Protein 5VNT (pdb70)

Solvent-accessible surface area: 4541 Å² total; per-residue (Å²): 167,83,45,36,73,43,134,154,9,106,32,132,19,140,63,110,70,51,127,30,66,113,106,87,50,0,20,6,5,53,52,114,66,3,76,119,84,6,64,70,66,99,153,42,0,54,172,42,55,174,155,72,19,71,116,66,6,116,69,15,99,0,94

CATH classification: 1.10.950.10

Foldseek 3Di:
DAADAVVQAFLDDPDDAPDDDPLPQLLSHDQCRSCVLLVHGPCRLVVDDPVVNNVSCCVSRHD

Structure (mmCIF, N/CA/C/O backbone):
data_5VNT
#
_entry.id   5VNT
#
loop_
_atom_site.group_PDB
_atom_site.id
_atom_site.type_symbol
_atom_site.label_atom_id
_atom_site.label_alt_id
_atom_site.label_comp_id
_atom_site.label_asym_id
_atom_site.label_entity_id
_atom_site.label_seq_id
_atom_site.pdbx_PDB_ins_code
_atom_site.Cartn_x
_atom_site.Cartn_y
_atom_site.Cartn_z
_atom_site.occupancy
_atom_site.B_iso_or_equiv
_atom_site.auth_seq_id
_atom_site.auth_comp_id
_atom_site.auth_asym_id
_atom_site.auth_atom_id
_atom_site.pdbx_PDB_model_num
ATOM 1 N N . LEU A 1 1 ? 18.265 -8.556 20.432 1.00 13.42 20 LEU A N 1
ATOM 2 C CA . LEU A 1 1 ? 17.120 -8.287 19.568 1.00 3.33 20 LEU A CA 1
ATOM 3 C C . LEU A 1 1 ? 16.600 -9.574 18.938 1.00 72.35 20 LEU A C 1
ATOM 4 O O . LEU A 1 1 ? 17.308 -10.576 18.838 1.00 22.43 20 LEU A O 1
ATOM 20 N N . PRO A 1 2 ? 15.333 -9.548 18.498 1.00 33.34 21 PRO A N 1
ATOM 21 C CA . PRO A 1 2 ? 14.690 -10.705 17.867 1.00 40.53 21 PRO A CA 1
ATOM 22 C C . PRO A 1 2 ? 15.265 -11.006 16.487 1.00 3.40 21 PRO A C 1
ATOM 23 O O . PRO A 1 2 ? 15.652 -10.096 15.754 1.00 62.34 21 PRO A O 1
ATOM 34 N N . ALA A 1 3 ? 15.318 -12.287 16.140 1.00 62.32 22 ALA A N 1
ATOM 35 C CA . ALA A 1 3 ? 15.844 -12.707 14.847 1.00 70.51 22 ALA A CA 1
ATOM 36 C C . ALA A 1 3 ? 14.846 -13.596 14.111 1.00 44.51 22 ALA A C 1
ATOM 37 O O . ALA A 1 3 ? 13.878 -14.078 14.699 1.00 61.42 22 ALA A O 1
ATOM 44 N N . HIS A 1 4 ? 15.088 -13.807 12.821 1.00 44.40 23 HIS A N 1
ATOM 45 C CA . HIS A 1 4 ? 14.210 -14.637 12.004 1.00 24.14 23 HIS A CA 1
ATOM 46 C C . HIS A 1 4 ? 14.959 -15.852 11.465 1.00 32.53 23 HIS A C 1
ATOM 47 O O . HIS A 1 4 ? 16.146 -15.789 11.146 1.00 23.45 23 HIS A O 1
ATOM 61 N N . PRO A 1 5 ? 14.250 -16.986 11.361 1.00 31.41 24 PRO A N 1
ATOM 62 C CA . PRO A 1 5 ? 14.827 -18.238 10.861 1.00 2.31 24 PRO A CA 1
ATOM 63 C C . PRO A 1 5 ? 15.136 -18.178 9.369 1.00 30.20 24 PRO A C 1
ATOM 64 O O . PRO A 1 5 ? 14.538 -17.394 8.632 1.00 0.53 24 PRO A O 1
ATOM 75 N N . TYR A 1 6 ? 16.072 -19.012 8.930 1.00 41.12 25 TYR A N 1
ATOM 76 C CA . TYR A 1 6 ? 16.461 -19.052 7.525 1.00 24.53 25 TYR A CA 1
ATOM 77 C C . TYR A 1 6 ? 15.325 -19.589 6.660 1.00 22.42 25 TYR A C 1
ATOM 78 O O . TYR A 1 6 ? 15.157 -19.179 5.512 1.00 52.41 25 TYR A O 1
ATOM 96 N N . ASP A 1 7 ? 14.548 -20.510 7.221 1.00 41.44 26 ASP A N 1
ATOM 97 C CA . ASP A 1 7 ? 13.426 -21.103 6.503 1.00 51.23 26 ASP A CA 1
ATOM 98 C C . ASP A 1 7 ? 12.424 -20.033 6.080 1.00 1.44 26 ASP A C 1
ATOM 99 O O . ASP A 1 7 ? 11.714 -20.190 5.087 1.00 63.31 26 ASP A O 1
ATOM 108 N N . ARG A 1 8 ? 12.372 -18.945 6.842 1.00 13.11 27 ARG A N 1
ATOM 109 C CA . ARG A 1 8 ? 11.455 -17.850 6.548 1.00 3.31 27 ARG A CA 1
ATOM 110 C C . ARG A 1 8 ? 12.180 -16.710 5.837 1.00 31.34 27 ARG A C 1
ATOM 111 O O . ARG A 1 8 ? 11.558 -15.892 5.159 1.00 14.34 27 ARG A O 1
ATOM 132 N N . LEU A 1 9 ? 13.498 -16.663 5.998 1.00 72.45 28 LEU A N 1
ATOM 133 C CA . LEU A 1 9 ? 14.308 -15.624 5.372 1.00 60.23 28 LEU A CA 1
ATOM 134 C C . LEU A 1 9 ? 14.808 -16.074 4.003 1.00 42.02 28 LEU A C 1
ATOM 135 O O . LEU A 1 9 ? 15.299 -17.192 3.845 1.00 34.33 28 LEU A O 1
ATOM 151 N N . LYS A 1 10 ? 14.683 -15.195 3.015 1.00 52.34 29 LYS A N 1
ATOM 152 C CA . LYS A 1 10 ? 15.125 -15.498 1.659 1.00 72.43 29 LYS A CA 1
ATOM 153 C C . LYS A 1 10 ? 16.007 -14.381 1.111 1.00 25.41 29 LYS A C 1
ATOM 154 O O . LYS A 1 10 ? 16.049 -13.281 1.663 1.00 61.21 29 LYS A O 1
ATOM 173 N N . THR A 1 11 ? 16.712 -14.670 0.021 1.00 32.21 30 THR A N 1
ATOM 174 C CA . THR A 1 11 ? 17.593 -13.690 -0.601 1.00 60.42 30 THR A CA 1
ATOM 175 C C . THR A 1 11 ? 16.807 -12.485 -1.103 1.00 41.52 30 THR A C 1
ATOM 176 O O . THR A 1 11 ? 17.242 -11.342 -0.958 1.00 3.33 30 THR A O 1
ATOM 187 N N . THR A 1 12 ? 15.646 -12.745 -1.695 1.00 35.50 31 THR A N 1
ATOM 188 C CA . THR A 1 12 ? 14.799 -11.681 -2.219 1.00 73.41 31 THR A CA 1
ATOM 189 C C . THR A 1 12 ? 13.372 -11.807 -1.698 1.00 73.41 31 THR A C 1
ATOM 190 O O . THR A 1 12 ? 12.410 -11.653 -2.451 1.00 20.31 31 THR A O 1
ATOM 201 N N . SER A 1 13 ? 13.241 -12.088 -0.405 1.00 42.14 32 SER A N 1
ATOM 202 C CA . SER A 1 13 ? 11.930 -12.238 0.216 1.00 44.42 32 SER A CA 1
ATOM 203 C C . SER A 1 13 ? 11.419 -10.897 0.734 1.00 33.13 32 SER A C 1
ATOM 204 O O . SER A 1 13 ? 12.201 -10.022 1.107 1.00 51.22 32 SER A O 1
ATOM 212 N N . THR A 1 14 ? 10.098 -10.743 0.756 1.00 43.25 33 THR A N 1
ATOM 213 C CA . THR A 1 14 ? 9.480 -9.510 1.227 1.00 44.14 33 THR A CA 1
ATOM 214 C C . THR A 1 14 ? 8.808 -9.714 2.579 1.00 12.13 33 THR A C 1
ATOM 215 O O . THR A 1 14 ? 8.074 -8.847 3.056 1.00 64.35 33 THR A O 1
ATOM 226 N N . ASP A 1 15 ? 9.063 -10.864 3.194 1.00 54.31 34 ASP A N 1
ATOM 227 C CA . ASP A 1 15 ? 8.483 -11.181 4.494 1.00 53.31 34 ASP A CA 1
ATOM 228 C C . ASP A 1 15 ? 8.735 -10.054 5.491 1.00 51.23 34 ASP A C 1
ATOM 229 O O . ASP A 1 15 ? 9.626 -9.223 5.313 1.00 15.51 34 ASP A O 1
ATOM 238 N N . PRO A 1 16 ? 7.932 -10.023 6.565 1.00 41.22 35 PRO A N 1
ATOM 239 C CA . PRO A 1 16 ? 8.049 -9.002 7.611 1.00 75.51 35 PRO A CA 1
ATOM 240 C C . PRO A 1 16 ? 9.317 -9.166 8.442 1.00 53.04 35 PRO A C 1
ATOM 241 O O . PRO A 1 16 ? 9.873 -10.260 8.535 1.00 33.34 35 PRO A O 1
ATOM 252 N N . VAL A 1 17 ? 9.770 -8.071 9.044 1.00 53.23 36 VAL A N 1
ATOM 253 C CA . VAL A 1 17 ? 10.972 -8.093 9.868 1.00 31.32 36 VAL A CA 1
ATOM 254 C C . VAL A 1 17 ? 10.784 -7.269 11.137 1.00 51.44 36 VAL A C 1
ATOM 255 O O . VAL A 1 17 ? 9.775 -6.582 11.299 1.00 45.31 36 VAL A O 1
ATOM 268 N N . SER A 1 18 ? 11.762 -7.341 12.033 1.00 23.14 37 SER A N 1
ATOM 269 C CA . SER A 1 18 ? 11.704 -6.604 13.290 1.00 15.40 37 SER A CA 1
ATOM 270 C C . SER A 1 18 ? 12.311 -5.213 13.133 1.00 51.14 37 SER A C 1
ATOM 271 O O . SER A 1 18 ? 12.560 -4.517 14.117 1.00 33.12 37 SER A O 1
ATOM 279 N N . ASP A 1 19 ? 12.547 -4.815 11.887 1.00 21.13 38 ASP A N 1
ATOM 280 C CA . ASP A 1 19 ? 13.124 -3.507 11.599 1.00 64.41 38 ASP A CA 1
ATOM 281 C C . ASP A 1 19 ? 14.560 -3.423 12.109 1.00 53.33 38 ASP A C 1
ATOM 282 O O . ASP A 1 19 ? 14.831 -2.780 13.124 1.00 62.53 38 ASP A O 1
ATOM 291 N N . ILE A 1 20 ? 15.474 -4.075 11.399 1.00 72.33 39 ILE A N 1
ATOM 292 C CA . ILE A 1 20 ? 16.881 -4.073 11.780 1.00 73.34 39 ILE A CA 1
ATOM 293 C C . ILE A 1 20 ? 17.767 -3.669 10.607 1.00 62.15 39 ILE A C 1
ATOM 294 O O . ILE A 1 20 ? 17.276 -3.228 9.567 1.00 3.23 39 ILE A O 1
ATOM 310 N N . ASP A 1 21 ? 19.075 -3.824 10.780 1.00 61.43 40 ASP A N 1
ATOM 311 C CA . ASP A 1 21 ? 20.031 -3.478 9.734 1.00 22.42 40 ASP A CA 1
ATOM 312 C C . ASP A 1 21 ? 19.582 -4.027 8.384 1.00 54.14 40 ASP A C 1
ATOM 313 O O . ASP A 1 21 ? 19.794 -5.200 8.076 1.00 0.12 40 ASP A O 1
ATOM 322 N N . VAL A 1 22 ? 18.958 -3.170 7.581 1.00 61.44 41 VAL A N 1
ATOM 323 C CA . VAL A 1 22 ? 18.478 -3.569 6.263 1.00 42.23 41 VAL A CA 1
ATOM 324 C C . VAL A 1 22 ? 19.626 -4.051 5.383 1.00 51.24 41 VAL A C 1
ATOM 325 O O . VAL A 1 22 ? 19.503 -5.051 4.675 1.00 63.31 41 VAL A O 1
ATOM 338 N N . THR A 1 23 ? 20.744 -3.333 5.431 1.00 13.31 42 THR A N 1
ATOM 339 C CA . THR A 1 23 ? 21.914 -3.686 4.638 1.00 22.20 42 THR A CA 1
ATOM 340 C C . THR A 1 23 ? 22.507 -5.014 5.095 1.00 62.24 42 THR A C 1
ATOM 341 O O . THR A 1 23 ? 23.278 -5.643 4.369 1.00 4.53 42 THR A O 1
ATOM 352 N N . ARG A 1 24 ? 22.142 -5.437 6.301 1.00 50.53 43 ARG A N 1
ATOM 353 C CA . ARG A 1 24 ? 22.639 -6.691 6.854 1.00 52.41 43 ARG A CA 1
ATOM 354 C C . ARG A 1 24 ? 21.487 -7.645 7.158 1.00 45.33 43 ARG A C 1
ATOM 355 O O . ARG A 1 24 ? 21.438 -8.253 8.227 1.00 63.43 43 ARG A O 1
ATOM 376 N N . ARG A 1 25 ? 20.563 -7.769 6.211 1.00 64.33 44 ARG A N 1
ATOM 377 C CA . ARG A 1 25 ? 19.412 -8.648 6.378 1.00 52.42 44 ARG A CA 1
ATOM 378 C C . ARG A 1 25 ? 19.852 -10.046 6.800 1.00 34.34 44 ARG A C 1
ATOM 379 O O . ARG A 1 25 ? 19.205 -10.686 7.629 1.00 71.21 44 ARG A O 1
ATOM 400 N N . GLU A 1 26 ? 20.955 -10.514 6.224 1.00 12.43 45 GLU A N 1
ATOM 401 C CA . GLU A 1 26 ? 21.479 -11.837 6.541 1.00 43.21 45 GLU A CA 1
ATOM 402 C C . GLU A 1 26 ? 21.737 -11.976 8.038 1.00 2.15 45 GLU A C 1
ATOM 403 O O . GLU A 1 26 ? 21.640 -13.068 8.597 1.00 64.21 45 GLU A O 1
ATOM 415 N N . ALA A 1 27 ? 22.067 -10.861 8.682 1.00 15.22 46 ALA A N 1
ATOM 416 C CA . ALA A 1 27 ? 22.337 -10.857 10.114 1.00 21.15 46 ALA A CA 1
ATOM 417 C C . ALA A 1 27 ? 21.064 -11.109 10.914 1.00 15.34 46 ALA A C 1
ATOM 418 O O . ALA A 1 27 ? 21.117 -11.410 12.107 1.00 63.30 46 ALA A O 1
ATOM 425 N N . TYR A 1 28 ? 19.919 -10.982 10.251 1.00 25.24 47 TYR A N 1
ATOM 426 C CA . TYR A 1 28 ? 18.632 -11.193 10.902 1.00 53.10 47 TYR A CA 1
ATOM 427 C C . TYR A 1 28 ? 18.513 -12.621 11.426 1.00 42.11 47 TYR A C 1
ATOM 428 O O . TYR A 1 28 ? 17.623 -12.933 12.218 1.00 53.42 47 TYR A O 1
ATOM 446 N N . LEU A 1 29 ? 19.418 -13.485 10.979 1.00 52.12 48 LEU A N 1
ATOM 447 C CA . LEU A 1 29 ? 19.417 -14.881 11.402 1.00 41.00 48 LEU A CA 1
ATOM 448 C C . LEU A 1 29 ? 20.177 -15.053 12.714 1.00 54.24 48 LEU A C 1
ATOM 449 O O . LEU A 1 29 ? 20.946 -14.180 13.116 1.00 61.33 48 LEU A O 1
ATOM 465 N N . SER A 1 30 ? 19.956 -16.184 13.375 1.00 23.41 49 SER A N 1
ATOM 466 C CA . SER A 1 30 ? 20.619 -16.470 14.642 1.00 33.43 49 SER A CA 1
ATOM 467 C C . SER A 1 30 ? 22.100 -16.765 14.427 1.00 70.44 49 SER A C 1
ATOM 468 O O . SER A 1 30 ? 22.502 -17.234 13.362 1.00 62.12 49 SER A O 1
ATOM 476 N N . SER A 1 31 ? 22.907 -16.487 15.446 1.00 72.15 50 SER A N 1
ATOM 477 C CA . SER A 1 31 ? 24.344 -16.719 15.367 1.00 5.55 50 SER A CA 1
ATOM 478 C C . SER A 1 31 ? 24.641 -18.144 14.912 1.00 23.13 50 SER A C 1
ATOM 479 O O . SER A 1 31 ? 25.668 -18.406 14.287 1.00 41.53 50 SER A O 1
ATOM 487 N N . GLU A 1 32 ? 23.734 -19.062 15.232 1.00 40.32 51 GLU A N 1
ATOM 488 C CA . GLU A 1 32 ? 23.899 -20.461 14.857 1.00 70.14 51 GLU A CA 1
ATOM 489 C C . GLU A 1 32 ? 23.578 -20.670 13.380 1.00 53.15 51 GLU A C 1
ATOM 490 O O . GLU A 1 32 ? 24.419 -21.135 12.611 1.00 35.53 51 GLU A O 1
ATOM 502 N N . GLU A 1 33 ? 22.355 -20.322 12.991 1.00 72.20 52 GLU A N 1
ATOM 503 C CA . GLU A 1 33 ? 21.922 -20.473 11.607 1.00 41.03 52 GLU A CA 1
ATOM 504 C C . GLU A 1 33 ? 22.776 -19.620 10.674 1.00 45.44 52 GLU A C 1
ATOM 505 O O . GLU A 1 33 ? 23.328 -20.116 9.691 1.00 23.03 52 GLU A O 1
ATOM 517 N N . PHE A 1 34 ? 22.880 -18.333 10.988 1.00 44.42 53 PHE A N 1
ATOM 518 C CA . PHE A 1 34 ? 23.666 -17.409 10.178 1.00 53.24 53 PHE A CA 1
ATOM 519 C C . PHE A 1 34 ? 25.060 -17.969 9.911 1.00 75.45 53 PHE A C 1
ATOM 520 O O . PHE A 1 34 ? 25.477 -18.105 8.760 1.00 20.43 53 PHE A O 1
ATOM 537 N N . LYS A 1 35 ? 25.776 -18.293 10.982 1.00 52.01 54 LYS A N 1
ATOM 538 C CA . LYS A 1 35 ? 27.123 -18.840 10.866 1.00 55.40 54 LYS A CA 1
ATOM 539 C C . LYS A 1 35 ? 27.095 -20.223 10.225 1.00 33.52 54 LYS A C 1
ATOM 540 O O . LYS A 1 35 ? 28.083 -20.666 9.640 1.00 54.43 54 LYS A O 1
ATOM 559 N N . GLU A 1 36 ? 25.957 -20.901 10.339 1.00 14.14 55 GLU A N 1
ATOM 560 C CA . GLU A 1 36 ? 25.802 -22.234 9.770 1.00 73.40 55 GLU A CA 1
ATOM 561 C C . GLU A 1 36 ? 25.629 -22.162 8.256 1.00 73.55 55 GLU A C 1
ATOM 562 O O . GLU A 1 36 ? 25.955 -23.107 7.536 1.00 1.20 55 GLU A O 1
ATOM 574 N N . LYS A 1 37 ? 25.112 -21.035 7.778 1.00 61.31 56 LYS A N 1
ATOM 575 C CA . LYS A 1 37 ? 24.895 -20.837 6.350 1.00 63.44 56 LYS A CA 1
ATOM 576 C C . LYS A 1 37 ? 26.107 -20.175 5.702 1.00 10.21 56 LYS A C 1
ATOM 577 O O . LYS A 1 37 ? 26.411 -20.420 4.535 1.00 64.53 56 LYS A O 1
ATOM 596 N N . PHE A 1 38 ? 26.796 -19.335 6.467 1.00 12.25 57 PHE A N 1
ATOM 597 C CA . PHE A 1 38 ? 27.975 -18.637 5.968 1.00 30.20 57 PHE A CA 1
ATOM 598 C C . PHE A 1 38 ? 29.254 -19.318 6.447 1.00 34.50 57 PHE A C 1
ATOM 599 O O . PHE A 1 38 ? 30.348 -19.011 5.976 1.00 73.42 57 PHE A O 1
ATOM 616 N N . GLY A 1 39 ? 29.106 -20.246 7.388 1.00 1.25 58 GLY A N 1
ATOM 617 C CA . GLY A 1 39 ? 30.256 -20.956 7.917 1.00 41.11 58 GLY A CA 1
ATOM 618 C C . GLY A 1 39 ? 31.150 -20.067 8.758 1.00 1.14 58 GLY A C 1
ATOM 619 O O . GLY A 1 39 ? 32.240 -20.473 9.159 1.00 23.21 58 GLY A O 1
ATOM 623 N N . MET A 1 40 ? 30.689 -18.850 9.025 1.00 13.54 59 MET A N 1
ATOM 624 C CA . MET A 1 40 ? 31.455 -17.900 9.825 1.00 62.55 59 MET A CA 1
ATOM 625 C C . MET A 1 40 ? 30.563 -17.209 10.851 1.00 25.21 59 MET A C 1
ATOM 626 O O . MET A 1 40 ? 29.424 -16.847 10.556 1.00 40.01 59 MET A O 1
ATOM 640 N N . THR A 1 41 ? 31.089 -17.029 12.059 1.00 33.11 60 THR A N 1
ATOM 641 C CA . THR A 1 41 ? 30.340 -16.383 13.129 1.00 11.14 60 THR A CA 1
ATOM 642 C C . THR A 1 41 ? 30.113 -14.906 12.828 1.00 71.04 60 THR A C 1
ATOM 643 O O . THR A 1 41 ? 30.408 -14.433 11.730 1.00 63.22 60 THR A O 1
ATOM 654 N N . LYS A 1 42 ? 29.587 -14.181 13.809 1.00 51.54 61 LYS A N 1
ATOM 655 C CA . LYS A 1 42 ? 29.322 -12.756 13.650 1.00 53.44 61 LYS A CA 1
ATOM 656 C C . LYS A 1 42 ? 30.622 -11.975 13.484 1.00 32.24 61 LYS A C 1
ATOM 657 O O . LYS A 1 42 ? 30.795 -11.240 12.513 1.00 22.00 61 LYS A O 1
ATOM 676 N N . GLU A 1 43 ? 31.532 -12.142 14.439 1.00 43.04 62 GLU A N 1
ATOM 677 C CA . GLU A 1 43 ? 32.817 -11.453 14.397 1.00 53.12 62 GLU A CA 1
ATOM 678 C C . GLU A 1 43 ? 33.687 -11.993 13.266 1.00 43.12 62 GLU A C 1
ATOM 679 O O . GLU A 1 43 ? 34.510 -11.271 12.703 1.00 22.41 62 GLU A O 1
ATOM 691 N N . ALA A 1 44 ? 33.499 -13.267 12.939 1.00 23.42 63 ALA A N 1
ATOM 692 C CA . ALA A 1 44 ? 34.265 -13.904 11.875 1.00 24.33 63 ALA A CA 1
ATOM 693 C C . ALA A 1 44 ? 33.800 -13.429 10.503 1.00 1.32 63 ALA A C 1
ATOM 694 O O . ALA A 1 44 ? 34.613 -13.066 9.652 1.00 14.44 63 ALA A O 1
ATOM 701 N N . PHE A 1 45 ? 32.488 -13.434 10.294 1.00 12.31 64 PHE A N 1
ATOM 702 C CA . PHE A 1 45 ? 31.914 -13.004 9.024 1.00 64.20 64 PHE A CA 1
ATOM 703 C C . PHE A 1 45 ? 32.062 -11.496 8.843 1.00 63.33 64 PHE A C 1
ATOM 704 O O . PHE A 1 45 ? 32.615 -11.031 7.846 1.00 65.21 64 PHE A O 1
ATOM 721 N N . TYR A 1 46 ? 31.564 -10.738 9.813 1.00 75.42 65 TYR A N 1
ATOM 722 C CA . TYR A 1 46 ? 31.637 -9.283 9.760 1.00 72.11 65 TYR A CA 1
ATOM 723 C C . TYR A 1 46 ? 33.063 -8.819 9.479 1.00 31.33 65 TYR A C 1
ATOM 724 O O . TYR A 1 46 ? 33.280 -7.765 8.881 1.00 32.13 65 TYR A O 1
ATOM 742 N N . LYS A 1 47 ? 34.033 -9.615 9.915 1.00 24.33 66 LYS A N 1
ATOM 743 C CA . LYS A 1 47 ? 35.440 -9.290 9.711 1.00 60.21 66 LYS A CA 1
ATOM 744 C C . LYS A 1 47 ? 35.751 -9.128 8.226 1.00 31.34 66 LYS A C 1
ATOM 745 O O . LYS A 1 47 ? 36.469 -8.210 7.829 1.00 40.05 66 LYS A O 1
ATOM 764 N N . LEU A 1 48 ? 35.205 -10.024 7.411 1.00 23.23 67 LEU A N 1
ATOM 765 C CA . LEU A 1 48 ? 35.423 -9.980 5.969 1.00 1.45 67 LEU A CA 1
ATOM 766 C C . LEU A 1 48 ? 35.105 -8.595 5.413 1.00 23.33 67 LEU A C 1
ATOM 767 O O . LEU A 1 48 ? 34.407 -7.795 6.036 1.00 43.54 67 LEU A O 1
ATOM 783 N N . PRO A 1 49 ? 35.627 -8.306 4.212 1.00 1.10 68 PRO A N 1
ATOM 784 C CA . PRO A 1 49 ? 35.410 -7.019 3.544 1.00 62.21 68 PRO A CA 1
ATOM 785 C C . PRO A 1 49 ? 33.971 -6.848 3.069 1.00 3.22 68 PRO A C 1
ATOM 786 O O . PRO A 1 49 ? 33.177 -7.787 3.110 1.00 33.44 68 PRO A O 1
ATOM 797 N N . LYS A 1 50 ? 33.642 -5.642 2.618 1.00 73.41 69 LYS A N 1
ATOM 798 C CA . LYS A 1 50 ? 32.299 -5.347 2.133 1.00 34.31 69 LYS A CA 1
ATOM 799 C C . LYS A 1 50 ? 31.995 -6.131 0.860 1.00 20.33 69 LYS A C 1
ATOM 800 O O . LYS A 1 50 ? 30.936 -6.746 0.737 1.00 54.11 69 LYS A O 1
ATOM 819 N N . TRP A 1 51 ? 32.931 -6.106 -0.081 1.00 70.45 70 TRP A N 1
ATOM 820 C CA . TRP A 1 51 ? 32.763 -6.817 -1.344 1.00 42.33 70 TRP A CA 1
ATOM 821 C C . TRP A 1 51 ? 32.510 -8.301 -1.105 1.00 1.04 70 TRP A C 1
ATOM 822 O O . TRP A 1 51 ? 31.661 -8.909 -1.756 1.00 35.43 70 TRP A O 1
ATOM 843 N N . LYS A 1 52 ? 33.252 -8.879 -0.166 1.00 61.44 71 LYS A N 1
ATOM 844 C CA . LYS A 1 52 ? 33.107 -10.293 0.161 1.00 43.20 71 LYS A CA 1
ATOM 845 C C . LYS A 1 52 ? 31.860 -10.530 1.007 1.00 65.51 71 LYS A C 1
ATOM 846 O O . LYS A 1 52 ? 31.198 -11.559 0.876 1.00 62.32 71 LYS A O 1
ATOM 865 N N . GLN A 1 53 ? 31.547 -9.572 1.873 1.00 73.04 72 GLN A N 1
ATOM 866 C CA . GLN A 1 53 ? 30.379 -9.678 2.739 1.00 74.22 72 GLN A CA 1
ATOM 867 C C . GLN A 1 53 ? 29.094 -9.726 1.917 1.00 24.34 72 GLN A C 1
ATOM 868 O O . GLN A 1 53 ? 28.164 -10.462 2.245 1.00 41.51 72 GLN A O 1
ATOM 882 N N . ASN A 1 54 ? 29.051 -8.937 0.849 1.00 64.22 73 ASN A N 1
ATOM 883 C CA . ASN A 1 54 ? 27.880 -8.889 -0.019 1.00 65.34 73 ASN A CA 1
ATOM 884 C C . ASN A 1 54 ? 27.810 -10.129 -0.906 1.00 50.44 73 ASN A C 1
ATOM 885 O O . ASN A 1 54 ? 26.729 -10.549 -1.320 1.00 23.41 73 ASN A O 1
ATOM 896 N N . LYS A 1 55 ? 28.970 -10.710 -1.195 1.00 15.40 74 LYS A N 1
ATOM 897 C CA . LYS A 1 55 ? 29.041 -11.902 -2.031 1.00 43.01 74 LYS A CA 1
ATOM 898 C C . LYS A 1 55 ? 28.515 -13.123 -1.284 1.00 30.13 74 LYS A C 1
ATOM 899 O O . LYS A 1 55 ? 27.634 -13.831 -1.773 1.00 0.42 74 LYS A O 1
ATOM 918 N N . PHE A 1 56 ? 29.059 -13.364 -0.096 1.00 3.04 75 PHE A N 1
ATOM 919 C CA . PHE A 1 56 ? 28.644 -14.500 0.720 1.00 50.55 75 PHE A CA 1
ATOM 920 C C . PHE A 1 56 ? 27.162 -14.405 1.069 1.00 12.34 75 PHE A C 1
ATOM 921 O O . PHE A 1 56 ? 26.444 -15.405 1.060 1.00 62.10 75 PHE A O 1
ATOM 938 N N . LYS A 1 57 ? 26.709 -13.194 1.379 1.00 64.23 76 LYS A N 1
ATOM 939 C CA . LYS A 1 57 ? 25.313 -12.966 1.731 1.00 2.24 76 LYS A CA 1
ATOM 940 C C . LYS A 1 57 ? 24.382 -13.661 0.744 1.00 53.14 76 LYS A C 1
ATOM 941 O O . LYS A 1 57 ? 23.606 -14.539 1.121 1.00 52.45 76 LYS A O 1
ATOM 960 N N . MET A 1 58 ? 24.465 -13.263 -0.522 1.00 24.52 77 MET A N 1
ATOM 961 C CA . MET A 1 58 ? 23.631 -13.851 -1.564 1.00 23.13 77 MET A CA 1
ATOM 962 C C . MET A 1 58 ? 24.012 -15.308 -1.808 1.00 33.05 77 MET A C 1
ATOM 963 O O . MET A 1 58 ? 23.184 -16.112 -2.237 1.00 5.34 77 MET A O 1
ATOM 977 N N . ALA A 1 59 ? 25.268 -15.641 -1.531 1.00 44.05 78 ALA A N 1
ATOM 978 C CA . ALA A 1 59 ? 25.757 -17.001 -1.719 1.00 61.34 78 ALA A CA 1
ATOM 979 C C . ALA A 1 59 ? 24.878 -18.007 -0.983 1.00 43.05 78 ALA A C 1
ATOM 980 O O . ALA A 1 59 ? 24.571 -19.078 -1.507 1.00 23.23 78 ALA A O 1
ATOM 987 N N . VAL A 1 60 ? 24.477 -17.656 0.234 1.00 54.50 79 VAL A N 1
ATOM 988 C CA . VAL A 1 60 ? 23.632 -18.527 1.042 1.00 64.50 79 VAL A CA 1
ATOM 989 C C . VAL A 1 60 ? 22.163 -18.143 0.914 1.00 51.43 79 VAL A C 1
ATOM 990 O O . VAL A 1 60 ? 21.329 -18.566 1.713 1.00 32.13 79 VAL A O 1
ATOM 1003 N N . GLN A 1 61 ? 21.854 -17.338 -0.098 1.00 12.21 80 GLN A N 1
ATOM 1004 C CA . GLN A 1 61 ? 20.484 -16.896 -0.331 1.00 10.34 80 GLN A CA 1
ATOM 1005 C C . GLN A 1 61 ? 20.028 -15.938 0.765 1.00 53.42 80 GLN A C 1
ATOM 1006 O O . GLN A 1 61 ? 18.843 -15.874 1.095 1.00 74.32 80 GLN A O 1
ATOM 1020 N N . LEU A 1 62 ? 20.975 -15.194 1.326 1.00 52.15 81 LEU A N 1
ATOM 1021 C CA . LEU A 1 62 ? 20.670 -14.238 2.385 1.00 64.30 81 LEU A CA 1
ATOM 1022 C C . LEU A 1 62 ? 21.163 -12.842 2.017 1.00 24.54 81 LEU A C 1
ATOM 1023 O O . LEU A 1 62 ? 22.331 -12.510 2.225 1.00 72.44 81 LEU A O 1
ATOM 1039 N N . PHE A 1 63 ? 20.266 -12.028 1.473 1.00 52.12 82 PHE A N 1
ATOM 1040 C CA . PHE A 1 63 ? 20.609 -10.667 1.077 1.00 11.25 82 PHE A CA 1
ATOM 1041 C C . PHE A 1 63 ? 19.404 -9.741 1.213 1.00 12.25 82 PHE A C 1
ATOM 1042 O O . PHE A 1 63 ? 19.551 -8.521 1.284 1.00 61.32 82 PHE A O 1
ATOM 1059 N N . LEU A 1 1 ? 14.533 -7.256 20.057 1.00 4.43 20 LEU A N 2
ATOM 1060 C CA . LEU A 1 1 ? 13.518 -8.073 19.400 1.00 24.15 20 LEU A CA 2
ATOM 1061 C C . LEU A 1 1 ? 14.105 -9.404 18.941 1.00 71.13 20 LEU A C 2
ATOM 1062 O O . LEU A 1 1 ? 15.316 -9.554 18.779 1.00 61.45 20 LEU A O 2
ATOM 1078 N N . PRO A 1 2 ? 13.226 -10.394 18.724 1.00 42.35 21 PRO A N 2
ATOM 1079 C CA . PRO A 1 2 ? 13.633 -11.730 18.278 1.00 60.01 21 PRO A CA 2
ATOM 1080 C C . PRO A 1 2 ? 14.139 -11.731 16.838 1.00 14.44 21 PRO A C 2
ATOM 1081 O O . PRO A 1 2 ? 13.881 -10.798 16.080 1.00 73.15 21 PRO A O 2
ATOM 1092 N N . ALA A 1 3 ? 14.861 -12.785 16.471 1.00 14.34 22 ALA A N 2
ATOM 1093 C CA . ALA A 1 3 ? 15.400 -12.907 15.123 1.00 62.31 22 ALA A CA 2
ATOM 1094 C C . ALA A 1 3 ? 14.487 -13.753 14.241 1.00 4.23 22 ALA A C 2
ATOM 1095 O O . ALA A 1 3 ? 13.472 -14.274 14.701 1.00 35.14 22 ALA A O 2
ATOM 1102 N N . HIS A 1 4 ? 14.854 -13.883 12.970 1.00 4.31 23 HIS A N 2
ATOM 1103 C CA . HIS A 1 4 ? 14.067 -14.665 12.023 1.00 1.41 23 HIS A CA 2
ATOM 1104 C C . HIS A 1 4 ? 14.873 -15.845 11.491 1.00 32.40 23 HIS A C 2
ATOM 1105 O O . HIS A 1 4 ? 16.054 -15.725 11.163 1.00 11.21 23 HIS A O 2
ATOM 1119 N N . PRO A 1 5 ? 14.222 -17.016 11.403 1.00 4.34 24 PRO A N 2
ATOM 1120 C CA . PRO A 1 5 ? 14.860 -18.241 10.912 1.00 53.11 24 PRO A CA 2
ATOM 1121 C C . PRO A 1 5 ? 15.155 -18.180 9.417 1.00 60.53 24 PRO A C 2
ATOM 1122 O O . PRO A 1 5 ? 14.532 -17.415 8.681 1.00 30.04 24 PRO A O 2
ATOM 1133 N N . TYR A 1 6 ? 16.109 -18.993 8.974 1.00 33.30 25 TYR A N 2
ATOM 1134 C CA . TYR A 1 6 ? 16.488 -19.031 7.567 1.00 1.41 25 TYR A CA 2
ATOM 1135 C C . TYR A 1 6 ? 15.356 -19.592 6.713 1.00 52.13 25 TYR A C 2
ATOM 1136 O O . TYR A 1 6 ? 15.177 -19.194 5.561 1.00 72.32 25 TYR A O 2
ATOM 1154 N N . ASP A 1 7 ? 14.594 -20.517 7.285 1.00 53.34 26 ASP A N 2
ATOM 1155 C CA . ASP A 1 7 ? 13.477 -21.132 6.578 1.00 11.02 26 ASP A CA 2
ATOM 1156 C C . ASP A 1 7 ? 12.462 -20.079 6.144 1.00 64.24 26 ASP A C 2
ATOM 1157 O O . ASP A 1 7 ? 11.741 -20.265 5.163 1.00 3.50 26 ASP A O 2
ATOM 1166 N N . ARG A 1 8 ? 12.411 -18.974 6.881 1.00 74.32 27 ARG A N 2
ATOM 1167 C CA . ARG A 1 8 ? 11.483 -17.893 6.572 1.00 20.05 27 ARG A CA 2
ATOM 1168 C C . ARG A 1 8 ? 12.194 -16.757 5.843 1.00 22.43 27 ARG A C 2
ATOM 1169 O O . ARG A 1 8 ? 11.573 -15.998 5.098 1.00 62.42 27 ARG A O 2
ATOM 1190 N N . LEU A 1 9 ? 13.500 -16.646 6.063 1.00 11.15 28 LEU A N 2
ATOM 1191 C CA . LEU A 1 9 ? 14.297 -15.603 5.427 1.00 53.21 28 LEU A CA 2
ATOM 1192 C C . LEU A 1 9 ? 14.818 -16.066 4.071 1.00 51.13 28 LEU A C 2
ATOM 1193 O O . LEU A 1 9 ? 15.323 -17.181 3.935 1.00 35.02 28 LEU A O 2
ATOM 1209 N N . LYS A 1 10 ? 14.695 -15.202 3.069 1.00 0.12 29 LYS A N 2
ATOM 1210 C CA . LYS A 1 10 ? 15.157 -15.520 1.723 1.00 3.33 29 LYS A CA 2
ATOM 1211 C C . LYS A 1 10 ? 16.044 -14.407 1.174 1.00 14.13 29 LYS A C 2
ATOM 1212 O O . LYS A 1 10 ? 16.137 -13.328 1.760 1.00 12.33 29 LYS A O 2
ATOM 1231 N N . THR A 1 11 ? 16.694 -14.675 0.046 1.00 35.55 30 THR A N 2
ATOM 1232 C CA . THR A 1 11 ? 17.572 -13.697 -0.581 1.00 5.35 30 THR A CA 2
ATOM 1233 C C . THR A 1 11 ? 16.782 -12.505 -1.110 1.00 73.40 30 THR A C 2
ATOM 1234 O O . THR A 1 11 ? 17.204 -11.357 -0.975 1.00 52.12 30 THR A O 2
ATOM 1245 N N . THR A 1 12 ? 15.629 -12.787 -1.710 1.00 44.34 31 THR A N 2
ATOM 1246 C CA . THR A 1 12 ? 14.779 -11.739 -2.260 1.00 53.24 31 THR A CA 2
ATOM 1247 C C . THR A 1 12 ? 13.359 -11.839 -1.713 1.00 21.22 31 THR A C 2
ATOM 1248 O O . THR A 1 12 ? 12.386 -11.708 -2.455 1.00 45.04 31 THR A O 2
ATOM 1259 N N . SER A 1 13 ? 13.248 -12.071 -0.409 1.00 33.42 32 SER A N 2
ATOM 1260 C CA . SER A 1 13 ? 11.946 -12.192 0.238 1.00 21.42 32 SER A CA 2
ATOM 1261 C C . SER A 1 13 ? 11.507 -10.856 0.828 1.00 13.03 32 SER A C 2
ATOM 1262 O O . SER A 1 13 ? 12.331 -10.064 1.285 1.00 21.23 32 SER A O 2
ATOM 1270 N N . THR A 1 14 ? 10.200 -10.612 0.815 1.00 22.01 33 THR A N 2
ATOM 1271 C CA . THR A 1 14 ? 9.649 -9.371 1.346 1.00 33.55 33 THR A CA 2
ATOM 1272 C C . THR A 1 14 ? 8.958 -9.607 2.685 1.00 41.40 33 THR A C 2
ATOM 1273 O O . THR A 1 14 ? 8.207 -8.758 3.164 1.00 51.54 33 THR A O 2
ATOM 1284 N N . ASP A 1 15 ? 9.219 -10.764 3.285 1.00 42.23 34 ASP A N 2
ATOM 1285 C CA . ASP A 1 15 ? 8.624 -11.110 4.570 1.00 52.33 34 ASP A CA 2
ATOM 1286 C C . ASP A 1 15 ? 8.846 -9.996 5.589 1.00 74.12 34 ASP A C 2
ATOM 1287 O O . ASP A 1 15 ? 9.722 -9.145 5.434 1.00 13.41 34 ASP A O 2
ATOM 1296 N N . PRO A 1 16 ? 8.034 -10.000 6.657 1.00 75.32 35 PRO A N 2
ATOM 1297 C CA . PRO A 1 16 ? 8.122 -8.997 7.722 1.00 20.10 35 PRO A CA 2
ATOM 1298 C C . PRO A 1 16 ? 9.386 -9.151 8.560 1.00 0.33 35 PRO A C 2
ATOM 1299 O O . PRO A 1 16 ? 9.956 -10.239 8.649 1.00 72.34 35 PRO A O 2
ATOM 1310 N N . VAL A 1 17 ? 9.820 -8.055 9.176 1.00 60.43 36 VAL A N 2
ATOM 1311 C CA . VAL A 1 17 ? 11.017 -8.070 10.009 1.00 62.33 36 VAL A CA 2
ATOM 1312 C C . VAL A 1 17 ? 10.807 -7.263 11.285 1.00 31.44 36 VAL A C 2
ATOM 1313 O O . VAL A 1 17 ? 9.787 -6.596 11.449 1.00 13.45 36 VAL A O 2
ATOM 1326 N N . SER A 1 18 ? 11.781 -7.331 12.188 1.00 75.41 37 SER A N 2
ATOM 1327 C CA . SER A 1 18 ? 11.701 -6.610 13.453 1.00 4.12 37 SER A CA 2
ATOM 1328 C C . SER A 1 18 ? 12.274 -5.203 13.313 1.00 31.13 37 SER A C 2
ATOM 1329 O O . SER A 1 18 ? 12.511 -4.516 14.306 1.00 11.42 37 SER A O 2
ATOM 1337 N N . ASP A 1 19 ? 12.495 -4.782 12.072 1.00 3.20 38 ASP A N 2
ATOM 1338 C CA . ASP A 1 19 ? 13.039 -3.456 11.800 1.00 21.34 38 ASP A CA 2
ATOM 1339 C C . ASP A 1 19 ? 14.488 -3.358 12.266 1.00 4.55 38 ASP A C 2
ATOM 1340 O O . ASP A 1 19 ? 14.779 -2.741 13.292 1.00 51.01 38 ASP A O 2
ATOM 1349 N N . ILE A 1 20 ? 15.392 -3.969 11.508 1.00 14.12 39 ILE A N 2
ATOM 1350 C CA . ILE A 1 20 ? 16.810 -3.950 11.845 1.00 42.21 39 ILE A CA 2
ATOM 1351 C C . ILE A 1 20 ? 17.652 -3.521 10.649 1.00 60.23 39 ILE A C 2
ATOM 1352 O O . ILE A 1 20 ? 17.121 -3.086 9.626 1.00 25.01 39 ILE A O 2
ATOM 1368 N N . ASP A 1 21 ? 18.968 -3.647 10.783 1.00 72.32 40 ASP A N 2
ATOM 1369 C CA . ASP A 1 21 ? 19.885 -3.275 9.712 1.00 64.12 40 ASP A CA 2
ATOM 1370 C C . ASP A 1 21 ? 19.409 -3.826 8.372 1.00 34.55 40 ASP A C 2
ATOM 1371 O O . ASP A 1 21 ? 19.649 -4.989 8.046 1.00 62.53 40 ASP A O 2
ATOM 1380 N N . VAL A 1 22 ? 18.729 -2.986 7.599 1.00 1.45 41 VAL A N 2
ATOM 1381 C CA . VAL A 1 22 ? 18.218 -3.388 6.294 1.00 11.22 41 VAL A CA 2
ATOM 1382 C C . VAL A 1 22 ? 19.353 -3.804 5.365 1.00 71.31 41 VAL A C 2
ATOM 1383 O O . VAL A 1 22 ? 19.187 -4.683 4.519 1.00 75.14 41 VAL A O 2
ATOM 1396 N N . THR A 1 23 ? 20.508 -3.168 5.528 1.00 44.00 42 THR A N 2
ATOM 1397 C CA . THR A 1 23 ? 21.671 -3.471 4.703 1.00 2.12 42 THR A CA 2
ATOM 1398 C C . THR A 1 23 ? 22.310 -4.791 5.118 1.00 61.22 42 THR A C 2
ATOM 1399 O O . THR A 1 23 ? 23.082 -5.382 4.362 1.00 13.42 42 THR A O 2
ATOM 1410 N N . ARG A 1 24 ? 21.983 -5.250 6.321 1.00 52.23 43 ARG A N 2
ATOM 1411 C CA . ARG A 1 24 ? 22.525 -6.501 6.836 1.00 42.11 43 ARG A CA 2
ATOM 1412 C C . ARG A 1 24 ? 21.406 -7.486 7.160 1.00 22.52 43 ARG A C 2
ATOM 1413 O O . ARG A 1 24 ? 21.409 -8.118 8.216 1.00 21.04 43 ARG A O 2
ATOM 1434 N N . ARG A 1 25 ? 20.451 -7.611 6.244 1.00 31.10 44 ARG A N 2
ATOM 1435 C CA . ARG A 1 25 ? 19.326 -8.518 6.434 1.00 61.03 44 ARG A CA 2
ATOM 1436 C C . ARG A 1 25 ? 19.810 -9.914 6.815 1.00 52.31 44 ARG A C 2
ATOM 1437 O O . ARG A 1 25 ? 19.179 -10.603 7.617 1.00 4.42 44 ARG A O 2
ATOM 1458 N N . GLU A 1 26 ? 20.933 -10.325 6.234 1.00 22.14 45 GLU A N 2
ATOM 1459 C CA . GLU A 1 26 ? 21.501 -11.639 6.513 1.00 15.01 45 GLU A CA 2
ATOM 1460 C C . GLU A 1 26 ? 21.764 -11.812 8.006 1.00 1.02 45 GLU A C 2
ATOM 1461 O O . GLU A 1 26 ? 21.711 -12.924 8.531 1.00 13.54 45 GLU A O 2
ATOM 1473 N N . ALA A 1 27 ? 22.048 -10.705 8.683 1.00 2.11 46 ALA A N 2
ATOM 1474 C CA . ALA A 1 27 ? 22.319 -10.733 10.116 1.00 51.40 46 ALA A CA 2
ATOM 1475 C C . ALA A 1 27 ? 21.044 -11.000 10.909 1.00 71.51 46 ALA A C 2
ATOM 1476 O O . ALA A 1 27 ? 21.098 -11.322 12.097 1.00 54.20 46 ALA A O 2
ATOM 1483 N N . TYR A 1 28 ? 19.901 -10.867 10.246 1.00 32.04 47 TYR A N 2
ATOM 1484 C CA . TYR A 1 28 ? 18.613 -11.091 10.892 1.00 61.44 47 TYR A CA 2
ATOM 1485 C C . TYR A 1 28 ? 18.506 -12.522 11.412 1.00 1.44 47 TYR A C 2
ATOM 1486 O O . TYR A 1 28 ? 17.621 -12.842 12.207 1.00 42.11 47 TYR A O 2
ATOM 1504 N N . LEU A 1 29 ? 19.414 -13.379 10.959 1.00 43.42 48 LEU A N 2
ATOM 1505 C CA . LEU A 1 29 ? 19.425 -14.775 11.378 1.00 74.54 48 LEU A CA 2
ATOM 1506 C C . LEU A 1 29 ? 20.193 -14.946 12.684 1.00 21.53 48 LEU A C 2
ATOM 1507 O O . LEU A 1 29 ? 20.973 -14.078 13.075 1.00 24.31 48 LEU A O 2
ATOM 1523 N N . SER A 1 30 ? 19.967 -16.072 13.355 1.00 41.14 49 SER A N 2
ATOM 1524 C CA . SER A 1 30 ? 20.637 -16.356 14.619 1.00 75.14 49 SER A CA 2
ATOM 1525 C C . SER A 1 30 ? 22.114 -16.662 14.394 1.00 42.12 49 SER A C 2
ATOM 1526 O O . SER A 1 30 ? 22.508 -17.126 13.324 1.00 32.32 49 SER A O 2
ATOM 1534 N N . SER A 1 31 ? 22.929 -16.396 15.411 1.00 11.11 50 SER A N 2
ATOM 1535 C CA . SER A 1 31 ? 24.364 -16.639 15.324 1.00 10.44 50 SER A CA 2
ATOM 1536 C C . SER A 1 31 ? 24.647 -1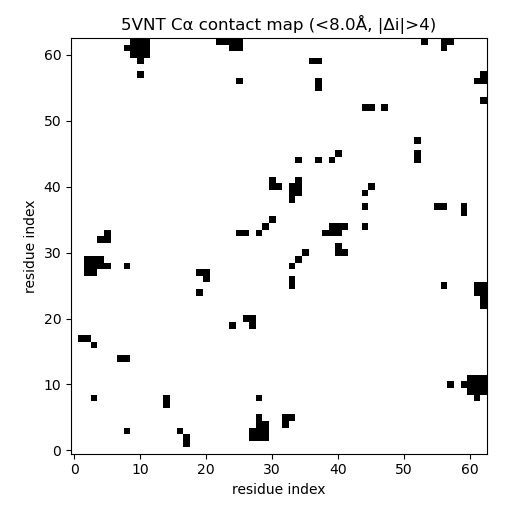8.067 14.871 1.00 34.43 50 SER A C 2
ATOM 1537 O O . SER A 1 31 ? 25.667 -18.338 14.238 1.00 71.21 50 SER A O 2
ATOM 1545 N N . GLU A 1 32 ? 23.737 -18.978 15.203 1.00 52.33 51 GLU A N 2
ATOM 1546 C CA . GLU A 1 32 ? 23.889 -20.380 14.831 1.00 4.22 51 GLU A CA 2
ATOM 1547 C C . GLU A 1 32 ? 23.560 -20.591 13.356 1.00 52.43 51 GLU A C 2
ATOM 1548 O O . GLU A 1 32 ? 24.391 -21.074 12.588 1.00 10.33 51 GLU A O 2
ATOM 1560 N N . GLU A 1 33 ? 22.342 -20.224 12.969 1.00 62.42 52 GLU A N 2
ATOM 1561 C CA . GLU A 1 33 ? 21.903 -20.375 11.587 1.00 53.31 52 GLU A CA 2
ATOM 1562 C C . GLU A 1 33 ? 22.770 -19.542 10.647 1.00 61.33 52 GLU A C 2
ATOM 1563 O O . GLU A 1 33 ? 23.310 -20.053 9.666 1.00 61.34 52 GLU A O 2
ATOM 1575 N N . PHE A 1 34 ? 22.898 -18.255 10.954 1.00 71.30 53 PHE A N 2
ATOM 1576 C CA . PHE A 1 34 ? 23.697 -17.349 10.137 1.00 33.52 53 PHE A CA 2
ATOM 1577 C C . PHE A 1 34 ? 25.082 -17.935 9.873 1.00 1.51 53 PHE A C 2
ATOM 1578 O O . PHE A 1 34 ? 25.492 -18.095 8.724 1.00 4.12 53 PHE A O 2
ATOM 1595 N N . LYS A 1 35 ? 25.797 -18.251 10.948 1.00 64.34 54 LYS A N 2
ATOM 1596 C CA . LYS A 1 35 ? 27.137 -18.818 10.834 1.00 13.24 54 LYS A CA 2
ATOM 1597 C C . LYS A 1 35 ? 27.086 -20.211 10.215 1.00 21.43 54 LYS A C 2
ATOM 1598 O O . LYS A 1 35 ? 28.070 -20.680 9.643 1.00 54.25 54 LYS A O 2
ATOM 1617 N N . GLU A 1 36 ? 25.936 -20.865 10.334 1.00 72.43 55 GLU A N 2
ATOM 1618 C CA . GLU A 1 36 ? 25.759 -22.205 9.783 1.00 21.13 55 GLU A CA 2
ATOM 1619 C C . GLU A 1 36 ? 25.586 -22.152 8.269 1.00 61.21 55 GLU A C 2
ATOM 1620 O O . GLU A 1 36 ? 25.895 -23.113 7.563 1.00 41.31 55 GLU A O 2
ATOM 1632 N N . LYS A 1 37 ? 25.089 -21.023 7.774 1.00 22.44 56 LYS A N 2
ATOM 1633 C CA . LYS A 1 37 ? 24.874 -20.843 6.343 1.00 24.01 56 LYS A CA 2
ATOM 1634 C C . LYS A 1 37 ? 26.087 -20.189 5.690 1.00 71.21 56 LYS A C 2
ATOM 1635 O O . LYS A 1 37 ? 26.394 -20.450 4.526 1.00 23.24 56 LYS A O 2
ATOM 1654 N N . PHE A 1 38 ? 26.774 -19.338 6.444 1.00 21.45 57 PHE A N 2
ATOM 1655 C CA . PHE A 1 38 ? 27.954 -18.647 5.938 1.00 0.41 57 PHE A CA 2
ATOM 1656 C C . PHE A 1 38 ? 29.231 -19.340 6.403 1.00 21.24 57 PHE A C 2
ATOM 1657 O O . PHE A 1 38 ? 30.313 -19.094 5.870 1.00 33.24 57 PHE A O 2
ATOM 1674 N N . GLY A 1 39 ? 29.098 -20.207 7.403 1.00 41.13 58 GLY A N 2
ATOM 1675 C CA . GLY A 1 39 ? 30.248 -20.922 7.924 1.00 43.11 58 GLY A CA 2
ATOM 1676 C C . GLY A 1 39 ? 31.118 -20.052 8.808 1.00 25.14 58 GLY A C 2
ATOM 1677 O O . GLY A 1 39 ? 32.142 -20.505 9.320 1.00 0.33 58 GLY A O 2
ATOM 1681 N N . MET A 1 40 ? 30.712 -18.800 8.989 1.00 72.12 59 MET A N 2
ATOM 1682 C CA . MET A 1 40 ? 31.463 -17.865 9.818 1.00 2.22 59 MET A CA 2
ATOM 1683 C C . MET A 1 40 ? 30.542 -17.146 10.798 1.00 51.54 59 MET A C 2
ATOM 1684 O O . MET A 1 40 ? 29.420 -16.774 10.453 1.00 12.41 59 MET A O 2
ATOM 1698 N N . THR A 1 41 ? 31.022 -16.952 12.023 1.00 40.44 60 THR A N 2
ATOM 1699 C CA . THR A 1 41 ? 30.241 -16.279 13.052 1.00 61.02 60 THR A CA 2
ATOM 1700 C C . THR A 1 41 ? 30.051 -14.802 12.721 1.00 34.14 60 THR A C 2
ATOM 1701 O O . THR A 1 41 ? 30.389 -14.353 11.627 1.00 3.32 60 THR A O 2
ATOM 1712 N N . LYS A 1 42 ? 29.509 -14.053 13.675 1.00 52.13 61 LYS A N 2
ATOM 1713 C CA . LYS A 1 42 ? 29.275 -12.625 13.486 1.00 24.43 61 LYS A CA 2
ATOM 1714 C C . LYS A 1 42 ? 30.594 -11.870 13.361 1.00 63.43 61 LYS A C 2
ATOM 1715 O O . LYS A 1 42 ? 30.815 -11.146 12.391 1.00 52.12 61 LYS A O 2
ATOM 1734 N N . GLU A 1 43 ? 31.468 -12.047 14.347 1.00 62.03 62 GLU A N 2
ATOM 1735 C CA . GLU A 1 43 ? 32.766 -11.382 14.345 1.00 54.13 62 GLU A CA 2
ATOM 1736 C C . GLU A 1 43 ? 33.660 -11.936 13.239 1.00 73.43 62 GLU A C 2
ATOM 1737 O O . GLU A 1 43 ? 34.508 -11.227 12.699 1.00 64.42 62 GLU A O 2
ATOM 1749 N N . ALA A 1 44 ? 33.461 -13.207 12.907 1.00 20.53 63 ALA A N 2
ATOM 1750 C CA . ALA A 1 44 ? 34.247 -13.857 11.865 1.00 13.54 63 ALA A CA 2
ATOM 1751 C C . ALA A 1 44 ? 33.815 -13.389 10.480 1.00 72.23 63 ALA A C 2
ATOM 1752 O O . ALA A 1 44 ? 34.648 -13.025 9.648 1.00 34.01 63 ALA A O 2
ATOM 1759 N N . PHE A 1 45 ? 32.508 -13.401 10.237 1.00 64.44 64 PHE A N 2
ATOM 1760 C CA . PHE A 1 45 ? 31.966 -12.979 8.950 1.00 52.30 64 PHE A CA 2
ATOM 1761 C C . PHE A 1 45 ? 32.150 -11.478 8.749 1.00 42.11 64 PHE A C 2
ATOM 1762 O O . PH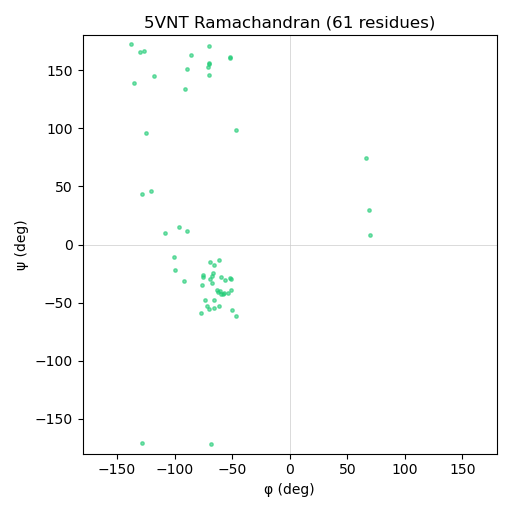E A 1 45 ? 32.733 -11.041 7.755 1.00 35.20 64 PHE A O 2
ATOM 1779 N N . TYR A 1 46 ? 31.650 -10.694 9.697 1.00 43.33 65 TYR A N 2
ATOM 1780 C CA . TYR A 1 46 ? 31.757 -9.241 9.623 1.00 32.21 65 TYR A CA 2
ATOM 1781 C C . TYR A 1 46 ? 33.199 -8.813 9.371 1.00 45.42 65 TYR A C 2
ATOM 1782 O O . TYR A 1 46 ? 33.454 -7.768 8.771 1.00 35.13 65 TYR A O 2
ATOM 1800 N N . LYS A 1 47 ? 34.142 -9.629 9.832 1.00 54.13 66 LYS A N 2
ATOM 1801 C CA . LYS A 1 47 ? 35.559 -9.338 9.657 1.00 64.33 66 LYS A CA 2
ATOM 1802 C C . LYS A 1 47 ? 35.905 -9.186 8.178 1.00 33.54 66 LYS A C 2
ATOM 1803 O O . LYS A 1 47 ? 36.623 -8.265 7.789 1.00 3.13 66 LYS A O 2
ATOM 1822 N N . LEU A 1 48 ? 35.388 -10.096 7.359 1.00 40.42 67 LEU A N 2
ATOM 1823 C CA . LEU A 1 48 ? 35.640 -10.062 5.922 1.00 12.52 67 LEU A CA 2
ATOM 1824 C C . LEU A 1 48 ? 35.324 -8.685 5.346 1.00 11.33 67 LEU A C 2
ATOM 1825 O O . LEU A 1 48 ? 34.638 -7.870 5.963 1.00 42.21 67 LEU A O 2
ATOM 1841 N N . PRO A 1 49 ? 35.833 -8.420 4.134 1.00 5.33 68 PRO A N 2
ATOM 1842 C CA . PRO A 1 49 ? 35.617 -7.143 3.446 1.00 35.44 68 PRO A CA 2
ATOM 1843 C C . PRO A 1 49 ? 34.174 -6.971 2.986 1.00 73.43 68 PRO A C 2
ATOM 1844 O O . PRO A 1 49 ? 33.379 -7.911 3.034 1.00 53.22 68 PRO A O 2
ATOM 1855 N N . LYS A 1 50 ? 33.840 -5.766 2.538 1.00 42.32 69 LYS A N 2
ATOM 1856 C CA . LYS A 1 50 ? 32.492 -5.470 2.065 1.00 40.30 69 LYS A CA 2
ATOM 1857 C C . LYS A 1 50 ? 32.181 -6.246 0.790 1.00 75.15 69 LYS A C 2
ATOM 1858 O O . LYS A 1 50 ? 31.115 -6.851 0.666 1.00 65.41 69 LYS A O 2
ATOM 1877 N N . TRP A 1 51 ? 33.114 -6.224 -0.153 1.00 61.52 70 TRP A N 2
ATOM 1878 C CA . TRP A 1 51 ? 32.939 -6.927 -1.419 1.00 55.14 70 TRP A CA 2
ATOM 1879 C C . TRP A 1 51 ? 32.674 -8.411 -1.185 1.00 43.44 70 TRP A C 2
ATOM 1880 O O . TRP A 1 51 ? 31.818 -9.009 -1.837 1.00 14.43 70 TRP A O 2
ATOM 1901 N N . LYS A 1 52 ? 33.414 -9.000 -0.252 1.00 54.43 71 LYS A N 2
ATOM 1902 C CA . LYS A 1 52 ? 33.259 -10.413 0.069 1.00 54.13 71 LYS A CA 2
ATOM 1903 C C . LYS A 1 52 ? 32.017 -10.643 0.925 1.00 21.43 71 LYS A C 2
ATOM 1904 O O . LYS A 1 52 ? 31.342 -11.664 0.794 1.00 21.51 71 LYS A O 2
ATOM 1923 N N . GLN A 1 53 ? 31.721 -9.687 1.799 1.00 24.05 72 GLN A N 2
ATOM 1924 C CA . GLN A 1 53 ? 30.560 -9.786 2.676 1.00 74.31 72 GLN A CA 2
ATOM 1925 C C . GLN A 1 53 ? 29.268 -9.832 1.865 1.00 4.42 72 GLN A C 2
ATOM 1926 O O . GLN A 1 53 ? 28.338 -10.562 2.203 1.00 43.32 72 GLN A O 2
ATOM 1940 N N . ASN A 1 54 ? 29.220 -9.045 0.795 1.00 43.12 73 ASN A N 2
ATOM 1941 C CA . ASN A 1 54 ? 28.042 -8.995 -0.063 1.00 51.13 73 ASN A CA 2
ATOM 1942 C C . ASN A 1 54 ? 27.961 -10.234 -0.950 1.00 10.32 73 ASN A C 2
ATOM 1943 O O . ASN A 1 54 ? 26.876 -10.653 -1.353 1.00 21.55 73 ASN A O 2
ATOM 1954 N N . LYS A 1 55 ? 29.117 -10.816 -1.250 1.00 22.31 74 LYS A N 2
ATOM 1955 C CA . LYS A 1 55 ? 29.179 -12.009 -2.087 1.00 5.52 74 LYS A CA 2
ATOM 1956 C C . LYS A 1 55 ? 28.625 -13.222 -1.347 1.00 25.11 74 LYS A C 2
ATOM 1957 O O . LYS A 1 55 ? 27.737 -13.914 -1.846 1.00 44.51 74 LYS A O 2
ATOM 1976 N N . PHE A 1 56 ? 29.155 -13.475 -0.155 1.00 3.32 75 PHE A N 2
ATOM 1977 C CA . PHE A 1 56 ? 28.713 -14.605 0.654 1.00 64.03 75 PHE A CA 2
ATOM 1978 C C . PHE A 1 56 ? 27.229 -14.486 0.990 1.00 20.03 75 PHE A C 2
ATOM 1979 O O . PHE A 1 56 ? 26.510 -15.484 1.038 1.00 50.51 75 PHE A O 2
ATOM 1996 N N . LYS A 1 57 ? 26.779 -13.258 1.223 1.00 55.33 76 LYS A N 2
ATOM 1997 C CA . LYS A 1 57 ? 25.381 -13.005 1.554 1.00 63.41 76 LYS A CA 2
ATOM 1998 C C . LYS A 1 57 ? 24.452 -13.737 0.591 1.00 24.32 76 LYS A C 2
ATOM 1999 O O . LYS A 1 57 ? 23.677 -14.602 0.998 1.00 14.40 76 LYS A O 2
ATOM 2018 N N . MET A 1 58 ? 24.538 -13.387 -0.689 1.00 24.15 77 MET A N 2
ATOM 2019 C CA . MET A 1 58 ? 23.708 -14.014 -1.709 1.00 74.55 77 MET A CA 2
ATOM 2020 C C . MET A 1 58 ? 24.080 -15.483 -1.888 1.00 12.53 77 MET A C 2
ATOM 2021 O O . MET A 1 58 ? 23.250 -16.300 -2.286 1.00 42.52 77 MET A O 2
ATOM 2035 N N . ALA A 1 59 ? 25.332 -15.811 -1.589 1.00 64.50 78 ALA A N 2
ATOM 2036 C CA . ALA A 1 59 ? 25.814 -17.182 -1.716 1.00 10.32 78 ALA A CA 2
ATOM 2037 C C . ALA A 1 59 ? 24.921 -18.149 -0.945 1.00 63.51 78 ALA A C 2
ATOM 2038 O O . ALA A 1 59 ? 24.616 -19.242 -1.423 1.00 4.11 78 ALA A O 2
ATOM 2045 N N . VAL A 1 60 ? 24.506 -17.741 0.250 1.00 70.32 79 VAL A N 2
ATOM 2046 C CA . VAL A 1 60 ? 23.648 -18.572 1.086 1.00 23.41 79 VAL A CA 2
ATOM 2047 C C . VAL A 1 60 ? 22.184 -18.173 0.939 1.00 64.50 79 VAL A C 2
ATOM 2048 O O . VAL A 1 60 ? 21.340 -18.570 1.740 1.00 31.43 79 VAL A O 2
ATOM 2061 N N . GLN A 1 61 ? 21.892 -17.386 -0.092 1.00 12.52 80 GLN A N 2
ATOM 2062 C CA . GLN A 1 61 ? 20.529 -16.932 -0.343 1.00 22.13 80 GLN A CA 2
ATOM 2063 C C . GLN A 1 61 ? 20.084 -15.930 0.717 1.00 42.03 80 GLN A C 2
ATOM 2064 O O . GLN A 1 61 ? 18.896 -15.815 1.018 1.00 22.23 80 GLN A O 2
ATOM 2078 N N . LEU A 1 62 ? 21.046 -15.205 1.278 1.00 21.13 81 LEU A N 2
ATOM 2079 C CA . LEU A 1 62 ? 20.754 -14.211 2.305 1.00 60.33 81 LEU A CA 2
ATOM 2080 C C . LEU A 1 62 ? 21.292 -12.841 1.906 1.00 42.31 81 LEU A C 2
ATOM 2081 O O . LEU A 1 62 ? 22.464 -12.533 2.129 1.00 33.45 81 LEU A O 2
ATOM 2097 N N . PHE A 1 63 ? 20.430 -12.020 1.315 1.00 13.13 82 PHE A N 2
ATOM 2098 C CA . PHE A 1 63 ? 20.818 -10.682 0.886 1.00 65.30 82 PHE A CA 2
ATOM 2099 C C . PHE A 1 63 ? 19.668 -9.696 1.072 1.00 71.44 82 PHE A C 2
ATOM 2100 O O . PHE A 1 63 ? 18.703 -9.980 1.780 1.00 11.33 82 PHE A O 2
ATOM 2117 N N . LEU A 1 1 ? 18.508 -8.833 20.401 1.00 55.43 20 LEU A N 3
ATOM 2118 C CA . LEU A 1 1 ? 17.353 -8.500 19.573 1.00 43.21 20 LEU A CA 3
ATOM 2119 C C . LEU A 1 1 ? 16.761 -9.753 18.935 1.00 5.11 20 LEU A C 3
ATOM 2120 O O . LEU A 1 1 ? 17.413 -10.791 18.828 1.00 73.23 20 LEU A O 3
ATOM 2136 N N . PRO A 1 2 ? 15.497 -9.655 18.499 1.00 14.35 21 PRO A N 3
ATOM 2137 C CA . PRO A 1 2 ? 14.790 -10.769 17.862 1.00 71.22 21 PRO A CA 3
ATOM 2138 C C . PRO A 1 2 ? 15.346 -11.092 16.479 1.00 73.23 21 PRO A C 3
ATOM 2139 O O . PRO A 1 2 ? 15.676 -10.192 15.707 1.00 71.45 21 PRO A O 3
ATOM 2150 N N . ALA A 1 3 ? 15.445 -12.381 16.173 1.00 62.13 22 ALA A N 3
ATOM 2151 C CA . ALA A 1 3 ? 15.958 -12.823 14.882 1.00 51.22 22 ALA A CA 3
ATOM 2152 C C . ALA A 1 3 ? 14.944 -13.704 14.159 1.00 3.21 22 ALA A C 3
ATOM 2153 O O . ALA A 1 3 ? 13.989 -14.193 14.764 1.00 3.13 22 ALA A O 3
ATOM 2160 N N . HIS A 1 4 ? 15.156 -13.901 12.862 1.00 61.32 23 HIS A N 3
ATOM 2161 C CA . HIS A 1 4 ? 14.259 -14.723 12.058 1.00 71.21 23 HIS A CA 3
ATOM 2162 C C . HIS A 1 4 ? 14.992 -15.939 11.499 1.00 63.45 23 HIS A C 3
ATOM 2163 O O . HIS A 1 4 ? 16.179 -15.884 11.173 1.00 30.35 23 HIS A O 3
ATOM 2177 N N . PRO A 1 5 ? 14.272 -17.064 11.384 1.00 73.10 24 PRO A N 3
ATOM 2178 C CA . PRO A 1 5 ? 14.833 -18.315 10.864 1.00 21.32 24 PRO A CA 3
ATOM 2179 C C . PRO A 1 5 ? 15.134 -18.239 9.372 1.00 53.10 24 PRO A C 3
ATOM 2180 O O . PRO A 1 5 ? 14.506 -17.472 8.640 1.00 45.14 24 PRO A O 3
ATOM 2191 N N . TYR A 1 6 ? 16.096 -19.039 8.925 1.00 40.41 25 TYR A N 3
ATOM 2192 C CA . TYR A 1 6 ? 16.481 -19.061 7.519 1.00 72.20 25 TYR A CA 3
ATOM 2193 C C . TYR A 1 6 ? 15.357 -19.628 6.656 1.00 44.30 25 TYR A C 3
ATOM 2194 O O . TYR A 1 6 ? 15.183 -19.229 5.505 1.00 72.04 25 TYR A O 3
ATOM 2212 N N . ASP A 1 7 ? 14.599 -20.560 7.221 1.00 61.32 26 ASP A N 3
ATOM 2213 C CA . ASP A 1 7 ? 13.492 -21.182 6.505 1.00 70.51 26 ASP A CA 3
ATOM 2214 C C . ASP A 1 7 ? 12.473 -20.136 6.065 1.00 72.00 26 ASP A C 3
ATOM 2215 O O . ASP A 1 7 ? 11.761 -20.325 5.079 1.00 74.32 26 ASP A O 3
ATOM 2224 N N . ARG A 1 8 ? 12.410 -19.032 6.802 1.00 2.14 27 ARG A N 3
ATOM 2225 C CA . ARG A 1 8 ? 11.477 -17.957 6.489 1.00 42.40 27 ARG A CA 3
ATOM 2226 C C . ARG A 1 8 ? 12.185 -16.819 5.759 1.00 0.11 27 ARG A C 3
ATOM 2227 O O . ARG A 1 8 ? 11.575 -16.101 4.965 1.00 72.11 27 ARG A O 3
ATOM 2248 N N . LEU A 1 9 ? 13.475 -16.659 6.033 1.00 33.23 28 LEU A N 3
ATOM 2249 C CA . LEU A 1 9 ? 14.266 -15.607 5.403 1.00 32.22 28 LEU A CA 3
ATOM 2250 C C . LEU A 1 9 ? 14.816 -16.073 4.059 1.00 11.40 28 LEU A C 3
ATOM 2251 O O . LEU A 1 9 ? 15.342 -17.179 3.939 1.00 33.35 28 LEU A O 3
ATOM 2267 N N . LYS A 1 10 ? 14.695 -15.218 3.048 1.00 72.32 29 LYS A N 3
ATOM 2268 C CA . LYS A 1 10 ? 15.183 -15.538 1.712 1.00 31.31 29 LYS A CA 3
ATOM 2269 C C . LYS A 1 10 ? 16.068 -14.418 1.173 1.00 73.30 29 LYS A C 3
ATOM 2270 O O . LYS A 1 10 ? 16.189 -13.359 1.788 1.00 44.51 29 LYS A O 3
ATOM 2289 N N . THR A 1 11 ? 16.683 -14.659 0.019 1.00 35.50 30 THR A N 3
ATOM 2290 C CA . THR A 1 11 ? 17.555 -13.672 -0.603 1.00 11.44 30 THR A CA 3
ATOM 2291 C C . THR A 1 11 ? 16.758 -12.471 -1.103 1.00 64.22 30 THR A C 3
ATOM 2292 O O . THR A 1 11 ? 17.184 -11.326 -0.956 1.00 5.35 30 THR A O 3
ATOM 2303 N N . THR A 1 12 ? 15.599 -12.742 -1.694 1.00 10.41 31 THR A N 3
ATOM 2304 C CA . THR A 1 12 ? 14.743 -11.684 -2.216 1.00 13.32 31 THR A CA 3
ATOM 2305 C C . THR A 1 12 ? 13.318 -11.821 -1.694 1.00 62.40 31 THR A C 3
ATOM 2306 O O . THR A 1 12 ? 12.354 -11.677 -2.446 1.00 60.02 31 THR A O 3
ATOM 2317 N N . SER A 1 13 ? 13.191 -12.100 -0.401 1.00 24.42 32 SER A N 3
ATOM 2318 C CA . SER A 1 13 ? 11.883 -12.261 0.222 1.00 32.24 32 SER A CA 3
ATOM 2319 C C . SER A 1 13 ? 11.433 -10.961 0.885 1.00 72.14 32 SER A C 3
ATOM 2320 O O . SER A 1 13 ? 12.241 -10.231 1.458 1.00 11.32 32 SER A O 3
ATOM 2328 N N . THR A 1 14 ? 10.136 -10.680 0.801 1.00 31.03 33 THR A N 3
ATOM 2329 C CA . THR A 1 14 ? 9.577 -9.469 1.390 1.00 43.45 33 THR A CA 3
ATOM 2330 C C . THR A 1 14 ? 8.924 -9.763 2.734 1.00 24.52 33 THR A C 3
ATOM 2331 O O . THR A 1 14 ? 8.129 -8.968 3.237 1.00 51.14 33 THR A O 3
ATOM 2342 N N . ASP A 1 15 ? 9.264 -10.909 3.314 1.00 22.24 34 ASP A N 3
ATOM 2343 C CA . ASP A 1 15 ? 8.711 -11.307 4.604 1.00 52.04 34 ASP A CA 3
ATOM 2344 C C . ASP A 1 15 ? 8.896 -10.202 5.639 1.00 12.13 34 ASP A C 3
ATOM 2345 O O . ASP A 1 15 ? 9.732 -9.311 5.489 1.00 52.21 34 ASP A O 3
ATOM 2354 N N . PRO A 1 16 ? 8.096 -10.258 6.715 1.00 65.54 35 PRO A N 3
ATOM 2355 C CA . PRO A 1 16 ? 8.153 -9.271 7.796 1.00 52.34 35 PRO A CA 3
ATOM 2356 C C . PRO A 1 16 ? 9.433 -9.383 8.618 1.00 0.05 35 PRO A C 3
ATOM 2357 O O . PRO A 1 16 ? 10.042 -10.451 8.695 1.00 11.35 35 PRO A O 3
ATOM 2368 N N . VAL A 1 17 ? 9.835 -8.275 9.233 1.00 13.51 36 VAL A N 3
ATOM 2369 C CA . VAL A 1 17 ? 11.041 -8.250 10.051 1.00 44.32 36 VAL A CA 3
ATOM 2370 C C . VAL A 1 17 ? 10.820 -7.453 11.332 1.00 63.42 36 VAL A C 3
ATOM 2371 O O . VAL A 1 17 ? 9.781 -6.817 11.508 1.00 60.40 36 VAL A O 3
ATOM 2384 N N . SER A 1 18 ? 11.804 -7.493 12.224 1.00 44.31 37 SER A N 3
ATOM 2385 C CA . SER A 1 18 ? 11.716 -6.777 13.492 1.00 41.42 37 SER A CA 3
ATOM 2386 C C . SER A 1 18 ? 12.264 -5.359 13.355 1.00 75.23 37 SER A C 3
ATOM 2387 O O . SER A 1 18 ? 12.486 -4.669 14.349 1.00 44.04 37 SER A O 3
ATOM 2395 N N . ASP A 1 19 ? 12.477 -4.932 12.115 1.00 43.23 38 ASP A N 3
ATOM 2396 C CA . ASP A 1 19 ? 12.998 -3.597 11.845 1.00 5.22 38 ASP A CA 3
ATOM 2397 C C . ASP A 1 19 ? 14.436 -3.465 12.337 1.00 2.53 38 ASP A C 3
ATOM 2398 O O . ASP A 1 19 ? 14.710 -2.743 13.297 1.00 30.52 38 ASP A O 3
ATOM 2407 N N . ILE A 1 20 ? 15.350 -4.166 11.676 1.00 51.23 39 ILE A N 3
ATOM 2408 C CA . ILE A 1 20 ? 16.758 -4.126 12.046 1.00 64.14 39 ILE A CA 3
ATOM 2409 C C . ILE A 1 20 ? 17.622 -3.662 10.878 1.00 54.12 39 ILE A C 3
ATOM 2410 O O . ILE A 1 20 ? 17.108 -3.195 9.860 1.00 70.32 39 ILE A O 3
ATOM 2426 N N . ASP A 1 21 ? 18.935 -3.795 11.029 1.00 50.42 40 ASP A N 3
ATOM 2427 C CA . ASP A 1 21 ? 19.870 -3.392 9.986 1.00 53.13 40 ASP A CA 3
ATOM 2428 C C . ASP A 1 21 ? 19.414 -3.901 8.621 1.00 21.52 40 ASP A C 3
ATOM 2429 O O . ASP A 1 21 ? 19.639 -5.060 8.273 1.00 74.43 40 ASP A O 3
ATOM 2438 N N . VAL A 1 22 ? 18.772 -3.027 7.853 1.00 12.42 41 VAL A N 3
ATOM 2439 C CA . VAL A 1 22 ? 18.285 -3.387 6.527 1.00 32.40 41 VAL A CA 3
ATOM 2440 C C . VAL A 1 22 ? 19.425 -3.856 5.631 1.00 3.11 41 VAL A C 3
ATOM 2441 O O . VAL A 1 22 ? 19.308 -4.863 4.932 1.00 65.52 41 VAL A O 3
ATOM 2454 N N . THR A 1 23 ? 20.531 -3.119 5.655 1.00 5.42 42 THR A N 3
ATOM 2455 C CA . THR A 1 23 ? 21.694 -3.457 4.845 1.00 61.11 42 THR A CA 3
ATOM 2456 C C . THR A 1 23 ? 22.315 -4.774 5.298 1.00 44.14 42 THR A C 3
ATOM 2457 O O . THR A 1 23 ? 23.098 -5.384 4.570 1.00 40.45 42 THR A O 3
ATOM 2468 N N . ARG A 1 24 ? 21.960 -5.206 6.503 1.00 2.11 43 ARG A N 3
ATOM 2469 C CA . ARG A 1 24 ? 22.484 -6.451 7.053 1.00 72.34 43 ARG A CA 3
ATOM 2470 C C . ARG A 1 24 ? 21.356 -7.442 7.323 1.00 31.55 43 ARG A C 3
ATOM 2471 O O . ARG A 1 24 ? 21.330 -8.099 8.365 1.00 50.14 43 ARG A O 3
ATOM 2492 N N . ARG A 1 25 ? 20.424 -7.545 6.381 1.00 2.43 44 ARG A N 3
ATOM 2493 C CA . ARG A 1 25 ? 19.294 -8.454 6.520 1.00 52.31 44 ARG A CA 3
ATOM 2494 C C . ARG A 1 25 ? 19.767 -9.861 6.872 1.00 43.50 44 ARG A C 3
ATOM 2495 O O . ARG A 1 25 ? 19.139 -10.555 7.671 1.00 75.03 44 ARG A O 3
ATOM 2516 N N . GLU A 1 26 ? 20.878 -10.274 6.270 1.00 43.15 45 GLU A N 3
ATOM 2517 C CA . GLU A 1 26 ? 21.435 -11.598 6.520 1.00 73.10 45 GLU A CA 3
ATOM 2518 C C . GLU A 1 26 ? 21.713 -11.800 8.007 1.00 13.12 45 GLU A C 3
ATOM 2519 O O . GLU A 1 26 ? 21.655 -12.919 8.514 1.00 65.52 45 GLU A O 3
ATOM 2531 N N . ALA A 1 27 ? 22.016 -10.707 8.699 1.00 11.14 46 ALA A N 3
ATOM 2532 C CA . ALA A 1 27 ? 22.302 -10.761 10.127 1.00 23.41 46 ALA A CA 3
ATOM 2533 C C . ALA A 1 27 ? 21.036 -11.040 10.931 1.00 54.12 46 ALA A C 3
ATOM 2534 O O . ALA A 1 27 ? 21.100 -11.370 12.115 1.00 63.14 46 ALA A O 3
ATOM 2541 N N . TYR A 1 28 ? 19.886 -10.904 10.280 1.00 50.32 47 TYR A N 3
ATOM 2542 C CA . TYR A 1 28 ? 18.605 -11.137 10.935 1.00 20.25 47 TYR A CA 3
ATOM 2543 C C . TYR A 1 28 ? 18.504 -12.574 11.437 1.00 31.31 47 TYR A C 3
ATOM 2544 O O . TYR A 1 28 ? 17.629 -12.905 12.239 1.00 14.44 47 TYR A O 3
ATOM 2562 N N . LEU A 1 29 ? 19.406 -13.425 10.961 1.00 74.13 48 LEU A N 3
ATOM 2563 C CA . LEU A 1 29 ? 19.421 -14.828 11.361 1.00 50.10 48 LEU A CA 3
ATOM 2564 C C . LEU A 1 29 ? 20.203 -15.016 12.656 1.00 64.53 48 LEU A C 3
ATOM 2565 O O . LEU A 1 29 ? 21.053 -14.197 13.005 1.00 31.10 48 LEU A O 3
ATOM 2581 N N . SER A 1 30 ? 19.911 -16.103 13.365 1.00 3.11 49 SER A N 3
ATOM 2582 C CA . SER A 1 30 ? 20.586 -16.399 14.623 1.00 4.14 49 SER A CA 3
ATOM 2583 C C . SER A 1 30 ? 22.071 -16.667 14.394 1.00 55.54 49 SER A C 3
ATOM 2584 O O . SER A 1 30 ? 22.477 -17.091 13.312 1.00 34.43 49 SER A O 3
ATOM 2592 N N . SER A 1 31 ? 22.876 -16.415 15.420 1.00 64.31 50 SER A N 3
ATOM 2593 C CA . SER A 1 31 ? 24.317 -16.624 15.331 1.00 62.52 50 SER A CA 3
ATOM 2594 C C . SER A 1 31 ? 24.631 -18.043 14.863 1.00 53.42 50 SER A C 3
ATOM 2595 O O . SER A 1 31 ? 25.651 -18.283 14.217 1.00 3.55 50 SER A O 3
ATOM 2603 N N . GLU A 1 32 ? 23.746 -18.978 15.193 1.00 51.31 51 GLU A N 3
ATOM 2604 C CA . GLU A 1 32 ? 23.930 -20.372 14.808 1.00 53.24 51 GLU A CA 3
ATOM 2605 C C . GLU A 1 32 ? 23.587 -20.579 13.335 1.00 71.11 51 GLU A C 3
ATOM 2606 O O . GLU A 1 32 ? 24.416 -21.043 12.554 1.00 65.05 51 GLU A O 3
ATOM 2618 N N . GLU A 1 33 ? 22.358 -20.231 12.965 1.00 25.00 52 GLU A N 3
ATOM 2619 C CA . GLU A 1 33 ? 21.906 -20.380 11.587 1.00 41.33 52 GLU A CA 3
ATOM 2620 C C . GLU A 1 33 ? 22.756 -19.537 10.641 1.00 12.41 52 GLU A C 3
ATOM 2621 O O . GLU A 1 33 ? 23.299 -20.043 9.659 1.00 71.24 52 GLU A O 3
ATOM 2633 N N . PHE A 1 34 ? 22.866 -18.248 10.944 1.00 45.24 53 PHE A N 3
ATOM 2634 C CA . PHE A 1 34 ? 23.649 -17.333 10.120 1.00 13.21 53 PHE A CA 3
ATOM 2635 C C . PHE A 1 34 ? 25.042 -17.896 9.856 1.00 12.44 53 PHE A C 3
ATOM 2636 O O . PHE A 1 34 ? 25.455 -18.049 8.706 1.00 1.30 53 PHE A O 3
ATOM 2653 N N . LYS A 1 35 ? 25.763 -18.202 10.929 1.00 0.24 54 LYS A N 3
ATOM 2654 C CA . LYS A 1 35 ? 27.110 -18.748 10.815 1.00 22.33 54 LYS A CA 3
ATOM 2655 C C . LYS A 1 35 ? 27.082 -20.139 10.189 1.00 23.32 54 LYS A C 3
ATOM 2656 O O . LYS A 1 35 ? 28.071 -20.589 9.613 1.00 51.14 54 LYS A O 3
ATOM 2675 N N . GLU A 1 36 ? 25.943 -20.813 10.308 1.00 43.04 55 GLU A N 3
ATOM 2676 C CA . GLU A 1 36 ? 25.788 -22.153 9.753 1.00 51.23 55 GLU A CA 3
ATOM 2677 C C . GLU A 1 36 ? 25.599 -22.096 8.239 1.00 2.42 55 GLU A C 3
ATOM 2678 O O . GLU A 1 36 ? 25.910 -23.051 7.526 1.00 1.31 55 GLU A O 3
ATOM 2690 N N . LYS A 1 37 ? 25.088 -20.969 7.755 1.00 35.11 56 LYS A N 3
ATOM 2691 C CA . LYS A 1 37 ? 24.857 -20.785 6.326 1.00 4.43 56 LYS A CA 3
ATOM 2692 C C . LYS A 1 37 ? 26.059 -20.120 5.663 1.00 2.43 56 LYS A C 3
ATOM 2693 O O . LYS A 1 37 ? 26.356 -20.373 4.496 1.00 55.34 56 LYS A O 3
ATOM 2712 N N . PHE A 1 38 ? 26.748 -19.267 6.416 1.00 60.12 57 PHE A N 3
ATOM 2713 C CA . PHE A 1 38 ? 27.918 -18.566 5.901 1.00 11.40 57 PHE A CA 3
ATOM 2714 C C . PHE A 1 38 ? 29.205 -19.255 6.345 1.00 73.34 57 PHE A C 3
ATOM 2715 O O . PHE A 1 38 ? 30.249 -19.112 5.711 1.00 1.11 57 PHE A O 3
ATOM 2732 N N . GLY A 1 39 ? 29.121 -20.004 7.441 1.00 73.34 58 GLY A N 3
ATOM 2733 C CA . GLY A 1 39 ? 30.284 -20.703 7.952 1.00 61.33 58 GLY A CA 3
ATOM 2734 C C . GLY A 1 39 ? 31.086 -19.862 8.925 1.00 71.10 58 GLY A C 3
ATOM 2735 O O . GLY A 1 39 ? 32.013 -20.356 9.565 1.00 10.21 58 GLY A O 3
ATOM 2739 N N . MET A 1 40 ? 30.729 -18.586 9.034 1.00 23.34 59 MET A N 3
ATOM 2740 C CA . MET A 1 40 ? 31.422 -17.674 9.936 1.00 45.31 59 MET A CA 3
ATOM 2741 C C . MET A 1 40 ? 30.448 -17.038 10.923 1.00 60.24 59 MET A C 3
ATOM 2742 O O . MET A 1 40 ? 29.318 -16.700 10.565 1.00 5.23 59 MET A O 3
ATOM 2756 N N . THR A 1 41 ? 30.890 -16.878 12.166 1.00 72.53 60 THR A N 3
ATOM 2757 C CA . THR A 1 41 ? 30.056 -16.285 13.203 1.00 71.01 60 THR A CA 3
ATOM 2758 C C . THR A 1 41 ? 29.617 -14.877 12.817 1.00 65.33 60 THR A C 3
ATOM 2759 O O . THR A 1 41 ? 30.076 -14.324 11.818 1.00 43.11 60 THR A O 3
ATOM 2770 N N . LYS A 1 42 ? 28.726 -14.300 13.616 1.00 33.42 61 LYS A N 3
ATOM 2771 C CA . LYS A 1 42 ? 28.225 -12.955 13.360 1.00 25.01 61 LYS A CA 3
ATOM 2772 C C . LYS A 1 42 ? 29.375 -11.962 13.230 1.00 61.11 61 LYS A C 3
ATOM 2773 O O . LYS A 1 42 ? 29.478 -11.246 12.235 1.00 51.44 61 LYS A O 3
ATOM 2792 N N . GLU A 1 43 ? 30.239 -11.927 14.240 1.00 72.12 62 GLU A N 3
ATOM 2793 C CA . GLU A 1 43 ? 31.382 -11.022 14.236 1.00 62.12 62 GLU A CA 3
ATOM 2794 C C . GLU A 1 43 ? 32.477 -11.532 13.302 1.00 33.31 62 GLU A C 3
ATOM 2795 O O . GLU A 1 43 ? 33.064 -10.765 12.539 1.00 31.13 62 GLU A O 3
ATOM 2807 N N . ALA A 1 44 ? 32.745 -12.833 13.369 1.00 11.33 63 ALA A N 3
ATOM 2808 C CA . ALA A 1 44 ? 33.767 -13.445 12.530 1.00 71.00 63 ALA A CA 3
ATOM 2809 C C . ALA A 1 44 ? 33.517 -13.150 11.055 1.00 13.24 63 ALA A C 3
ATOM 2810 O O . ALA A 1 44 ? 34.448 -12.864 10.302 1.00 61.44 63 ALA A O 3
ATOM 2817 N N . PHE A 1 45 ? 32.253 -13.220 10.649 1.00 11.34 64 PHE A N 3
ATOM 2818 C CA . PHE A 1 45 ? 31.880 -12.960 9.263 1.00 44.32 64 PHE A CA 3
ATOM 2819 C C . PHE A 1 45 ? 32.214 -11.525 8.869 1.00 11.35 64 PHE A C 3
ATOM 2820 O O . PHE A 1 45 ? 32.770 -11.275 7.799 1.00 75.50 64 PHE A O 3
ATOM 2837 N N . TYR A 1 46 ? 31.870 -10.583 9.742 1.00 31.14 65 TYR A N 3
ATOM 2838 C CA . TYR A 1 46 ? 32.129 -9.172 9.486 1.00 54.43 65 TYR A CA 3
ATOM 2839 C C . TYR A 1 46 ? 33.614 -8.927 9.233 1.00 31.23 65 TYR A C 3
ATOM 2840 O O . TYR A 1 46 ? 33.996 -7.929 8.622 1.00 4.22 65 TYR A O 3
ATOM 2858 N N . LYS A 1 47 ? 34.447 -9.848 9.707 1.00 13.45 66 LYS A N 3
ATOM 2859 C CA . LYS A 1 47 ? 35.890 -9.736 9.533 1.00 52.33 66 LYS A CA 3
ATOM 2860 C C . LYS A 1 47 ? 36.253 -9.631 8.055 1.00 13.21 66 LYS A C 3
ATOM 2861 O O . LYS A 1 47 ? 37.231 -8.975 7.690 1.00 32.50 66 LYS A O 3
ATOM 2880 N N . LEU A 1 48 ? 35.460 -10.280 7.208 1.00 1.42 67 LEU A N 3
ATOM 2881 C CA . LEU A 1 48 ? 35.697 -10.258 5.769 1.00 43.42 67 LEU A CA 3
ATOM 2882 C C . LEU A 1 48 ? 35.442 -8.867 5.196 1.00 35.21 67 LEU A C 3
ATOM 2883 O O . LEU A 1 48 ? 34.795 -8.023 5.816 1.00 2.32 67 LEU A O 3
ATOM 2899 N N . PRO A 1 49 ? 35.956 -8.623 3.982 1.00 40.21 68 PRO A N 3
ATOM 2900 C CA . PRO A 1 49 ? 35.794 -7.337 3.296 1.00 24.10 68 PRO A CA 3
ATOM 2901 C C . PRO A 1 49 ? 34.358 -7.099 2.842 1.00 71.52 68 PRO A C 3
ATOM 2902 O O . PRO A 1 49 ? 33.516 -7.995 2.919 1.00 55.53 68 PRO A O 3
ATOM 2913 N N . LYS A 1 50 ? 34.084 -5.888 2.370 1.00 22.21 69 LYS A N 3
ATOM 2914 C CA . LYS A 1 50 ? 32.750 -5.533 1.901 1.00 23.05 69 LYS A CA 3
ATOM 2915 C C . LYS A 1 50 ? 32.394 -6.306 0.635 1.00 21.10 69 LYS A C 3
ATOM 2916 O O . LYS A 1 50 ? 31.299 -6.855 0.520 1.00 54.54 69 LYS A O 3
ATOM 2935 N N . TRP A 1 51 ? 33.327 -6.345 -0.310 1.00 75.31 70 TRP A N 3
ATOM 2936 C CA . TRP A 1 51 ? 33.111 -7.053 -1.567 1.00 34.23 70 TRP A CA 3
ATOM 2937 C C . TRP A 1 51 ? 32.789 -8.523 -1.317 1.00 4.32 70 TRP A C 3
ATOM 2938 O O . TRP A 1 51 ? 31.893 -9.088 -1.942 1.00 52.05 70 TRP A O 3
ATOM 2959 N N . LYS A 1 52 ? 33.527 -9.136 -0.397 1.00 15.31 71 LYS A N 3
ATOM 2960 C CA . LYS A 1 52 ? 33.320 -10.540 -0.062 1.00 15.43 71 LYS A CA 3
ATOM 2961 C C . LYS A 1 52 ? 32.091 -10.712 0.825 1.00 31.33 71 LYS A C 3
ATOM 2962 O O . LYS A 1 52 ? 31.392 -11.722 0.742 1.00 62.30 71 LYS A O 3
ATOM 2981 N N . GLN A 1 53 ? 31.833 -9.720 1.670 1.00 55.13 72 GLN A N 3
ATOM 2982 C CA . GLN A 1 53 ? 30.687 -9.763 2.571 1.00 30.30 72 GLN A CA 3
ATOM 2983 C C . GLN A 1 53 ? 29.378 -9.780 1.787 1.00 52.42 72 GLN A C 3
ATOM 2984 O O . GLN A 1 53 ? 28.436 -10.483 2.148 1.00 65.11 72 GLN A O 3
ATOM 2998 N N . ASN A 1 54 ? 29.328 -8.999 0.713 1.00 60.13 73 ASN A N 3
ATOM 2999 C CA . ASN A 1 54 ? 28.134 -8.924 -0.123 1.00 23.21 73 ASN A CA 3
ATOM 3000 C C . ASN A 1 54 ? 28.003 -10.167 -0.997 1.00 32.21 73 ASN A C 3
ATOM 3001 O O . ASN A 1 54 ? 26.899 -10.559 -1.376 1.00 62.54 73 ASN A O 3
ATOM 3012 N N . LYS A 1 55 ? 29.137 -10.783 -1.315 1.00 21.03 74 LYS A N 3
ATOM 3013 C CA . LYS A 1 55 ? 29.150 -11.983 -2.143 1.00 3.44 74 LYS A CA 3
ATOM 3014 C C . LYS A 1 55 ? 28.582 -13.176 -1.382 1.00 1.14 74 LYS A C 3
ATOM 3015 O O . LYS A 1 55 ? 27.664 -13.847 -1.854 1.00 41.31 74 LYS A O 3
ATOM 3034 N N . PHE A 1 56 ? 29.133 -13.435 -0.200 1.00 53.31 75 PHE A N 3
ATOM 3035 C CA . PHE A 1 56 ? 28.681 -14.547 0.627 1.00 12.20 75 PHE A CA 3
ATOM 3036 C C . PHE A 1 56 ? 27.198 -14.410 0.959 1.00 33.32 75 PHE A C 3
ATOM 3037 O O . PHE A 1 56 ? 26.466 -15.399 1.006 1.00 64.43 75 PHE A O 3
ATOM 3054 N N . LYS A 1 57 ? 26.760 -13.177 1.189 1.00 1.23 76 LYS A N 3
ATOM 3055 C CA . LYS A 1 57 ? 25.365 -12.908 1.515 1.00 23.14 76 LYS A CA 3
ATOM 3056 C C . LYS A 1 57 ? 24.431 -13.638 0.557 1.00 74.14 76 LYS A C 3
ATOM 3057 O O . LYS A 1 57 ? 23.641 -14.486 0.971 1.00 73.02 76 LYS A O 3
ATOM 3076 N N . MET A 1 58 ? 24.528 -13.305 -0.726 1.00 51.11 77 MET A N 3
ATOM 3077 C CA . MET A 1 58 ? 23.693 -13.932 -1.743 1.00 73.53 77 MET A CA 3
ATOM 3078 C C . MET A 1 58 ? 24.066 -15.401 -1.924 1.00 31.15 77 MET A C 3
ATOM 3079 O O . MET A 1 58 ? 23.235 -16.217 -2.321 1.00 0.41 77 MET A O 3
ATOM 3093 N N . ALA A 1 59 ? 25.319 -15.729 -1.628 1.00 2.44 78 ALA A N 3
ATOM 3094 C CA . ALA A 1 59 ? 25.801 -17.098 -1.756 1.00 74.44 78 ALA A CA 3
ATOM 3095 C C . ALA A 1 59 ? 24.911 -18.067 -0.984 1.00 4.11 78 ALA A C 3
ATOM 3096 O O . ALA A 1 59 ? 24.603 -19.159 -1.461 1.00 60.04 78 ALA A O 3
ATOM 3103 N N . VAL A 1 60 ? 24.503 -17.661 0.214 1.00 4.20 79 VAL A N 3
ATOM 3104 C CA . VAL A 1 60 ? 23.649 -18.493 1.054 1.00 62.35 79 VAL A CA 3
ATOM 3105 C C . VAL A 1 60 ? 22.183 -18.102 0.905 1.00 40.43 79 VAL A C 3
ATOM 3106 O O . VAL A 1 60 ? 21.341 -18.497 1.711 1.00 54.12 79 VAL A O 3
ATOM 3119 N N . GLN A 1 61 ? 21.887 -17.322 -0.131 1.00 21.31 80 GLN A N 3
ATOM 3120 C CA . GLN A 1 61 ? 20.522 -16.877 -0.384 1.00 51.23 80 GLN A CA 3
ATOM 3121 C C . GLN A 1 61 ? 20.066 -15.884 0.679 1.00 21.24 80 GLN A C 3
ATOM 3122 O O . GLN A 1 61 ? 18.877 -15.788 0.985 1.00 4.15 80 GLN A O 3
ATOM 3136 N N . LEU A 1 62 ? 21.019 -15.148 1.241 1.00 42.45 81 LEU A N 3
ATOM 3137 C CA . LEU A 1 62 ? 20.716 -14.161 2.272 1.00 33.10 81 LEU A CA 3
ATOM 3138 C C . LEU A 1 62 ? 21.250 -12.786 1.884 1.00 62.22 81 LEU A C 3
ATOM 3139 O O . LEU A 1 62 ? 22.417 -12.474 2.116 1.00 44.55 81 LEU A O 3
ATOM 3155 N N . PHE A 1 63 ? 20.386 -11.967 1.294 1.00 55.20 82 PHE A N 3
ATOM 3156 C CA . PHE A 1 63 ? 20.770 -10.624 0.874 1.00 22.44 82 PHE A CA 3
ATOM 3157 C C . PHE A 1 63 ? 19.604 -9.652 1.027 1.00 11.02 82 PHE A C 3
ATOM 3158 O O . PHE A 1 63 ? 19.803 -8.448 1.184 1.00 63.43 82 PHE A O 3
ATOM 3175 N N . LEU A 1 1 ? 16.595 -6.580 19.486 1.00 1.32 20 LEU A N 4
ATOM 3176 C CA . LEU A 1 1 ? 15.489 -7.072 18.673 1.00 34.13 20 LEU A CA 4
ATOM 3177 C C . LEU A 1 1 ? 15.645 -8.563 18.388 1.00 52.11 20 LEU A C 4
ATOM 3178 O O . LEU A 1 1 ? 16.748 -9.109 18.393 1.00 60.20 20 LEU A O 4
ATOM 3194 N N . PRO A 1 2 ? 14.514 -9.238 18.132 1.00 72.01 21 PRO A N 4
ATOM 3195 C CA . PRO A 1 2 ? 14.499 -10.674 17.837 1.00 43.21 21 PRO A CA 4
ATOM 3196 C C . PRO A 1 2 ? 15.115 -10.993 16.479 1.00 72.22 21 PRO A C 4
ATOM 3197 O O . PRO A 1 2 ? 15.482 -10.092 15.726 1.00 43.13 21 PRO A O 4
ATOM 3208 N N . ALA A 1 3 ? 15.223 -12.282 16.172 1.00 43.21 22 ALA A N 4
ATOM 3209 C CA . ALA A 1 3 ? 15.791 -12.719 14.902 1.00 25.32 22 ALA A CA 4
ATOM 3210 C C . ALA A 1 3 ? 14.808 -13.598 14.134 1.00 2.24 22 ALA A C 4
ATOM 3211 O O . ALA A 1 3 ? 13.821 -14.076 14.693 1.00 33.45 22 ALA A O 4
ATOM 3218 N N . HIS A 1 4 ? 15.085 -13.804 12.851 1.00 62.01 23 HIS A N 4
ATOM 3219 C CA . HIS A 1 4 ? 14.224 -14.625 12.006 1.00 3.35 23 HIS A CA 4
ATOM 3220 C C . HIS A 1 4 ? 14.978 -15.845 11.487 1.00 22.31 23 HIS A C 4
ATOM 3221 O O . HIS A 1 4 ? 16.177 -15.795 11.215 1.00 63.44 23 HIS A O 4
ATOM 3235 N N . PRO A 1 5 ? 14.260 -16.970 11.347 1.00 45.05 24 PRO A N 4
ATOM 3236 C CA . PRO A 1 5 ? 14.841 -18.224 10.860 1.00 75.05 24 PRO A CA 4
ATOM 3237 C C . PRO A 1 5 ? 15.207 -18.158 9.381 1.00 64.21 24 PRO A C 4
ATOM 3238 O O . PRO A 1 5 ? 14.680 -17.330 8.638 1.00 43.04 24 PRO A O 4
ATOM 3249 N N . TYR A 1 6 ? 16.112 -19.035 8.961 1.00 50.55 25 TYR A N 4
ATOM 3250 C CA . TYR A 1 6 ? 16.551 -19.073 7.570 1.00 75.20 25 TYR A CA 4
ATOM 3251 C C . TYR A 1 6 ? 15.418 -19.529 6.654 1.00 5.34 25 TYR A C 4
ATOM 3252 O O . TYR A 1 6 ? 15.308 -19.079 5.514 1.00 22.14 25 TYR A O 4
ATOM 3270 N N . ASP A 1 7 ? 14.579 -20.424 7.164 1.00 62.24 26 ASP A N 4
ATOM 3271 C CA . ASP A 1 7 ? 13.453 -20.941 6.394 1.00 13.01 26 ASP A CA 4
ATOM 3272 C C . ASP A 1 7 ? 12.496 -19.817 6.010 1.00 71.24 26 ASP A C 4
ATOM 3273 O O . ASP A 1 7 ? 11.788 -19.906 5.006 1.00 21.44 26 ASP A O 4
ATOM 3282 N N . ARG A 1 8 ? 12.479 -18.760 6.816 1.00 50.30 27 ARG A N 4
ATOM 3283 C CA . ARG A 1 8 ? 11.607 -17.620 6.561 1.00 15.12 27 ARG A CA 4
ATOM 3284 C C . ARG A 1 8 ? 12.347 -16.531 5.789 1.00 31.15 27 ARG A C 4
ATOM 3285 O O . ARG A 1 8 ? 11.728 -15.676 5.154 1.00 43.15 27 ARG A O 4
ATOM 3306 N N . LEU A 1 9 ? 13.673 -16.568 5.850 1.00 43.52 28 LEU A N 4
ATOM 3307 C CA . LEU A 1 9 ? 14.498 -15.585 5.156 1.00 3.02 28 LEU A CA 4
ATOM 3308 C C . LEU A 1 9 ? 14.881 -16.079 3.765 1.00 52.23 28 LEU A C 4
ATOM 3309 O O . LEU A 1 9 ? 15.302 -17.223 3.594 1.00 73.22 28 LEU A O 4
ATOM 3325 N N . LYS A 1 10 ? 14.735 -15.208 2.773 1.00 54.45 29 LYS A N 4
ATOM 3326 C CA . LYS A 1 10 ? 15.069 -15.553 1.395 1.00 14.32 29 LYS A CA 4
ATOM 3327 C C . LYS A 1 10 ? 15.960 -14.486 0.767 1.00 13.44 29 LYS A C 4
ATOM 3328 O O . LYS A 1 10 ? 15.884 -13.310 1.125 1.00 14.30 29 LYS A O 4
ATOM 3347 N N . THR A 1 11 ? 16.803 -14.903 -0.171 1.00 13.41 30 THR A N 4
ATOM 3348 C CA . THR A 1 11 ? 17.708 -13.983 -0.849 1.00 24.55 30 THR A CA 4
ATOM 3349 C C . THR A 1 11 ? 16.964 -12.755 -1.358 1.00 62.00 30 THR A C 4
ATOM 3350 O O . THR A 1 11 ? 17.462 -11.632 -1.269 1.00 51.22 30 THR A O 4
ATOM 3361 N N . THR A 1 12 ? 15.766 -12.973 -1.893 1.00 42.43 31 THR A N 4
ATOM 3362 C CA . THR A 1 12 ? 14.953 -11.884 -2.417 1.00 50.24 31 THR A CA 4
ATOM 3363 C C . THR A 1 12 ? 13.548 -11.912 -1.825 1.00 60.03 31 THR A C 4
ATOM 3364 O O . THR A 1 12 ? 12.562 -11.714 -2.534 1.00 74.43 31 THR A O 4
ATOM 3375 N N . SER A 1 13 ? 13.465 -12.157 -0.521 1.00 62.23 32 SER A N 4
ATOM 3376 C CA . SER A 1 13 ? 12.181 -12.213 0.166 1.00 74.34 32 SER A CA 4
ATOM 3377 C C . SER A 1 13 ? 11.687 -10.812 0.512 1.00 23.34 32 SER A C 4
ATOM 3378 O O . SER A 1 13 ? 12.471 -9.864 0.581 1.00 71.04 32 SER A O 4
ATOM 3386 N N . THR A 1 14 ? 10.382 -10.688 0.731 1.00 51.10 33 THR A N 4
ATOM 3387 C CA . THR A 1 14 ? 9.782 -9.404 1.070 1.00 50.25 33 THR A CA 4
ATOM 3388 C C . THR A 1 14 ? 9.041 -9.476 2.400 1.00 63.03 33 THR A C 4
ATOM 3389 O O . THR A 1 14 ? 8.415 -8.506 2.825 1.00 31.24 33 THR A O 4
ATOM 3400 N N . ASP A 1 15 ? 9.117 -10.631 3.051 1.00 74.14 34 ASP A N 4
ATOM 3401 C CA . ASP A 1 15 ? 8.454 -10.830 4.334 1.00 11.13 34 ASP A CA 4
ATOM 3402 C C . ASP A 1 15 ? 8.818 -9.717 5.313 1.00 42.24 34 ASP A C 4
ATOM 3403 O O . ASP A 1 15 ? 9.818 -9.016 5.149 1.00 55.54 34 ASP A O 4
ATOM 3412 N N . PRO A 1 16 ? 7.990 -9.549 6.353 1.00 14.32 35 PRO A N 4
ATOM 3413 C CA . PRO A 1 16 ? 8.204 -8.522 7.378 1.00 20.30 35 PRO A CA 4
ATOM 3414 C C . PRO A 1 16 ? 9.409 -8.827 8.261 1.00 41.33 35 PRO A C 4
ATOM 3415 O O . PRO A 1 16 ? 9.893 -9.958 8.299 1.00 64.22 35 PRO A O 4
ATOM 3426 N N . VAL A 1 17 ? 9.890 -7.809 8.969 1.00 63.44 36 VAL A N 4
ATOM 3427 C CA . VAL A 1 17 ? 11.039 -7.969 9.853 1.00 73.03 36 VAL A CA 4
ATOM 3428 C C . VAL A 1 17 ? 10.824 -7.233 11.171 1.00 63.25 36 VAL A C 4
ATOM 3429 O O . VAL A 1 17 ? 9.841 -6.512 11.338 1.00 12.41 36 VAL A O 4
ATOM 3442 N N . SER A 1 18 ? 11.751 -7.420 12.105 1.00 63.12 37 SER A N 4
ATOM 3443 C CA . SER A 1 18 ? 11.662 -6.777 13.410 1.00 44.01 37 SER A CA 4
ATOM 3444 C C . SER A 1 18 ? 12.314 -5.398 13.381 1.00 13.32 37 SER A C 4
ATOM 3445 O O . SER A 1 18 ? 12.553 -4.790 14.425 1.00 34.21 37 SER A O 4
ATOM 3453 N N . ASP A 1 19 ? 12.599 -4.910 12.178 1.00 30.14 38 ASP A N 4
ATOM 3454 C CA . ASP A 1 19 ? 13.223 -3.603 12.012 1.00 52.52 38 ASP A CA 4
ATOM 3455 C C . ASP A 1 19 ? 14.658 -3.616 12.526 1.00 44.21 38 ASP A C 4
ATOM 3456 O O . ASP A 1 19 ? 14.926 -3.216 13.660 1.00 60.12 38 ASP A O 4
ATOM 3465 N N . ILE A 1 20 ? 15.578 -4.077 11.686 1.00 24.23 39 ILE A N 4
ATOM 3466 C CA . ILE A 1 20 ? 16.987 -4.142 12.056 1.00 34.54 39 ILE A CA 4
ATOM 3467 C C . ILE A 1 20 ? 17.881 -3.741 10.888 1.00 73.44 39 ILE A C 4
ATOM 3468 O O . ILE A 1 20 ? 17.401 -3.254 9.864 1.00 41.30 39 ILE A O 4
ATOM 3484 N N . ASP A 1 21 ? 19.183 -3.952 11.047 1.00 63.00 40 ASP A N 4
ATOM 3485 C CA . ASP A 1 21 ? 20.145 -3.616 10.004 1.00 22.14 40 ASP A CA 4
ATOM 3486 C C . ASP A 1 21 ? 19.667 -4.109 8.643 1.00 74.33 40 ASP A C 4
ATOM 3487 O O . ASP A 1 21 ? 19.848 -5.277 8.295 1.00 12.22 40 ASP A O 4
ATOM 3496 N N . VAL A 1 22 ? 19.052 -3.214 7.876 1.00 65.23 41 VAL A N 4
ATOM 3497 C CA . VAL A 1 22 ? 18.546 -3.559 6.552 1.00 3.25 41 VAL A CA 4
ATOM 3498 C C . VAL A 1 22 ? 19.674 -4.024 5.637 1.00 4.25 41 VAL A C 4
ATOM 3499 O O . VAL A 1 22 ? 19.531 -5.005 4.907 1.00 65.22 41 VAL A O 4
ATOM 3512 N N . THR A 1 23 ? 20.797 -3.313 5.683 1.00 21.22 42 THR A N 4
ATOM 3513 C CA . THR A 1 23 ? 21.950 -3.652 4.858 1.00 12.12 42 THR A CA 4
ATOM 3514 C C . THR A 1 23 ? 22.530 -5.005 5.253 1.00 2.13 42 THR A C 4
ATOM 3515 O O . THR A 1 23 ? 23.289 -5.611 4.496 1.00 2.53 42 THR A O 4
ATOM 3526 N N . ARG A 1 24 ? 22.168 -5.474 6.443 1.00 30.02 43 ARG A N 4
ATOM 3527 C CA . ARG A 1 24 ? 22.654 -6.756 6.939 1.00 72.33 43 ARG A CA 4
ATOM 3528 C C . ARG A 1 24 ? 21.491 -7.690 7.260 1.00 71.42 43 ARG A C 4
ATOM 3529 O O . ARG A 1 24 ? 21.459 -8.314 8.321 1.00 55.04 43 ARG A O 4
ATOM 3550 N N . ARG A 1 25 ? 20.539 -7.782 6.337 1.00 60.00 44 ARG A N 4
ATOM 3551 C CA . ARG A 1 25 ? 19.375 -8.639 6.522 1.00 0.32 44 ARG A CA 4
ATOM 3552 C C . ARG A 1 25 ? 19.796 -10.052 6.915 1.00 65.23 44 ARG A C 4
ATOM 3553 O O . ARG A 1 25 ? 19.157 -10.691 7.750 1.00 71.11 44 ARG A O 4
ATOM 3574 N N . GLU A 1 26 ? 20.875 -10.533 6.304 1.00 70.12 45 GLU A N 4
ATOM 3575 C CA . GLU A 1 26 ? 21.380 -11.871 6.589 1.00 13.41 45 GLU A CA 4
ATOM 3576 C C . GLU A 1 26 ? 21.679 -12.034 8.076 1.00 31.22 45 GLU A C 4
ATOM 3577 O O . GLU A 1 26 ? 21.577 -13.132 8.623 1.00 23.44 45 GLU A O 4
ATOM 3589 N N . ALA A 1 27 ? 22.049 -10.935 8.724 1.00 41.14 46 ALA A N 4
ATOM 3590 C CA . ALA A 1 27 ? 22.362 -10.955 10.147 1.00 52.12 46 ALA A CA 4
ATOM 3591 C C . ALA A 1 27 ? 21.107 -11.191 10.982 1.00 63.43 46 ALA A C 4
ATOM 3592 O O . ALA A 1 27 ? 21.190 -11.482 12.176 1.00 54.14 46 ALA A O 4
ATOM 3599 N N . TYR A 1 28 ? 19.948 -11.064 10.347 1.00 41.02 47 TYR A N 4
ATOM 3600 C CA . TYR A 1 28 ? 18.676 -11.262 11.032 1.00 13.43 47 TYR A CA 4
ATOM 3601 C C . TYR A 1 28 ? 18.548 -12.694 11.542 1.00 40.23 47 TYR A C 4
ATOM 3602 O O . TYR A 1 28 ? 17.666 -13.004 12.344 1.00 50.43 47 TYR A O 4
ATOM 3620 N N . LEU A 1 29 ? 19.435 -13.563 11.071 1.00 61.41 48 LEU A N 4
ATOM 3621 C CA . LEU A 1 29 ? 19.423 -14.963 11.479 1.00 70.42 48 LEU A CA 4
ATOM 3622 C C . LEU A 1 29 ? 20.193 -15.158 12.782 1.00 63.45 48 LEU A C 4
ATOM 3623 O O . LEU A 1 29 ? 20.997 -14.311 13.171 1.00 31.25 48 LEU A O 4
ATOM 3639 N N . SER A 1 30 ? 19.942 -16.280 13.450 1.00 43.55 49 SER A N 4
ATOM 3640 C CA . SER A 1 30 ? 20.610 -16.585 14.709 1.00 51.50 49 SER A CA 4
ATOM 3641 C C . SER A 1 30 ? 22.097 -16.846 14.487 1.00 43.22 49 SER A C 4
ATOM 3642 O O . SER A 1 30 ? 22.506 -17.299 13.418 1.00 72.53 49 SER A O 4
ATOM 3650 N N . SER A 1 31 ? 22.901 -16.554 15.505 1.00 65.25 50 SER A N 4
ATOM 3651 C CA . SER A 1 31 ? 24.343 -16.753 15.420 1.00 41.21 50 SER A CA 4
ATOM 3652 C C . SER A 1 31 ? 24.670 -18.169 14.956 1.00 31.14 50 SER A C 4
ATOM 3653 O O . SER A 1 31 ? 25.700 -18.405 14.325 1.00 55.23 50 SER A O 4
ATOM 3661 N N . GLU A 1 32 ? 23.786 -19.108 15.275 1.00 73.31 51 GLU A N 4
ATOM 3662 C CA . GLU A 1 32 ? 23.981 -20.502 14.893 1.00 74.51 51 GLU A CA 4
ATOM 3663 C C . GLU A 1 32 ? 23.652 -20.712 13.417 1.00 44.12 51 GLU A C 4
ATOM 3664 O O . GLU A 1 32 ? 24.499 -21.155 12.641 1.00 35.11 51 GLU A O 4
ATOM 3676 N N . GLU A 1 33 ? 22.419 -20.390 13.039 1.00 21.54 52 GLU A N 4
ATOM 3677 C CA . GLU A 1 33 ? 21.980 -20.544 11.658 1.00 64.54 52 GLU A CA 4
ATOM 3678 C C . GLU A 1 33 ? 22.820 -19.683 10.720 1.00 50.04 52 GLU A C 4
ATOM 3679 O O . GLU A 1 33 ? 23.372 -20.173 9.734 1.00 32.24 52 GLU A O 4
ATOM 3691 N N . PHE A 1 34 ? 22.912 -18.394 11.032 1.00 15.15 53 PHE A N 4
ATOM 3692 C CA . PHE A 1 34 ? 23.683 -17.463 10.218 1.00 51.34 53 PHE A CA 4
ATOM 3693 C C . PHE A 1 34 ? 25.083 -18.006 9.947 1.00 15.12 53 PHE A C 4
ATOM 3694 O O . PHE A 1 34 ? 25.497 -18.140 8.795 1.00 2.23 53 PHE A O 4
ATOM 3711 N N . LYS A 1 35 ? 25.806 -18.317 11.017 1.00 62.33 54 LYS A N 4
ATOM 3712 C CA . LYS A 1 35 ? 27.160 -18.847 10.897 1.00 34.52 54 LYS A CA 4
ATOM 3713 C C . LYS A 1 35 ? 27.147 -20.234 10.260 1.00 12.24 54 LYS A C 4
ATOM 3714 O O . LYS A 1 35 ? 28.141 -20.668 9.679 1.00 50.12 54 LYS A O 4
ATOM 3733 N N . GLU A 1 36 ? 26.015 -20.921 10.373 1.00 24.24 55 GLU A N 4
ATOM 3734 C CA . GLU A 1 36 ? 25.875 -22.259 9.808 1.00 11.51 55 GLU A CA 4
ATOM 3735 C C . GLU A 1 36 ? 25.689 -22.192 8.295 1.00 20.31 55 GLU A C 4
ATOM 3736 O O . GLU A 1 36 ? 26.017 -23.135 7.576 1.00 63.43 55 GLU A O 4
ATOM 3748 N N . LYS A 1 37 ? 25.160 -21.070 7.818 1.00 61.23 56 LYS A N 4
ATOM 3749 C CA . LYS A 1 37 ? 24.931 -20.878 6.391 1.00 14.42 56 LYS A CA 4
ATOM 3750 C C . LYS A 1 37 ? 26.124 -20.189 5.736 1.00 1.32 56 LYS A C 4
ATOM 3751 O O . LYS A 1 37 ? 26.430 -20.433 4.569 1.00 52.33 56 LYS A O 4
ATOM 3770 N N . PHE A 1 38 ? 26.795 -19.329 6.495 1.00 0.11 57 PHE A N 4
ATOM 3771 C CA . PHE A 1 38 ? 27.954 -18.606 5.989 1.00 44.44 57 PHE A CA 4
ATOM 3772 C C . PHE A 1 38 ? 29.251 -19.265 6.449 1.00 70.54 57 PHE A C 4
ATOM 3773 O O . PHE A 1 38 ? 30.324 -18.994 5.911 1.00 54.51 57 PHE A O 4
ATOM 3790 N N . GLY A 1 39 ? 29.143 -20.135 7.449 1.00 64.45 58 GLY A N 4
ATOM 3791 C CA . GLY A 1 39 ? 30.313 -20.820 7.966 1.00 42.23 58 GLY A CA 4
ATOM 3792 C C . GLY A 1 39 ? 31.164 -19.928 8.849 1.00 61.43 58 GLY A C 4
ATOM 3793 O O . GLY A 1 39 ? 32.205 -20.353 9.350 1.00 32.24 58 GLY A O 4
ATOM 3797 N N . MET A 1 40 ? 30.722 -18.689 9.037 1.00 63.51 59 MET A N 4
ATOM 3798 C CA . MET A 1 40 ? 31.452 -17.736 9.864 1.00 11.31 59 MET A CA 4
ATOM 3799 C C . MET A 1 40 ? 30.522 -17.067 10.871 1.00 51.34 59 MET A C 4
ATOM 3800 O O . MET A 1 40 ? 29.379 -16.736 10.551 1.00 35.12 59 MET A O 4
ATOM 3814 N N . THR A 1 41 ? 31.018 -16.868 12.088 1.00 34.23 60 THR A N 4
ATOM 3815 C CA . THR A 1 41 ? 30.230 -16.239 13.141 1.00 60.11 60 THR A CA 4
ATOM 3816 C C . THR A 1 41 ? 29.947 -14.777 12.817 1.00 50.53 60 THR A C 4
ATOM 3817 O O . THR A 1 41 ? 30.253 -14.302 11.723 1.00 53.51 60 THR A O 4
ATOM 3828 N N . LYS A 1 42 ? 29.363 -14.065 13.776 1.00 73.43 61 LYS A N 4
ATOM 3829 C CA . LYS A 1 42 ? 29.041 -12.655 13.594 1.00 74.42 61 LYS A CA 4
ATOM 3830 C C . LYS A 1 42 ? 30.309 -11.821 13.447 1.00 3.00 61 LYS A C 4
ATOM 3831 O O . LYS A 1 42 ? 30.444 -11.042 12.505 1.00 41.54 61 LYS A O 4
ATOM 3850 N N . GLU A 1 43 ? 31.236 -11.992 14.384 1.00 61.34 62 GLU A N 4
ATOM 3851 C CA . GLU A 1 43 ? 32.494 -11.255 14.357 1.00 22.32 62 GLU A CA 4
ATOM 3852 C C . GLU A 1 43 ? 33.412 -11.784 13.258 1.00 71.52 62 GLU A C 4
ATOM 3853 O O . GLU A 1 43 ? 34.212 -11.042 12.691 1.00 52.40 62 GLU A O 4
ATOM 3865 N N . ALA A 1 44 ? 33.289 -13.075 12.964 1.00 45.24 63 ALA A N 4
ATOM 3866 C CA . ALA A 1 44 ? 34.106 -13.704 11.933 1.00 34.21 63 ALA A CA 4
ATOM 3867 C C . ALA A 1 44 ? 33.667 -13.262 10.541 1.00 63.35 63 ALA A C 4
ATOM 3868 O O . ALA A 1 44 ? 34.484 -12.813 9.736 1.00 13.03 63 ALA A O 4
ATOM 3875 N N . PHE A 1 45 ? 32.375 -13.395 10.263 1.00 43.20 64 PHE A N 4
ATOM 3876 C CA . PHE A 1 45 ? 31.829 -13.010 8.966 1.00 34.04 64 PHE A CA 4
ATOM 3877 C C . PHE A 1 45 ? 32.052 -11.524 8.701 1.00 43.33 64 PHE A C 4
ATOM 3878 O O . PHE A 1 45 ? 32.652 -11.145 7.693 1.00 24.24 64 PHE A O 4
ATOM 3895 N N . TYR A 1 46 ? 31.566 -10.687 9.610 1.00 33.11 65 TYR A N 4
ATOM 3896 C CA . TYR A 1 46 ? 31.709 -9.242 9.474 1.00 65.33 65 TYR A CA 4
ATOM 3897 C C . TYR A 1 46 ? 33.172 -8.857 9.275 1.00 50.11 65 TYR A C 4
ATOM 3898 O O . TYR A 1 46 ? 33.479 -7.811 8.701 1.00 35.13 65 TYR A O 4
ATOM 3916 N N . LYS A 1 47 ? 34.072 -9.709 9.752 1.00 23.32 66 LYS A N 4
ATOM 3917 C CA . LYS A 1 47 ? 35.504 -9.462 9.626 1.00 14.24 66 LYS A CA 4
ATOM 3918 C C . LYS A 1 47 ? 35.901 -9.299 8.164 1.00 72.13 66 LYS A C 4
ATOM 3919 O O . LYS A 1 47 ? 36.850 -8.582 7.843 1.00 62.12 66 LYS A O 4
ATOM 3938 N N . LEU A 1 48 ? 35.170 -9.968 7.278 1.00 2.42 67 LEU A N 4
ATOM 3939 C CA . LEU A 1 48 ? 35.446 -9.896 5.848 1.00 11.01 67 LEU A CA 4
ATOM 3940 C C . LEU A 1 48 ? 35.100 -8.517 5.295 1.00 22.12 67 LEU A C 4
ATOM 3941 O O . LEU A 1 48 ? 34.403 -7.725 5.928 1.00 10.53 67 LEU A O 4
ATOM 3957 N N . PRO A 1 49 ? 35.598 -8.223 4.084 1.00 33.42 68 PRO A N 4
ATOM 3958 C CA . PRO A 1 49 ? 35.352 -6.940 3.418 1.00 23.45 68 PRO A CA 4
ATOM 3959 C C . PRO A 1 49 ? 33.903 -6.788 2.968 1.00 30.43 68 PRO A C 4
ATOM 3960 O O . PRO A 1 49 ? 33.120 -7.737 3.031 1.00 54.11 68 PRO A O 4
ATOM 3971 N N . LYS A 1 50 ? 33.552 -5.591 2.514 1.00 40.03 69 LYS A N 4
ATOM 3972 C CA . LYS A 1 50 ? 32.197 -5.314 2.052 1.00 44.42 69 LYS A CA 4
ATOM 3973 C C . LYS A 1 50 ? 31.883 -6.101 0.783 1.00 3.23 69 LYS A C 4
ATOM 3974 O O . LYS A 1 50 ? 30.831 -6.729 0.676 1.00 34.41 69 LYS A O 4
ATOM 3993 N N . TRP A 1 51 ? 32.805 -6.063 -0.173 1.00 54.42 70 TRP A N 4
ATOM 3994 C CA . TRP A 1 51 ? 32.626 -6.775 -1.434 1.00 41.21 70 TRP A CA 4
ATOM 3995 C C . TRP A 1 51 ? 32.398 -8.263 -1.192 1.00 45.20 70 TRP A C 4
ATOM 3996 O O . TRP A 1 51 ? 31.533 -8.878 -1.815 1.00 21.23 70 TRP A O 4
ATOM 4017 N N . LYS A 1 52 ? 33.180 -8.835 -0.283 1.00 31.54 71 LYS A N 4
ATOM 4018 C CA . LYS A 1 52 ? 33.063 -10.252 0.043 1.00 60.21 71 LYS A CA 4
ATOM 4019 C C . LYS A 1 52 ? 31.857 -10.506 0.941 1.00 34.04 71 LYS A C 4
ATOM 4020 O O . LYS A 1 52 ? 31.235 -11.566 0.875 1.00 13.33 71 LYS A O 4
ATOM 4039 N N . GLN A 1 53 ? 31.531 -9.526 1.778 1.00 4.43 72 GLN A N 4
ATOM 4040 C CA . GLN A 1 53 ? 30.399 -9.644 2.689 1.00 74.53 72 GLN A CA 4
ATOM 4041 C C . GLN A 1 53 ? 29.085 -9.719 1.917 1.00 34.23 72 GLN A C 4
ATOM 4042 O O . GLN A 1 53 ? 28.182 -10.471 2.281 1.00 23.02 72 GLN A O 4
ATOM 4056 N N . ASN A 1 54 ? 28.986 -8.934 0.849 1.00 71.43 73 ASN A N 4
ATOM 4057 C CA . ASN A 1 54 ? 27.783 -8.912 0.026 1.00 31.03 73 ASN A CA 4
ATOM 4058 C C . ASN A 1 54 ? 27.705 -10.153 -0.858 1.00 41.20 73 ASN A C 4
ATOM 4059 O O . ASN A 1 54 ? 26.618 -10.596 -1.231 1.00 42.10 73 ASN A O 4
ATOM 4070 N N . LYS A 1 55 ? 28.864 -10.710 -1.190 1.00 43.33 74 LYS A N 4
ATOM 4071 C CA . LYS A 1 55 ? 28.930 -11.901 -2.029 1.00 1.15 74 LYS A CA 4
ATOM 4072 C C . LYS A 1 55 ? 28.413 -13.124 -1.278 1.00 44.12 74 LYS A C 4
ATOM 4073 O O . LYS A 1 55 ? 27.528 -13.832 -1.759 1.00 71.13 74 LYS A O 4
ATOM 4092 N N . PHE A 1 56 ? 28.970 -13.365 -0.096 1.00 22.10 75 PHE A N 4
ATOM 4093 C CA . PHE A 1 56 ? 28.565 -14.503 0.721 1.00 32.14 75 PHE A CA 4
ATOM 4094 C C . PHE A 1 56 ? 27.081 -14.424 1.066 1.00 51.11 75 PHE A C 4
ATOM 4095 O O . PHE A 1 56 ? 26.381 -15.437 1.086 1.00 40.31 75 PHE A O 4
ATOM 4112 N N . LYS A 1 57 ? 26.607 -13.213 1.339 1.00 54.33 76 LYS A N 4
ATOM 4113 C CA . LYS A 1 57 ? 25.206 -12.999 1.682 1.00 10.33 76 LYS A CA 4
ATOM 4114 C C . LYS A 1 57 ? 24.288 -13.740 0.715 1.00 44.12 76 LYS A C 4
ATOM 4115 O O . LYS A 1 57 ? 23.529 -14.621 1.116 1.00 10.25 76 LYS A O 4
ATOM 4134 N N . MET A 1 58 ? 24.366 -13.378 -0.562 1.00 44.14 77 MET A N 4
ATOM 4135 C CA . MET A 1 58 ? 23.544 -14.012 -1.587 1.00 65.20 77 MET A CA 4
ATOM 4136 C C . MET A 1 58 ? 23.962 -15.463 -1.799 1.00 24.22 77 MET A C 4
ATOM 4137 O O . MET A 1 58 ? 23.155 -16.298 -2.206 1.00 63.41 77 MET A O 4
ATOM 4151 N N . ALA A 1 59 ? 25.228 -15.757 -1.519 1.00 0.44 78 ALA A N 4
ATOM 4152 C CA . ALA A 1 59 ? 25.752 -17.108 -1.677 1.00 40.51 78 ALA A CA 4
ATOM 4153 C C . ALA A 1 59 ? 24.901 -18.119 -0.917 1.00 20.20 78 ALA A C 4
ATOM 4154 O O . ALA A 1 59 ? 24.622 -19.210 -1.415 1.00 65.13 78 ALA A O 4
ATOM 4161 N N . VAL A 1 60 ? 24.489 -17.751 0.292 1.00 3.54 79 VAL A N 4
ATOM 4162 C CA . VAL A 1 60 ? 23.669 -18.626 1.120 1.00 21.14 79 VAL A CA 4
ATOM 4163 C C . VAL A 1 60 ? 22.190 -18.285 0.982 1.00 31.15 79 VAL A C 4
ATOM 4164 O O . VAL A 1 60 ? 21.366 -18.717 1.788 1.00 10.02 79 VAL A O 4
ATOM 4177 N N . GLN A 1 61 ? 21.860 -17.507 -0.043 1.00 2.22 80 GLN A N 4
ATOM 4178 C CA . GLN A 1 61 ? 20.479 -17.107 -0.285 1.00 51.34 80 GLN A CA 4
ATOM 4179 C C . GLN A 1 61 ? 19.994 -16.142 0.792 1.00 43.03 80 GLN A C 4
ATOM 4180 O O . GLN A 1 61 ? 18.808 -16.109 1.120 1.00 12.44 80 GLN A O 4
ATOM 4194 N N . LEU A 1 62 ? 20.919 -15.359 1.337 1.00 72.41 81 LEU A N 4
ATOM 4195 C CA . LEU A 1 62 ? 20.585 -14.393 2.377 1.00 24.41 81 LEU A CA 4
ATOM 4196 C C . LEU A 1 62 ? 21.031 -12.990 1.980 1.00 41.22 81 LEU A C 4
ATOM 4197 O O . LEU A 1 62 ? 22.183 -12.610 2.190 1.00 41.32 81 LEU A O 4
ATOM 4213 N N . PHE A 1 63 ? 20.110 -12.222 1.407 1.00 31.20 82 PHE A N 4
ATOM 4214 C CA . PHE A 1 63 ? 20.407 -10.859 0.981 1.00 33.12 82 PHE A CA 4
ATOM 4215 C C . PHE A 1 63 ? 19.163 -9.980 1.066 1.00 52.24 82 PHE A C 4
ATOM 4216 O O . PHE A 1 63 ? 19.262 -8.760 1.192 1.00 14.13 82 PHE A O 4
ATOM 4233 N N . LEU A 1 1 ? 18.284 -9.186 20.676 1.00 2.03 20 LEU A N 5
ATOM 4234 C CA . LEU A 1 1 ? 17.254 -8.699 19.766 1.00 71.05 20 LEU A CA 5
ATOM 4235 C C . LEU A 1 1 ? 16.569 -9.857 19.048 1.00 63.22 20 LEU A C 5
ATOM 4236 O O . LEU A 1 1 ? 17.095 -10.968 18.969 1.00 73.24 20 LEU A O 5
ATOM 4252 N N . PRO A 1 2 ? 15.370 -9.593 18.509 1.00 71.52 21 PRO A N 5
ATOM 4253 C CA . PRO A 1 2 ? 14.588 -10.600 17.785 1.00 23.52 21 PRO A CA 5
ATOM 4254 C C . PRO A 1 2 ? 15.218 -10.970 16.446 1.00 50.11 21 PRO A C 5
ATOM 4255 O O . PRO A 1 2 ? 15.674 -10.101 15.704 1.00 22.32 21 PRO A O 5
ATOM 4266 N N . ALA A 1 3 ? 15.237 -12.263 16.143 1.00 22.04 22 ALA A N 5
ATOM 4267 C CA . ALA A 1 3 ? 15.809 -12.747 14.892 1.00 75.34 22 ALA A CA 5
ATOM 4268 C C . ALA A 1 3 ? 14.824 -13.642 14.148 1.00 54.33 22 ALA A C 5
ATOM 4269 O O . ALA A 1 3 ? 13.848 -14.124 14.726 1.00 5.12 22 ALA A O 5
ATOM 4276 N N . HIS A 1 4 ? 15.082 -13.860 12.863 1.00 43.43 23 HIS A N 5
ATOM 4277 C CA . HIS A 1 4 ? 14.217 -14.697 12.040 1.00 64.31 23 HIS A CA 5
ATOM 4278 C C . HIS A 1 4 ? 14.978 -15.909 11.510 1.00 51.03 23 HIS A C 5
ATOM 4279 O O . HIS A 1 4 ? 16.177 -15.848 11.236 1.00 72.31 23 HIS A O 5
ATOM 4293 N N . PRO A 1 5 ? 14.267 -17.037 11.363 1.00 11.32 24 PRO A N 5
ATOM 4294 C CA . PRO A 1 5 ? 14.855 -18.283 10.866 1.00 24.34 24 PRO A CA 5
ATOM 4295 C C . PRO A 1 5 ? 15.219 -18.204 9.387 1.00 54.11 24 PRO A C 5
ATOM 4296 O O . PRO A 1 5 ? 14.681 -17.377 8.649 1.00 12.03 24 PRO A O 5
ATOM 4307 N N . TYR A 1 6 ? 16.133 -19.068 8.960 1.00 4.42 25 TYR A N 5
ATOM 4308 C CA . TYR A 1 6 ? 16.569 -19.094 7.569 1.00 3.23 25 TYR A CA 5
ATOM 4309 C C . TYR A 1 6 ? 15.441 -19.556 6.652 1.00 13.42 25 TYR A C 5
ATOM 4310 O O . TYR A 1 6 ? 15.329 -19.107 5.512 1.00 61.41 25 TYR A O 5
ATOM 4328 N N . ASP A 1 7 ? 14.605 -20.456 7.160 1.00 0.54 26 ASP A N 5
ATOM 4329 C CA . ASP A 1 7 ? 13.483 -20.979 6.390 1.00 1.44 26 ASP A CA 5
ATOM 4330 C C . ASP A 1 7 ? 12.520 -19.860 6.007 1.00 72.14 26 ASP A C 5
ATOM 4331 O O . ASP A 1 7 ? 11.814 -19.953 5.003 1.00 61.44 26 ASP A O 5
ATOM 4340 N N . ARG A 1 8 ? 12.495 -18.804 6.814 1.00 71.43 27 ARG A N 5
ATOM 4341 C CA . ARG A 1 8 ? 11.615 -17.670 6.560 1.00 63.04 27 ARG A CA 5
ATOM 4342 C C . ARG A 1 8 ? 12.353 -16.568 5.804 1.00 25.51 27 ARG A C 5
ATOM 4343 O O . ARG A 1 8 ? 11.733 -15.696 5.193 1.00 30.35 27 ARG A O 5
ATOM 4364 N N . LEU A 1 9 ? 13.680 -16.615 5.850 1.00 45.04 28 LEU A N 5
ATOM 4365 C CA . LEU A 1 9 ? 14.504 -15.620 5.169 1.00 34.35 28 LEU A CA 5
ATOM 4366 C C . LEU A 1 9 ? 14.896 -16.100 3.776 1.00 25.34 28 LEU A C 5
ATOM 4367 O O . LEU A 1 9 ? 15.318 -17.243 3.597 1.00 63.22 28 LEU A O 5
ATOM 4383 N N . LYS A 1 10 ? 14.757 -15.219 2.791 1.00 64.12 29 LYS A N 5
ATOM 4384 C CA . LYS A 1 10 ? 15.100 -15.550 1.413 1.00 22.14 29 LYS A CA 5
ATOM 4385 C C . LYS A 1 10 ? 16.006 -14.482 0.806 1.00 11.11 29 LYS A C 5
ATOM 4386 O O . LYS A 1 10 ? 15.957 -13.315 1.198 1.00 30.35 29 LYS A O 5
ATOM 4405 N N . THR A 1 11 ? 16.830 -14.889 -0.154 1.00 3.45 30 THR A N 5
ATOM 4406 C CA . THR A 1 11 ? 17.746 -13.967 -0.814 1.00 61.01 30 THR A CA 5
ATOM 4407 C C . THR A 1 11 ? 17.021 -12.710 -1.280 1.00 71.11 30 THR A C 5
ATOM 4408 O O . THR A 1 11 ? 17.538 -1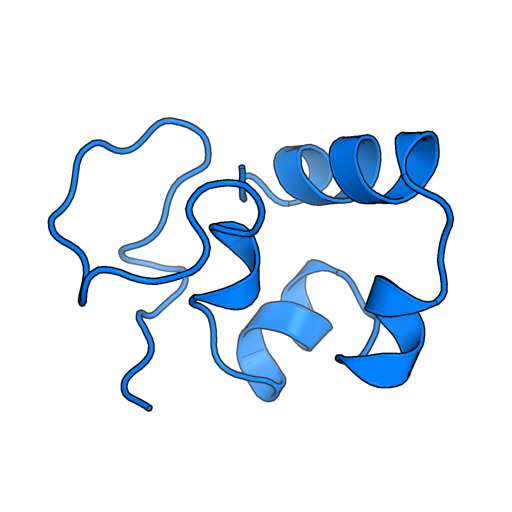1.600 -1.155 1.00 52.15 30 THR A O 5
ATOM 4419 N N . THR A 1 12 ? 15.819 -12.892 -1.818 1.00 74.23 31 THR A N 5
ATOM 4420 C CA . THR A 1 12 ? 15.021 -11.772 -2.303 1.00 64.52 31 THR A CA 5
ATOM 4421 C C . THR A 1 12 ? 13.616 -11.802 -1.715 1.00 55.22 31 THR A C 5
ATOM 4422 O O . THR A 1 12 ? 12.632 -11.582 -2.421 1.00 34.02 31 THR A O 5
ATOM 4433 N N . SER A 1 13 ? 13.528 -12.074 -0.416 1.00 22.54 32 SER A N 5
ATOM 4434 C CA . SER A 1 13 ? 12.242 -12.135 0.267 1.00 12.12 32 SER A CA 5
ATOM 4435 C C . SER A 1 13 ? 11.792 -10.744 0.703 1.00 32.43 32 SER A C 5
ATOM 4436 O O . SER A 1 13 ? 12.614 -9.864 0.960 1.00 74.24 32 SER A O 5
ATOM 4444 N N . THR A 1 14 ? 10.478 -10.553 0.785 1.00 62.11 33 THR A N 5
ATOM 4445 C CA . THR A 1 14 ? 9.917 -9.271 1.189 1.00 43.34 33 THR A CA 5
ATOM 4446 C C . THR A 1 14 ? 9.135 -9.397 2.491 1.00 12.20 33 THR A C 5
ATOM 4447 O O . THR A 1 14 ? 8.484 -8.450 2.930 1.00 54.01 33 THR A O 5
ATOM 4458 N N . ASP A 1 15 ? 9.205 -10.574 3.105 1.00 40.31 34 ASP A N 5
ATOM 4459 C CA . ASP A 1 15 ? 8.504 -10.824 4.359 1.00 15.01 34 ASP A CA 5
ATOM 4460 C C . ASP A 1 15 ? 8.814 -9.735 5.381 1.00 55.23 34 ASP A C 5
ATOM 4461 O O . ASP A 1 15 ? 9.791 -8.996 5.260 1.00 0.43 34 ASP A O 5
ATOM 4470 N N . PRO A 1 16 ? 7.962 -9.631 6.412 1.00 72.01 35 PRO A N 5
ATOM 4471 C CA . PRO A 1 16 ? 8.124 -8.635 7.476 1.00 75.23 35 PRO A CA 5
ATOM 4472 C C . PRO A 1 16 ? 9.324 -8.931 8.369 1.00 52.55 35 PRO A C 5
ATOM 4473 O O . PRO A 1 16 ? 9.800 -10.064 8.430 1.00 42.50 35 PRO A O 5
ATOM 4484 N N . VAL A 1 17 ? 9.807 -7.904 9.062 1.00 55.31 36 VAL A N 5
ATOM 4485 C CA . VAL A 1 17 ? 10.949 -8.054 9.954 1.00 22.44 36 VAL A CA 5
ATOM 4486 C C . VAL A 1 17 ? 10.732 -7.295 11.258 1.00 20.14 36 VAL A C 5
ATOM 4487 O O . VAL A 1 17 ? 9.752 -6.567 11.408 1.00 12.22 36 VAL A O 5
ATOM 4500 N N . SER A 1 18 ? 11.655 -7.472 12.200 1.00 54.12 37 SER A N 5
ATOM 4501 C CA . SER A 1 18 ? 11.562 -6.806 13.494 1.00 64.14 37 SER A CA 5
ATOM 4502 C C . SER A 1 18 ? 12.189 -5.416 13.435 1.00 2.14 37 SER A C 5
ATOM 4503 O O . SER A 1 18 ? 12.426 -4.785 14.467 1.00 34.22 37 SER A O 5
ATOM 4511 N N . ASP A 1 19 ? 12.458 -4.945 12.222 1.00 12.14 38 ASP A N 5
ATOM 4512 C CA . ASP A 1 19 ? 13.057 -3.630 12.028 1.00 13.54 38 ASP A CA 5
ATOM 4513 C C . ASP A 1 19 ? 14.505 -3.617 12.505 1.00 21.33 38 ASP A C 5
ATOM 4514 O O . ASP A 1 19 ? 14.812 -3.093 13.576 1.00 52.10 38 ASP A O 5
ATOM 4523 N N . ILE A 1 20 ? 15.392 -4.198 11.704 1.00 11.42 39 ILE A N 5
ATOM 4524 C CA . ILE A 1 20 ? 16.808 -4.253 12.044 1.00 33.13 39 ILE A CA 5
ATOM 4525 C C . ILE A 1 20 ? 17.674 -3.814 10.868 1.00 4.23 39 ILE A C 5
ATOM 4526 O O . ILE A 1 20 ? 17.166 -3.333 9.856 1.00 61.22 39 ILE A O 5
ATOM 4542 N N . ASP A 1 21 ? 18.984 -3.984 11.009 1.00 33.01 40 ASP A N 5
ATOM 4543 C CA . ASP A 1 21 ? 19.922 -3.608 9.958 1.00 53.31 40 ASP A CA 5
ATOM 4544 C C . ASP A 1 21 ? 19.452 -4.124 8.601 1.00 33.43 40 ASP A C 5
ATOM 4545 O O . ASP A 1 21 ? 19.665 -5.288 8.260 1.00 11.44 40 ASP A O 5
ATOM 4554 N N . VAL A 1 22 ? 18.811 -3.251 7.830 1.00 33.14 41 VAL A N 5
ATOM 4555 C CA . VAL A 1 22 ? 18.311 -3.619 6.511 1.00 35.02 41 VAL A CA 5
ATOM 4556 C C . VAL A 1 22 ? 19.448 -4.062 5.597 1.00 15.02 41 VAL A C 5
ATOM 4557 O O . VAL A 1 22 ? 19.328 -5.050 4.872 1.00 31.10 41 VAL A O 5
ATOM 4570 N N . THR A 1 23 ? 20.553 -3.324 5.636 1.00 71.33 42 THR A N 5
ATOM 4571 C CA . THR A 1 23 ? 21.712 -3.640 4.810 1.00 10.04 42 THR A CA 5
ATOM 4572 C C . THR A 1 23 ? 22.323 -4.979 5.209 1.00 74.20 42 THR A C 5
ATOM 4573 O O . THR A 1 23 ? 23.081 -5.577 4.446 1.00 20.14 42 THR A O 5
ATOM 4584 N N . ARG A 1 24 ? 21.986 -5.444 6.408 1.00 71.43 43 ARG A N 5
ATOM 4585 C CA . ARG A 1 24 ? 22.502 -6.713 6.907 1.00 43.23 43 ARG A CA 5
ATOM 4586 C C . ARG A 1 24 ? 21.362 -7.673 7.234 1.00 74.12 43 ARG A C 5
ATOM 4587 O O . ARG A 1 24 ? 21.343 -8.291 8.299 1.00 1.22 43 ARG A O 5
ATOM 4608 N N . ARG A 1 25 ? 20.412 -7.792 6.312 1.00 50.42 44 ARG A N 5
ATOM 4609 C CA . ARG A 1 25 ? 19.267 -8.674 6.503 1.00 43.23 44 ARG A CA 5
ATOM 4610 C C . ARG A 1 25 ? 19.722 -10.075 6.899 1.00 12.04 44 ARG A C 5
ATOM 4611 O O . ARG A 1 25 ? 19.094 -10.728 7.733 1.00 22.34 44 ARG A O 5
ATOM 4632 N N . GLU A 1 26 ? 20.816 -10.531 6.296 1.00 41.33 45 GLU A N 5
ATOM 4633 C CA . GLU A 1 26 ? 21.353 -11.855 6.586 1.00 72.41 45 GLU A CA 5
ATOM 4634 C C . GLU A 1 26 ? 21.649 -12.008 8.075 1.00 75.14 45 GLU A C 5
ATOM 4635 O O . GLU A 1 26 ? 21.566 -13.105 8.626 1.00 63.52 45 GLU A O 5
ATOM 4647 N N . ALA A 1 27 ? 21.994 -10.898 8.721 1.00 22.41 46 ALA A N 5
ATOM 4648 C CA . ALA A 1 27 ? 22.302 -10.908 10.145 1.00 23.04 46 ALA A CA 5
ATOM 4649 C C . ALA A 1 27 ? 21.050 -11.167 10.976 1.00 73.44 46 ALA A C 5
ATOM 4650 O O . ALA A 1 27 ? 21.133 -11.455 12.169 1.00 11.44 46 ALA A O 5
ATOM 4657 N N . TYR A 1 28 ? 19.890 -11.063 10.336 1.00 41.04 47 TYR A N 5
ATOM 4658 C CA . TYR A 1 28 ? 18.619 -11.282 11.017 1.00 12.12 47 TYR A CA 5
ATOM 4659 C C . TYR A 1 28 ? 18.519 -12.714 11.535 1.00 25.41 47 TYR A C 5
ATOM 4660 O O . TYR A 1 28 ? 17.648 -13.035 12.343 1.00 52.53 47 TYR A O 5
ATOM 4678 N N . LEU A 1 29 ? 19.418 -13.571 11.064 1.00 64.25 48 LEU A N 5
ATOM 4679 C CA . LEU A 1 29 ? 19.434 -14.969 11.479 1.00 12.31 48 LEU A CA 5
ATOM 4680 C C . LEU A 1 29 ? 20.215 -15.143 12.778 1.00 60.25 48 LEU A C 5
ATOM 4681 O O . LEU A 1 29 ? 21.007 -14.281 13.157 1.00 12.23 48 LEU A O 5
ATOM 4697 N N . SER A 1 30 ? 19.986 -16.265 13.453 1.00 4.22 49 SER A N 5
ATOM 4698 C CA . SER A 1 30 ? 20.667 -16.551 14.711 1.00 65.04 49 SER A CA 5
ATOM 4699 C C . SER A 1 30 ? 22.154 -16.804 14.479 1.00 61.10 49 SER A C 5
ATOM 4700 O O . SER A 1 30 ? 22.557 -17.263 13.410 1.00 22.34 49 SER A O 5
ATOM 4708 N N . SER A 1 31 ? 22.964 -16.502 15.488 1.00 21.42 50 SER A N 5
ATOM 4709 C CA . SER A 1 31 ? 24.406 -16.693 15.393 1.00 24.32 50 SER A CA 5
ATOM 4710 C C . SER A 1 31 ? 24.738 -18.111 14.936 1.00 4.53 50 SER A C 5
ATOM 4711 O O . SER A 1 31 ? 25.766 -18.344 14.300 1.00 53.35 50 SER A O 5
ATOM 4719 N N . GLU A 1 32 ? 23.861 -19.053 15.265 1.00 55.42 51 GLU A N 5
ATOM 4720 C CA . GLU A 1 32 ? 24.060 -20.447 14.890 1.00 71.34 51 GLU A CA 5
ATOM 4721 C C . GLU A 1 32 ? 23.729 -20.666 13.416 1.00 33.10 51 GLU A C 5
ATOM 4722 O O . GLU A 1 32 ? 24.574 -21.109 12.639 1.00 51.24 51 GLU A O 5
ATOM 4734 N N . GLU A 1 33 ? 22.492 -20.354 13.041 1.00 60.02 52 GLU A N 5
ATOM 4735 C CA . GLU A 1 33 ? 22.048 -20.518 11.661 1.00 4.44 52 GLU A CA 5
ATOM 4736 C C . GLU A 1 33 ? 22.872 -19.647 10.717 1.00 34.01 52 GLU A C 5
ATOM 4737 O O . GLU A 1 33 ? 23.427 -20.133 9.732 1.00 20.33 52 GLU A O 5
ATOM 4749 N N . PHE A 1 34 ? 22.946 -18.356 11.026 1.00 61.21 53 PHE A N 5
ATOM 4750 C CA . PHE A 1 34 ? 23.701 -17.417 10.205 1.00 51.41 53 PHE A CA 5
ATOM 4751 C C . PHE A 1 34 ? 25.107 -17.940 9.932 1.00 65.34 53 PHE A C 5
ATOM 4752 O O . PHE A 1 34 ? 25.522 -18.068 8.780 1.00 63.03 53 PHE A O 5
ATOM 4769 N N . LYS A 1 35 ? 25.838 -18.243 11.000 1.00 2.23 54 LYS A N 5
ATOM 4770 C CA . LYS A 1 35 ? 27.198 -18.753 10.877 1.00 15.34 54 LYS A CA 5
ATOM 4771 C C . LYS A 1 35 ? 27.204 -20.140 10.242 1.00 52.31 54 LYS A C 5
ATOM 4772 O O . LYS A 1 35 ? 28.199 -20.558 9.651 1.00 1.31 54 LYS A O 5
ATOM 4791 N N . GLU A 1 36 ? 26.084 -20.847 10.366 1.00 64.32 55 GLU A N 5
ATOM 4792 C CA . GLU A 1 36 ? 25.962 -22.186 9.802 1.00 64.23 55 GLU A CA 5
ATOM 4793 C C . GLU A 1 36 ? 25.765 -22.124 8.290 1.00 63.13 55 GLU A C 5
ATOM 4794 O O . GLU A 1 36 ? 26.091 -23.068 7.570 1.00 63.40 55 GLU A O 5
ATOM 4806 N N . LYS A 1 37 ? 25.229 -21.005 7.815 1.00 72.32 56 LYS A N 5
ATOM 4807 C CA . LYS A 1 37 ? 24.989 -20.817 6.389 1.00 73.54 56 LYS A CA 5
ATOM 4808 C C . LYS A 1 37 ? 26.170 -20.115 5.726 1.00 53.13 56 LYS A C 5
ATOM 4809 O O . LYS A 1 37 ? 26.470 -20.355 4.556 1.00 43.44 56 LYS A O 5
ATOM 4828 N N . PHE A 1 38 ? 26.837 -19.248 6.481 1.00 23.22 57 PHE A N 5
ATOM 4829 C CA . PHE A 1 38 ? 27.986 -18.513 5.966 1.00 52.31 57 PHE A CA 5
ATOM 4830 C C . PHE A 1 38 ? 29.293 -19.161 6.414 1.00 55.11 57 PHE A C 5
ATOM 4831 O O . PHE A 1 38 ? 30.346 -18.932 5.823 1.00 43.50 57 PHE A O 5
ATOM 4848 N N . GLY A 1 39 ? 29.214 -19.972 7.464 1.00 34.31 58 GLY A N 5
ATOM 4849 C CA . GLY A 1 39 ? 30.396 -20.641 7.975 1.00 33.43 58 GLY A CA 5
ATOM 4850 C C . GLY A 1 39 ? 31.178 -19.777 8.944 1.00 33.42 58 GLY A C 5
ATOM 4851 O O . GLY A 1 39 ? 32.119 -20.246 9.585 1.00 75.03 58 GLY A O 5
ATOM 4855 N N . MET A 1 40 ? 30.790 -18.510 9.050 1.00 23.13 59 MET A N 5
ATOM 4856 C CA . MET A 1 40 ? 31.463 -17.579 9.948 1.00 45.43 59 MET A CA 5
ATOM 4857 C C . MET A 1 40 ? 30.470 -16.944 10.916 1.00 11.13 59 MET A C 5
ATOM 4858 O O . MET A 1 40 ? 29.347 -16.606 10.538 1.00 4.42 59 MET A O 5
ATOM 4872 N N . THR A 1 41 ? 30.890 -16.785 12.168 1.00 55.34 60 THR A N 5
ATOM 4873 C CA . THR A 1 41 ? 30.036 -16.192 13.190 1.00 23.22 60 THR A CA 5
ATOM 4874 C C . THR A 1 41 ? 29.636 -14.770 12.815 1.00 4.23 60 THR A C 5
ATOM 4875 O O . THR A 1 41 ? 30.109 -14.222 11.820 1.00 64.24 60 THR A O 5
ATOM 4886 N N . LYS A 1 42 ? 28.763 -14.175 13.620 1.00 51.43 61 LYS A N 5
ATOM 4887 C CA . LYS A 1 42 ? 28.299 -12.814 13.375 1.00 24.14 61 LYS A CA 5
ATOM 4888 C C . LYS A 1 42 ? 29.477 -11.853 13.243 1.00 34.54 61 LYS A C 5
ATOM 4889 O O . LYS A 1 42 ? 29.581 -11.117 12.263 1.00 51.21 61 LYS A O 5
ATOM 4908 N N . GLU A 1 43 ? 30.362 -11.870 14.236 1.00 53.13 62 GLU A N 5
ATOM 4909 C CA . GLU A 1 43 ? 31.532 -11.000 14.228 1.00 52.42 62 GLU A CA 5
ATOM 4910 C C . GLU A 1 43 ? 32.590 -11.519 13.259 1.00 2.12 62 GLU A C 5
ATOM 4911 O O . GLU A 1 43 ? 33.147 -10.760 12.466 1.00 2.44 62 GLU A O 5
ATOM 4923 N N . ALA A 1 44 ? 32.861 -12.818 13.329 1.00 23.53 63 ALA A N 5
ATOM 4924 C CA . ALA A 1 44 ? 33.850 -13.440 12.457 1.00 0.11 63 ALA A CA 5
ATOM 4925 C C . ALA A 1 44 ? 33.559 -13.137 10.992 1.00 33.34 63 ALA A C 5
ATOM 4926 O O . ALA A 1 44 ? 34.472 -12.878 10.207 1.00 50.53 63 ALA A O 5
ATOM 4933 N N . PHE A 1 45 ? 32.280 -13.172 10.628 1.00 25.52 64 PHE A N 5
ATOM 4934 C CA . PHE A 1 45 ? 31.869 -12.904 9.255 1.00 11.51 64 PHE A CA 5
ATOM 4935 C C . PHE A 1 45 ? 32.226 -11.476 8.851 1.00 70.44 64 PHE A C 5
ATOM 4936 O O . PHE A 1 45 ? 32.729 -11.238 7.753 1.00 61.23 64 PHE A O 5
ATOM 4953 N N . TYR A 1 46 ? 31.960 -10.530 9.744 1.00 11.34 65 TYR A N 5
ATOM 4954 C CA . TYR A 1 46 ? 32.250 -9.125 9.481 1.00 15.03 65 TYR A CA 5
ATOM 4955 C C . TYR A 1 46 ? 33.725 -8.926 9.151 1.00 3.35 65 TYR A C 5
ATOM 4956 O O . TYR A 1 46 ? 34.108 -7.932 8.536 1.00 5.41 65 TYR A O 5
ATOM 4974 N N . LYS A 1 47 ? 34.552 -9.881 9.567 1.00 0.42 66 LYS A N 5
ATOM 4975 C CA . LYS A 1 47 ? 35.987 -9.814 9.317 1.00 71.25 66 LYS A CA 5
ATOM 4976 C C . LYS A 1 47 ? 36.273 -9.690 7.823 1.00 31.33 66 LYS A C 5
ATOM 4977 O O . LYS A 1 47 ? 37.160 -8.943 7.410 1.00 43.22 66 LYS A O 5
ATOM 4996 N N . LEU A 1 48 ? 35.516 -10.428 7.018 1.00 50.42 67 LEU A N 5
ATOM 4997 C CA . LEU A 1 48 ? 35.687 -10.399 5.569 1.00 32.54 67 LEU A CA 5
ATOM 4998 C C . LEU A 1 48 ? 35.483 -8.990 5.024 1.00 54.10 67 LEU A C 5
ATOM 4999 O O . LEU A 1 48 ? 34.922 -8.117 5.686 1.00 13.33 67 LEU A O 5
ATOM 5015 N N . PRO A 1 49 ? 35.945 -8.761 3.785 1.00 13.34 68 PRO A N 5
ATOM 5016 C CA . PRO A 1 49 ? 35.822 -7.460 3.122 1.00 15.31 68 PRO A CA 5
ATOM 5017 C C . PRO A 1 49 ? 34.380 -7.134 2.749 1.00 62.01 68 PRO A C 5
ATOM 5018 O O . PRO A 1 49 ? 33.494 -7.983 2.850 1.00 71.32 68 PRO A O 5
ATOM 5029 N N . LYS A 1 50 ? 34.150 -5.898 2.318 1.00 61.03 69 LYS A N 5
ATOM 5030 C CA . LYS A 1 50 ? 32.816 -5.459 1.927 1.00 22.31 69 LYS A CA 5
ATOM 5031 C C . LYS A 1 50 ? 32.351 -6.183 0.668 1.00 12.25 69 LYS A C 5
ATOM 5032 O O . LYS A 1 50 ? 31.224 -6.673 0.603 1.00 13.22 69 LYS A O 5
ATOM 5051 N N . TRP A 1 51 ? 33.227 -6.249 -0.328 1.00 2.30 70 TRP A N 5
ATOM 5052 C CA . TRP A 1 51 ? 32.906 -6.915 -1.585 1.00 62.31 70 TRP A CA 5
ATOM 5053 C C . TRP A 1 51 ? 32.508 -8.367 -1.345 1.00 23.41 70 TRP A C 5
ATOM 5054 O O . TRP A 1 51 ? 31.551 -8.866 -1.937 1.00 44.45 70 TRP A O 5
ATOM 5075 N N . LYS A 1 52 ? 33.250 -9.043 -0.473 1.00 74.31 71 LYS A N 5
ATOM 5076 C CA . LYS A 1 52 ? 32.973 -10.438 -0.152 1.00 23.52 71 LYS A CA 5
ATOM 5077 C C . LYS A 1 52 ? 31.781 -10.555 0.792 1.00 3.23 71 LYS A C 5
ATOM 5078 O O . LYS A 1 52 ? 31.003 -11.504 0.709 1.00 0.02 71 LYS A O 5
ATOM 5097 N N . GLN A 1 53 ? 31.644 -9.581 1.687 1.00 24.50 72 GLN A N 5
ATOM 5098 C CA . GLN A 1 53 ? 30.546 -9.575 2.646 1.00 73.33 72 GLN A CA 5
ATOM 5099 C C . GLN A 1 53 ? 29.199 -9.599 1.931 1.00 40.32 72 GLN A C 5
ATOM 5100 O O . GLN A 1 53 ? 28.284 -10.315 2.334 1.00 31.45 72 GLN A O 5
ATOM 5114 N N . ASN A 1 54 ? 29.085 -8.809 0.868 1.00 42.31 73 ASN A N 5
ATOM 5115 C CA . ASN A 1 54 ? 27.849 -8.738 0.098 1.00 13.03 73 ASN A CA 5
ATOM 5116 C C . ASN A 1 54 ? 27.688 -9.970 -0.788 1.00 21.24 73 ASN A C 5
ATOM 5117 O O . ASN A 1 54 ? 26.572 -10.375 -1.112 1.00 14.34 73 ASN A O 5
ATOM 5128 N N . LYS A 1 55 ? 28.813 -10.564 -1.175 1.00 52.41 74 LYS A N 5
ATOM 5129 C CA . LYS A 1 55 ? 28.799 -11.751 -2.021 1.00 31.42 74 LYS A CA 5
ATOM 5130 C C . LYS A 1 55 ? 28.297 -12.966 -1.246 1.00 30.12 74 LYS A C 5
ATOM 5131 O O . LYS A 1 55 ? 27.363 -13.645 -1.673 1.00 23.21 74 LYS A O 5
ATOM 5150 N N . PHE A 1 56 ? 28.923 -13.233 -0.105 1.00 34.51 75 PHE A N 5
ATOM 5151 C CA . PHE A 1 56 ? 28.540 -14.366 0.730 1.00 53.22 75 PHE A CA 5
ATOM 5152 C C . PHE A 1 56 ? 27.053 -14.312 1.071 1.00 5.03 75 PHE A C 5
ATOM 5153 O O . PHE A 1 56 ? 26.369 -15.335 1.078 1.00 52.25 75 PHE A O 5
ATOM 5170 N N . LYS A 1 57 ? 26.562 -13.110 1.355 1.00 32.14 76 LYS A N 5
ATOM 5171 C CA . LYS A 1 57 ? 25.157 -12.920 1.698 1.00 41.13 76 LYS A CA 5
ATOM 5172 C C . LYS A 1 57 ? 24.253 -13.668 0.724 1.00 64.32 76 LYS A C 5
ATOM 5173 O O . LYS A 1 57 ? 23.507 -14.563 1.118 1.00 74.44 76 LYS A O 5
ATOM 5192 N N . MET A 1 58 ? 24.328 -13.296 -0.551 1.00 71.10 77 MET A N 5
ATOM 5193 C CA . MET A 1 58 ? 23.518 -13.935 -1.581 1.00 54.23 77 MET A CA 5
ATOM 5194 C C . MET A 1 58 ? 23.954 -15.381 -1.797 1.00 23.11 77 MET A C 5
ATOM 5195 O O . MET A 1 58 ? 23.159 -16.223 -2.213 1.00 15.10 77 MET A O 5
ATOM 5209 N N . ALA A 1 59 ? 25.221 -15.660 -1.514 1.00 3.24 78 ALA A N 5
ATOM 5210 C CA . ALA A 1 59 ? 25.762 -17.004 -1.675 1.00 20.31 78 ALA A CA 5
ATOM 5211 C C . ALA A 1 59 ? 24.922 -18.029 -0.920 1.00 12.11 78 ALA A C 5
ATOM 5212 O O . ALA A 1 59 ? 24.656 -19.120 -1.423 1.00 62.41 78 ALA A O 5
ATOM 5219 N N . VAL A 1 60 ? 24.505 -17.669 0.290 1.00 24.41 79 VAL A N 5
ATOM 5220 C CA . VAL A 1 60 ? 23.695 -18.557 1.114 1.00 75.20 79 VAL A CA 5
ATOM 5221 C C . VAL A 1 60 ? 22.211 -18.227 0.983 1.00 24.43 79 VAL A C 5
ATOM 5222 O O . VAL A 1 60 ? 21.394 -18.673 1.787 1.00 21.14 79 VAL A O 5
ATOM 5235 N N . GLN A 1 61 ? 21.874 -17.446 -0.037 1.00 51.04 80 GLN A N 5
ATOM 5236 C CA . GLN A 1 61 ? 20.488 -17.056 -0.274 1.00 3.13 80 GLN A CA 5
ATOM 5237 C C . GLN A 1 61 ? 19.998 -16.104 0.812 1.00 15.25 80 GLN A C 5
ATOM 5238 O O . GLN A 1 61 ? 18.814 -16.090 1.152 1.00 73.33 80 GLN A O 5
ATOM 5252 N N . LEU A 1 62 ? 20.914 -15.310 1.355 1.00 73.31 81 LEU A N 5
ATOM 5253 C CA . LEU A 1 62 ? 20.575 -14.355 2.404 1.00 34.30 81 LEU A CA 5
ATOM 5254 C C . LEU A 1 62 ? 21.010 -12.945 2.017 1.00 70.41 81 LEU A C 5
ATOM 5255 O O . LEU A 1 62 ? 22.158 -12.557 2.233 1.00 61.25 81 LEU A O 5
ATOM 5271 N N . PHE A 1 63 ? 20.083 -12.181 1.446 1.00 24.45 82 PHE A N 5
ATOM 5272 C CA . PHE A 1 63 ? 20.371 -10.813 1.031 1.00 71.44 82 PHE A CA 5
ATOM 5273 C C . PHE A 1 63 ? 19.126 -9.938 1.144 1.00 45.00 82 PHE A C 5
ATOM 5274 O O . PHE A 1 63 ? 19.222 -8.734 1.379 1.00 70.44 82 PHE A O 5
ATOM 5291 N N . LEU A 1 1 ? 18.401 -9.243 20.705 1.00 71.21 20 LEU A N 6
ATOM 5292 C CA . LEU A 1 1 ? 17.394 -8.715 19.789 1.00 23.43 20 LEU A CA 6
ATOM 5293 C C . LEU A 1 1 ? 16.679 -9.846 19.056 1.00 24.05 20 LEU A C 6
ATOM 5294 O O . LEU A 1 1 ? 17.167 -10.974 18.976 1.00 11.12 20 LEU A O 6
ATOM 5310 N N . PRO A 1 2 ? 15.495 -9.538 18.508 1.00 73.23 21 PRO A N 6
ATOM 5311 C CA . PRO A 1 2 ? 14.688 -10.515 17.769 1.00 14.15 21 PRO A CA 6
ATOM 5312 C C . PRO A 1 2 ? 15.318 -10.897 16.435 1.00 55.21 21 PRO A C 6
ATOM 5313 O O . PRO A 1 2 ? 15.783 -10.036 15.688 1.00 32.34 21 PRO A O 6
ATOM 5324 N N . ALA A 1 3 ? 15.328 -12.193 16.140 1.00 44.05 22 ALA A N 6
ATOM 5325 C CA . ALA A 1 3 ? 15.900 -12.688 14.894 1.00 51.11 22 ALA A CA 6
ATOM 5326 C C . ALA A 1 3 ? 14.904 -13.567 14.145 1.00 61.22 22 ALA A C 6
ATOM 5327 O O . ALA A 1 3 ? 13.918 -14.032 14.717 1.00 34.25 22 ALA A O 6
ATOM 5334 N N . HIS A 1 4 ? 15.168 -13.792 12.861 1.00 12.12 23 HIS A N 6
ATOM 5335 C CA . HIS A 1 4 ? 14.293 -14.615 12.033 1.00 25.05 23 HIS A CA 6
ATOM 5336 C C . HIS A 1 4 ? 15.037 -15.841 11.512 1.00 32.31 23 HIS A C 6
ATOM 5337 O O . HIS A 1 4 ? 16.238 -15.802 11.245 1.00 2.32 23 HIS A O 6
ATOM 5351 N N . PRO A 1 5 ? 14.309 -16.957 11.363 1.00 34.40 24 PRO A N 6
ATOM 5352 C CA . PRO A 1 5 ? 14.878 -18.216 10.873 1.00 5.41 24 PRO A CA 6
ATOM 5353 C C . PRO A 1 5 ? 15.252 -18.146 9.396 1.00 1.24 24 PRO A C 6
ATOM 5354 O O . PRO A 1 5 ? 14.745 -17.302 8.657 1.00 45.41 24 PRO A O 6
ATOM 5365 N N . TYR A 1 6 ? 16.140 -19.038 8.973 1.00 41.22 25 TYR A N 6
ATOM 5366 C CA . TYR A 1 6 ? 16.583 -19.076 7.584 1.00 31.13 25 TYR A CA 6
ATOM 5367 C C . TYR A 1 6 ? 15.443 -19.496 6.661 1.00 65.45 25 TYR A C 6
ATOM 5368 O O . TYR A 1 6 ? 15.351 -19.037 5.522 1.00 31.32 25 TYR A O 6
ATOM 5386 N N . ASP A 1 7 ? 14.579 -20.372 7.159 1.00 23.04 26 ASP A N 6
ATOM 5387 C CA . ASP A 1 7 ? 13.444 -20.854 6.382 1.00 62.44 26 ASP A CA 6
ATOM 5388 C C . ASP A 1 7 ? 12.509 -19.706 6.014 1.00 22.20 26 ASP A C 6
ATOM 5389 O O . ASP A 1 7 ? 11.800 -19.767 5.010 1.00 34.11 26 ASP A O 6
ATOM 5398 N N . ARG A 1 8 ? 12.514 -18.660 6.834 1.00 64.40 27 ARG A N 6
ATOM 5399 C CA . ARG A 1 8 ? 11.666 -17.499 6.597 1.00 73.42 27 ARG A CA 6
ATOM 5400 C C . ARG A 1 8 ? 12.408 -16.439 5.789 1.00 60.13 27 ARG A C 6
ATOM 5401 O O . ARG A 1 8 ? 11.792 -15.613 5.113 1.00 21.34 27 ARG A O 6
ATOM 5422 N N . LEU A 1 9 ? 13.734 -16.468 5.862 1.00 20.33 28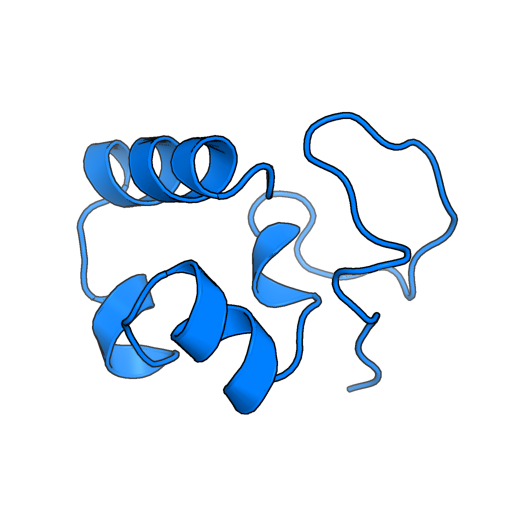 LEU A N 6
ATOM 5423 C CA . LEU A 1 9 ? 14.562 -15.510 5.138 1.00 11.53 28 LEU A CA 6
ATOM 5424 C C . LEU A 1 9 ? 14.922 -16.038 3.752 1.00 31.55 28 LEU A C 6
ATOM 5425 O O . LEU A 1 9 ? 15.330 -17.190 3.602 1.00 20.31 28 LEU A O 6
ATOM 5441 N N . LYS A 1 10 ? 14.770 -15.188 2.743 1.00 1.23 29 LYS A N 6
ATOM 5442 C CA . LYS A 1 10 ? 15.082 -15.567 1.370 1.00 33.01 29 LYS A CA 6
ATOM 5443 C C . LYS A 1 10 ? 15.973 -14.522 0.706 1.00 3.14 29 LYS A C 6
ATOM 5444 O O . LYS A 1 10 ? 15.903 -13.335 1.029 1.00 20.23 29 LYS A O 6
ATOM 5463 N N . THR A 1 11 ? 16.810 -14.969 -0.224 1.00 64.21 30 THR A N 6
ATOM 5464 C CA . THR A 1 11 ? 17.715 -14.073 -0.933 1.00 13.41 30 THR A CA 6
ATOM 5465 C C . THR A 1 11 ? 16.971 -12.858 -1.477 1.00 74.43 30 THR A C 6
ATOM 5466 O O . THR A 1 11 ? 17.467 -11.734 -1.416 1.00 44.31 30 THR A O 6
ATOM 5477 N N . THR A 1 12 ? 15.775 -13.093 -2.010 1.00 10.01 31 THR A N 6
ATOM 5478 C CA . THR A 1 12 ? 14.963 -12.018 -2.565 1.00 72.11 31 THR A CA 6
ATOM 5479 C C . THR A 1 12 ? 13.575 -11.996 -1.935 1.00 70.11 31 THR A C 6
ATOM 5480 O O . THR A 1 12 ? 12.570 -11.838 -2.629 1.00 3.34 31 THR A O 6
ATOM 5491 N N . SER A 1 13 ? 13.526 -12.155 -0.617 1.00 21.34 32 SER A N 6
ATOM 5492 C CA . SER A 1 13 ? 12.261 -12.157 0.108 1.00 54.03 32 SER A CA 6
ATOM 5493 C C . SER A 1 13 ? 11.839 -10.736 0.468 1.00 4.45 32 SER A C 6
ATOM 5494 O O . SER A 1 13 ? 12.663 -9.819 0.499 1.00 72.54 32 SER A O 6
ATOM 5502 N N . THR A 1 14 ? 10.551 -10.558 0.743 1.00 15.23 33 THR A N 6
ATOM 5503 C CA . THR A 1 14 ? 10.019 -9.249 1.101 1.00 1.01 33 THR A CA 6
ATOM 5504 C C . THR A 1 14 ? 9.254 -9.308 2.419 1.00 71.45 33 THR A C 6
ATOM 5505 O O . THR A 1 14 ? 8.653 -8.321 2.844 1.00 63.33 33 THR A O 6
ATOM 5516 N N . ASP A 1 15 ? 9.280 -10.472 3.060 1.00 13.22 34 ASP A N 6
ATOM 5517 C CA . ASP A 1 15 ? 8.589 -10.659 4.330 1.00 22.34 34 ASP A CA 6
ATOM 5518 C C . ASP A 1 15 ? 8.970 -9.564 5.323 1.00 74.02 34 ASP A C 6
ATOM 5519 O O . ASP A 1 15 ? 9.988 -8.889 5.179 1.00 2.01 34 ASP A O 6
ATOM 5528 N N . PRO A 1 16 ? 8.131 -9.383 6.354 1.00 31.24 35 PRO A N 6
ATOM 5529 C CA . PRO A 1 16 ? 8.359 -8.371 7.390 1.00 55.32 35 PRO A CA 6
ATOM 5530 C C . PRO A 1 16 ? 9.543 -8.714 8.287 1.00 63.44 35 PRO A C 6
ATOM 5531 O O . PRO A 1 16 ? 9.997 -9.859 8.321 1.00 3.31 35 PRO A O 6
ATOM 5542 N N . VAL A 1 17 ? 10.040 -7.716 9.011 1.00 20.40 36 VAL A N 6
ATOM 5543 C CA . VAL A 1 17 ? 11.172 -7.914 9.909 1.00 72.12 36 VAL A CA 6
ATOM 5544 C C . VAL A 1 17 ? 10.959 -7.182 11.229 1.00 23.44 36 VAL A C 6
ATOM 5545 O O . VAL A 1 17 ? 9.990 -6.441 11.391 1.00 31.52 36 VAL A O 6
ATOM 5558 N N . SER A 1 18 ? 11.873 -7.395 12.171 1.00 40.23 37 SER A N 6
ATOM 5559 C CA . SER A 1 18 ? 11.784 -6.757 13.480 1.00 1.11 37 SER A CA 6
ATOM 5560 C C . SER A 1 18 ? 12.433 -5.376 13.457 1.00 71.14 37 SER A C 6
ATOM 5561 O O . SER A 1 18 ? 12.670 -4.772 14.502 1.00 25.24 37 SER A O 6
ATOM 5569 N N . ASP A 1 19 ? 12.716 -4.883 12.256 1.00 70.24 38 ASP A N 6
ATOM 5570 C CA . ASP A 1 19 ? 13.337 -3.573 12.094 1.00 21.11 38 ASP A CA 6
ATOM 5571 C C . ASP A 1 19 ? 14.782 -3.592 12.582 1.00 21.44 38 ASP A C 6
ATOM 5572 O O . ASP A 1 19 ? 15.090 -3.081 13.660 1.00 54.04 38 ASP A O 6
ATOM 5581 N N . ILE A 1 20 ? 15.663 -4.185 11.785 1.00 73.34 39 ILE A N 6
ATOM 5582 C CA . ILE A 1 20 ? 17.075 -4.271 12.136 1.00 13.14 39 ILE A CA 6
ATOM 5583 C C . ILE A 1 20 ? 17.958 -3.838 10.971 1.00 51.22 39 ILE A C 6
ATOM 5584 O O . ILE A 1 20 ? 17.469 -3.322 9.966 1.00 2.53 39 ILE A O 6
ATOM 5600 N N . ASP A 1 21 ? 19.262 -4.051 11.112 1.00 35.34 40 ASP A N 6
ATOM 5601 C CA . ASP A 1 21 ? 20.214 -3.685 10.071 1.00 73.42 40 ASP A CA 6
ATOM 5602 C C . ASP A 1 21 ? 19.728 -4.152 8.702 1.00 21.35 40 ASP A C 6
ATOM 5603 O O . ASP A 1 21 ? 19.909 -5.312 8.329 1.00 34.24 40 ASP A O 6
ATOM 5612 N N . VAL A 1 22 ? 19.110 -3.241 7.957 1.00 34.33 41 VAL A N 6
ATOM 5613 C CA . VAL A 1 22 ? 18.598 -3.559 6.629 1.00 13.25 41 VAL A CA 6
ATOM 5614 C C . VAL A 1 22 ? 19.722 -3.994 5.696 1.00 4.11 41 VAL A C 6
ATOM 5615 O O . VAL A 1 22 ? 19.572 -4.942 4.925 1.00 64.21 41 VAL A O 6
ATOM 5628 N N . THR A 1 23 ? 20.851 -3.295 5.771 1.00 33.52 42 THR A N 6
ATOM 5629 C CA . THR A 1 23 ? 22.001 -3.608 4.933 1.00 34.32 42 THR A CA 6
ATOM 5630 C C . THR A 1 23 ? 22.578 -4.976 5.281 1.00 51.24 42 THR A C 6
ATOM 5631 O O . THR A 1 23 ? 23.335 -5.556 4.502 1.00 32.51 42 THR A O 6
ATOM 5642 N N . ARG A 1 24 ? 22.214 -5.487 6.452 1.00 3.51 43 ARG A N 6
ATOM 5643 C CA . ARG A 1 24 ? 22.696 -6.787 6.902 1.00 40.51 43 ARG A CA 6
ATOM 5644 C C . ARG A 1 24 ? 21.531 -7.713 7.236 1.00 31.44 43 ARG A C 6
ATOM 5645 O O . ARG A 1 24 ? 21.503 -8.332 8.300 1.00 73.34 43 ARG A O 6
ATOM 5666 N N . ARG A 1 25 ? 20.571 -7.801 6.322 1.00 32.22 44 ARG A N 6
ATOM 5667 C CA . ARG A 1 25 ? 19.402 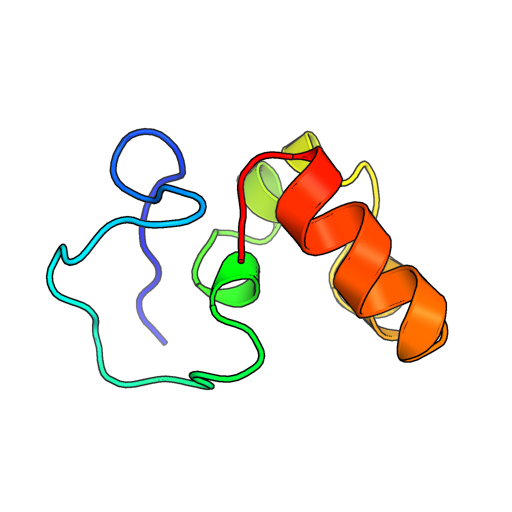-8.650 6.520 1.00 21.35 44 ARG A CA 6
ATOM 5668 C C . ARG A 1 25 ? 19.818 -10.067 6.905 1.00 32.43 44 ARG A C 6
ATOM 5669 O O . ARG A 1 25 ? 19.186 -10.702 7.748 1.00 74.32 44 ARG A O 6
ATOM 5690 N N . GLU A 1 26 ? 20.885 -10.555 6.280 1.00 21.15 45 GLU A N 6
ATOM 5691 C CA . GLU A 1 26 ? 21.385 -11.897 6.557 1.00 74.20 45 GLU A CA 6
ATOM 5692 C C . GLU A 1 26 ? 21.703 -12.065 8.039 1.00 5.34 45 GLU A C 6
ATOM 5693 O O . GLU A 1 26 ? 21.600 -13.161 8.588 1.00 74.32 45 GLU A O 6
ATOM 5705 N N . ALA A 1 27 ? 22.094 -10.968 8.682 1.00 51.14 46 ALA A N 6
ATOM 5706 C CA . ALA A 1 27 ? 22.427 -10.992 10.101 1.00 43.05 46 ALA A CA 6
ATOM 5707 C C . ALA A 1 27 ? 21.184 -11.222 10.953 1.00 0.12 46 ALA A C 6
ATOM 5708 O O . ALA A 1 27 ? 21.282 -11.504 12.147 1.00 34.12 46 ALA A O 6
ATOM 5715 N N . TYR A 1 28 ? 20.016 -11.100 10.332 1.00 72.45 47 TYR A N 6
ATOM 5716 C CA . TYR A 1 28 ? 18.753 -11.292 11.035 1.00 43.45 47 TYR A CA 6
ATOM 5717 C C . TYR A 1 28 ? 18.626 -12.724 11.545 1.00 73.43 47 TYR A C 6
ATOM 5718 O O . TYR A 1 28 ? 17.755 -13.031 12.360 1.00 34.04 47 TYR A O 6
ATOM 5736 N N . LEU A 1 29 ? 19.501 -13.598 11.061 1.00 44.32 48 LEU A N 6
ATOM 5737 C CA . LEU A 1 29 ? 19.489 -14.999 11.467 1.00 53.13 48 LEU A CA 6
ATOM 5738 C C . LEU A 1 29 ? 20.273 -15.197 12.761 1.00 60.12 48 LEU A C 6
ATOM 5739 O O . LEU A 1 29 ? 21.108 -14.369 13.126 1.00 34.21 48 LEU A O 6
ATOM 5755 N N . SER A 1 30 ? 20.001 -16.302 13.448 1.00 61.31 49 SER A N 6
ATOM 5756 C CA . SER A 1 30 ? 20.680 -16.609 14.701 1.00 20.10 49 SER A CA 6
ATOM 5757 C C . SER A 1 30 ? 22.166 -16.865 14.466 1.00 31.21 49 SER A C 6
ATOM 5758 O O . SER A 1 30 ? 22.565 -17.334 13.400 1.00 42.31 49 SER A O 6
ATOM 5766 N N . SER A 1 31 ? 22.979 -16.554 15.470 1.00 42.22 50 SER A N 6
ATOM 5767 C CA . SER A 1 31 ? 24.421 -16.746 15.372 1.00 3.24 50 SER A CA 6
ATOM 5768 C C . SER A 1 31 ? 24.751 -18.165 14.919 1.00 63.23 50 SER A C 6
ATOM 5769 O O . SER A 1 31 ? 25.779 -18.402 14.285 1.00 52.32 50 SER A O 6
ATOM 5777 N N . GLU A 1 32 ? 23.871 -19.105 15.251 1.00 65.24 51 GLU A N 6
ATOM 5778 C CA . GLU A 1 32 ? 24.069 -20.501 14.879 1.00 44.23 51 GLU A CA 6
ATOM 5779 C C . GLU A 1 32 ? 23.736 -20.724 13.406 1.00 52.32 51 GLU A C 6
ATOM 5780 O O . GLU A 1 32 ? 24.580 -21.168 12.629 1.00 4.50 51 GLU A O 6
ATOM 5792 N N . GLU A 1 33 ? 22.498 -20.413 13.032 1.00 61.23 52 GLU A N 6
ATOM 5793 C CA . GLU A 1 33 ? 22.053 -20.581 11.654 1.00 61.12 52 GLU A CA 6
ATOM 5794 C C . GLU A 1 33 ? 22.876 -19.714 10.706 1.00 15.34 52 GLU A C 6
ATOM 5795 O O . GLU A 1 33 ? 23.432 -20.203 9.723 1.00 44.41 52 GLU A O 6
ATOM 5807 N N . PHE A 1 34 ? 22.948 -18.422 11.009 1.00 2.50 53 PHE A N 6
ATOM 5808 C CA . PHE A 1 34 ? 23.701 -17.483 10.185 1.00 61.41 53 PHE A CA 6
ATOM 5809 C C . PHE A 1 34 ? 25.107 -18.009 9.911 1.00 4.30 53 PHE A C 6
ATOM 5810 O O . PHE A 1 34 ? 25.521 -18.138 8.759 1.00 44.32 53 PHE A O 6
ATOM 5827 N N . LYS A 1 35 ? 25.839 -18.308 10.979 1.00 3.31 54 LYS A N 6
ATOM 5828 C CA . LYS A 1 35 ? 27.200 -18.819 10.857 1.00 55.24 54 LYS A CA 6
ATOM 5829 C C . LYS A 1 35 ? 27.204 -20.211 10.231 1.00 13.21 54 LYS A C 6
ATOM 5830 O O . LYS A 1 35 ? 28.201 -20.636 9.650 1.00 0.30 54 LYS A O 6
ATOM 5849 N N . GLU A 1 36 ? 26.082 -20.913 10.354 1.00 14.12 55 GLU A N 6
ATOM 5850 C CA . GLU A 1 36 ? 25.957 -22.255 9.799 1.00 21.50 55 GLU A CA 6
ATOM 5851 C C . GLU A 1 36 ? 25.763 -22.204 8.287 1.00 33.21 55 GLU A C 6
ATOM 5852 O O . GLU A 1 36 ? 26.091 -23.153 7.574 1.00 73.22 55 GLU A O 6
ATOM 5864 N N . LYS A 1 37 ? 25.225 -21.089 7.803 1.00 24.42 56 LYS A N 6
ATOM 5865 C CA . LYS A 1 37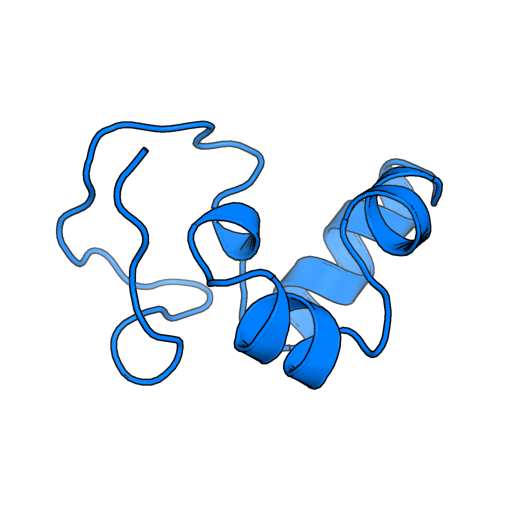 ? 24.986 -20.911 6.376 1.00 65.53 56 LYS A CA 6
ATOM 5866 C C . LYS A 1 37 ? 26.169 -20.217 5.708 1.00 2.34 56 LYS A C 6
ATOM 5867 O O . LYS A 1 37 ? 26.470 -20.466 4.542 1.00 42.25 56 LYS A O 6
ATOM 5886 N N . PHE A 1 38 ? 26.836 -19.345 6.458 1.00 65.33 57 PHE A N 6
ATOM 5887 C CA . PHE A 1 38 ? 27.988 -18.615 5.938 1.00 34.11 57 PHE A CA 6
ATOM 5888 C C . PHE A 1 38 ? 29.293 -19.263 6.391 1.00 0.43 57 PHE A C 6
ATOM 5889 O O . PHE A 1 38 ? 30.346 -19.048 5.792 1.00 33.31 57 PHE A O 6
ATOM 5906 N N . GLY A 1 39 ? 29.214 -20.057 7.454 1.00 42.10 58 GLY A N 6
ATOM 5907 C CA . GLY A 1 39 ? 30.395 -20.724 7.970 1.00 25.11 58 GLY A CA 6
ATOM 5908 C C . GLY A 1 39 ? 31.189 -19.846 8.918 1.00 63.35 58 GLY A C 6
ATOM 5909 O O . GLY A 1 39 ? 32.128 -20.311 9.564 1.00 20.24 58 GLY A O 6
ATOM 5913 N N . MET A 1 40 ? 30.814 -18.575 8.999 1.00 14.02 59 MET A N 6
ATOM 5914 C CA . MET A 1 40 ? 31.499 -17.630 9.874 1.00 71.34 59 MET A CA 6
ATOM 5915 C C . MET A 1 40 ? 30.534 -17.042 10.899 1.00 2.51 59 MET A C 6
ATOM 5916 O O . MET A 1 40 ? 29.381 -16.746 10.584 1.00 23.41 59 MET A O 6
ATOM 5930 N N . THR A 1 41 ? 31.014 -16.872 12.127 1.00 34.43 60 THR A N 6
ATOM 5931 C CA . THR A 1 41 ? 30.194 -16.320 13.198 1.00 64.31 60 THR A CA 6
ATOM 5932 C C . THR A 1 41 ? 29.693 -14.926 12.844 1.00 52.15 60 THR A C 6
ATOM 5933 O O . THR A 1 41 ? 30.132 -14.327 11.861 1.00 73.42 60 THR A O 6
ATOM 5944 N N . LYS A 1 42 ? 28.770 -14.411 13.650 1.00 64.10 61 LYS A N 6
ATOM 5945 C CA . LYS A 1 42 ? 28.210 -13.084 13.423 1.00 31.12 61 LYS A CA 6
ATOM 5946 C C . LYS A 1 42 ? 29.314 -12.039 13.308 1.00 41.54 61 LYS A C 6
ATOM 5947 O O . LYS A 1 42 ? 29.375 -11.293 12.330 1.00 63.31 61 LYS A O 6
ATOM 5966 N N . GLU A 1 43 ? 30.186 -11.991 14.310 1.00 65.55 62 GLU A N 6
ATOM 5967 C CA . GLU A 1 43 ? 31.289 -11.038 14.318 1.00 22.23 62 GLU A CA 6
ATOM 5968 C C . GLU A 1 43 ? 32.399 -11.481 13.369 1.00 24.12 62 GLU A C 6
ATOM 5969 O O . GLU A 1 43 ? 32.938 -10.677 12.611 1.00 43.55 62 GLU A O 6
ATOM 5981 N N . ALA A 1 44 ? 32.735 -12.766 13.420 1.00 13.12 63 ALA A N 6
ATOM 5982 C CA . ALA A 1 44 ? 33.779 -13.316 12.565 1.00 74.52 63 ALA A CA 6
ATOM 5983 C C . ALA A 1 44 ? 33.507 -13.004 11.096 1.00 3.02 63 ALA A C 6
ATOM 5984 O O . ALA A 1 44 ? 34.423 -12.676 10.343 1.00 45.52 63 ALA A O 6
ATOM 5991 N N . PHE A 1 45 ? 32.245 -13.110 10.698 1.00 51.20 64 PHE A N 6
ATOM 5992 C CA . PHE A 1 45 ? 31.854 -12.841 9.319 1.00 53.21 64 PHE A CA 6
ATOM 5993 C C . PHE A 1 45 ? 32.115 -11.382 8.954 1.00 64.51 64 PHE A C 6
ATOM 5994 O O . PHE A 1 45 ? 32.658 -11.085 7.890 1.00 13.51 64 PHE A O 6
ATOM 6011 N N . TYR A 1 46 ? 31.725 -10.478 9.845 1.00 12.41 65 TYR A N 6
ATOM 6012 C CA . TYR A 1 46 ? 31.914 -9.050 9.617 1.00 52.41 65 TYR A CA 6
ATOM 6013 C C . TYR A 1 46 ? 33.377 -8.734 9.320 1.00 14.11 65 TYR A C 6
ATOM 6014 O O . TYR A 1 46 ? 33.691 -7.731 8.680 1.00 52.25 65 TYR A O 6
ATOM 6032 N N . LYS A 1 47 ? 34.269 -9.600 9.789 1.00 70.00 66 LYS A N 6
ATOM 6033 C CA . LYS A 1 47 ? 35.700 -9.418 9.573 1.00 35.41 66 LYS A CA 6
ATOM 6034 C C . LYS A 1 47 ? 36.018 -9.326 8.084 1.00 75.11 66 LYS A C 6
ATOM 6035 O O . LYS A 1 47 ? 37.038 -8.761 7.690 1.00 4.13 66 LYS A O 6
ATOM 6054 N N . LEU A 1 48 ? 35.138 -9.884 7.260 1.00 35.13 67 LEU A N 6
ATOM 6055 C CA . LEU A 1 48 ? 35.323 -9.864 5.814 1.00 41.33 67 LEU A CA 6
ATOM 6056 C C . LEU A 1 48 ? 34.980 -8.493 5.240 1.00 72.34 67 LEU A C 6
ATOM 6057 O O . LEU A 1 48 ? 34.281 -7.690 5.859 1.00 71.54 67 LEU A O 6
ATOM 6073 N N . PRO A 1 49 ? 35.480 -8.218 4.026 1.00 44.34 68 PRO A N 6
ATOM 6074 C CA . PRO A 1 49 ? 35.238 -6.945 3.340 1.00 43.33 68 PRO A CA 6
ATOM 6075 C C . PRO A 1 49 ? 33.791 -6.800 2.883 1.00 14.22 68 PRO A C 6
ATOM 6076 O O . PRO A 1 49 ? 33.011 -7.750 2.943 1.00 31.33 68 PRO A O 6
ATOM 6087 N N . LYS A 1 50 ? 33.436 -5.603 2.426 1.00 23.40 69 LYS A N 6
ATOM 6088 C CA . LYS A 1 50 ? 32.083 -5.333 1.958 1.00 51.25 69 LYS A CA 6
ATOM 6089 C C . LYS A 1 50 ? 31.779 -6.118 0.686 1.00 24.30 69 LYS A C 6
ATOM 6090 O O . LYS A 1 50 ? 30.723 -6.739 0.565 1.00 12.42 69 LYS A O 6
ATOM 6109 N N . TRP A 1 51 ? 32.713 -6.089 -0.259 1.00 24.04 70 TRP A N 6
ATOM 6110 C CA . TRP A 1 51 ? 32.546 -6.801 -1.520 1.00 63.10 70 TRP A CA 6
ATOM 6111 C C . TRP A 1 51 ? 32.316 -8.289 -1.280 1.00 52.20 70 TRP A C 6
ATOM 6112 O O . TRP A 1 51 ? 31.459 -8.905 -1.914 1.00 64.45 70 TRP A O 6
ATOM 6133 N N . LYS A 1 52 ? 33.084 -8.861 -0.360 1.00 65.13 71 LYS A N 6
ATOM 6134 C CA . LYS A 1 52 ? 32.965 -10.277 -0.034 1.00 14.11 71 LYS A CA 6
ATOM 6135 C C . LYS A 1 52 ? 31.747 -10.530 0.850 1.00 43.13 71 LYS A C 6
ATOM 6136 O O . LYS A 1 52 ? 31.121 -11.587 0.771 1.00 11.42 71 LYS A O 6
ATOM 6155 N N . GLN A 1 53 ? 31.418 -9.554 1.689 1.00 34.25 72 GLN A N 6
ATOM 6156 C CA . GLN A 1 53 ? 30.275 -9.672 2.587 1.00 53.32 72 GLN A CA 6
ATOM 6157 C C . GLN A 1 53 ? 28.972 -9.761 1.800 1.00 52.51 72 GLN A C 6
ATOM 6158 O O . GLN A 1 53 ? 28.084 -10.543 2.137 1.00 41.20 72 GLN A O 6
ATOM 6172 N N . ASN A 1 54 ? 28.863 -8.953 0.750 1.00 65.23 73 ASN A N 6
ATOM 6173 C CA . ASN A 1 54 ? 27.668 -8.941 -0.085 1.00 43.42 73 ASN A CA 6
ATOM 6174 C C . ASN A 1 54 ? 27.603 -10.188 -0.962 1.00 40.53 73 ASN A C 6
ATOM 6175 O O . ASN A 1 54 ? 26.522 -10.639 -1.340 1.00 41.22 73 ASN A O 6
ATOM 6186 N N . LYS A 1 55 ? 28.768 -10.740 -1.282 1.00 62.01 74 LYS A N 6
ATOM 6187 C CA . LYS A 1 55 ? 28.846 -11.936 -2.113 1.00 12.14 74 LYS A CA 6
ATOM 6188 C C . LYS A 1 55 ? 28.351 -13.161 -1.350 1.00 41.21 74 LYS A C 6
ATOM 6189 O O . LYS A 1 55 ? 27.478 -13.889 -1.824 1.00 21.11 74 LYS A O 6
ATOM 6208 N N . PHE A 1 56 ? 28.912 -13.382 -0.166 1.00 60.10 75 PHE A N 6
ATOM 6209 C CA . PHE A 1 56 ? 28.527 -14.519 0.662 1.00 13.13 75 PHE A CA 6
ATOM 6210 C C . PHE A 1 56 ? 27.041 -14.463 1.006 1.00 41.31 75 PHE A C 6
ATOM 6211 O O . PHE A 1 56 ? 26.357 -15.487 1.026 1.00 30.31 75 PHE A O 6
ATOM 6228 N N . LYS A 1 57 ? 26.547 -13.260 1.276 1.00 53.24 76 LYS A N 6
ATOM 6229 C CA . LYS A 1 57 ? 25.143 -13.067 1.618 1.00 60.34 76 LYS A CA 6
ATOM 6230 C C . LYS A 1 57 ? 24.238 -13.825 0.651 1.00 43.20 76 LYS A C 6
ATOM 6231 O O . LYS A 1 57 ? 23.493 -14.717 1.054 1.00 64.32 76 LYS A O 6
ATOM 6250 N N . MET A 1 58 ? 24.311 -13.464 -0.627 1.00 32.24 77 MET A N 6
ATOM 6251 C CA . MET A 1 58 ? 23.500 -14.113 -1.651 1.00 22.43 77 MET A CA 6
ATOM 6252 C C . MET A 1 58 ? 23.932 -15.563 -1.848 1.00 2.30 77 MET A C 6
ATOM 6253 O O . MET A 1 58 ? 23.134 -16.408 -2.251 1.00 71.01 77 MET A O 6
ATOM 6267 N N . ALA A 1 59 ? 25.199 -15.843 -1.562 1.00 3.40 78 ALA A N 6
ATOM 6268 C CA . ALA A 1 59 ? 25.737 -17.190 -1.706 1.00 54.25 78 ALA A CA 6
ATOM 6269 C C . ALA A 1 59 ? 24.894 -18.201 -0.937 1.00 21.45 78 ALA A C 6
ATOM 6270 O O . ALA A 1 59 ? 24.626 -19.300 -1.425 1.00 12.33 78 ALA A O 6
ATOM 6277 N N . VAL A 1 60 ? 24.480 -17.825 0.269 1.00 45.14 79 VAL A N 6
ATOM 6278 C CA . VAL A 1 60 ? 23.669 -18.700 1.107 1.00 42.11 79 VAL A CA 6
ATOM 6279 C C . VAL A 1 60 ? 22.186 -18.370 0.972 1.00 45.42 79 VAL A C 6
ATOM 6280 O O . VAL A 1 60 ? 21.368 -18.804 1.781 1.00 61.33 79 VAL A O 6
ATOM 6293 N N . GLN A 1 61 ? 21.850 -17.598 -0.057 1.00 12.13 80 GLN A N 6
ATOM 6294 C CA . GLN A 1 61 ? 20.465 -17.208 -0.298 1.00 63.52 80 GLN A CA 6
ATOM 6295 C C . GLN A 1 61 ? 19.980 -16.232 0.768 1.00 4.43 80 GLN A C 6
ATOM 6296 O O . GLN A 1 61 ? 18.793 -16.190 1.094 1.00 62.13 80 GLN A O 6
ATOM 6310 N N . LEU A 1 62 ? 20.907 -15.447 1.309 1.00 33.54 81 LEU A N 6
ATOM 6311 C CA . LEU A 1 62 ? 20.574 -14.470 2.340 1.00 62.10 81 LEU A CA 6
ATOM 6312 C C . LEU A 1 62 ? 21.014 -13.070 1.924 1.00 22.11 81 LEU A C 6
ATOM 6313 O O . LEU A 1 62 ? 22.165 -12.683 2.128 1.00 74.50 81 LEU A O 6
ATOM 6329 N N . PHE A 1 63 ? 20.089 -12.312 1.343 1.00 73.20 82 PHE A N 6
ATOM 6330 C CA . PHE A 1 63 ? 20.381 -10.954 0.900 1.00 32.31 82 PHE A CA 6
ATOM 6331 C C . PHE A 1 63 ? 19.146 -10.066 1.019 1.00 33.21 82 PHE A C 6
ATOM 6332 O O . PHE A 1 63 ? 18.396 -10.156 1.991 1.00 62.34 82 PHE A O 6
ATOM 6349 N N . LEU A 1 1 ? 13.933 -7.307 20.119 1.00 65.30 20 LEU A N 7
ATOM 6350 C CA . LEU A 1 1 ? 13.033 -8.214 19.414 1.00 44.13 20 LEU A CA 7
ATOM 6351 C C . LEU A 1 1 ? 13.759 -9.491 19.003 1.00 42.35 20 LEU A C 7
ATOM 6352 O O . LEU A 1 1 ? 14.986 -9.534 18.909 1.00 63.44 20 LEU A O 7
ATOM 6368 N N . PRO A 1 2 ? 12.985 -10.557 18.749 1.00 45.45 21 PRO A N 7
ATOM 6369 C CA . PRO A 1 2 ? 13.533 -11.854 18.340 1.00 4.11 21 PRO A CA 7
ATOM 6370 C C . PRO A 1 2 ? 14.117 -11.819 16.932 1.00 54.12 21 PRO A C 7
ATOM 6371 O O . PRO A 1 2 ? 14.008 -10.814 16.229 1.00 32.31 21 PRO A O 7
ATOM 6382 N N . ALA A 1 3 ? 14.735 -12.923 16.526 1.00 4.52 22 ALA A N 7
ATOM 6383 C CA . ALA A 1 3 ? 15.334 -13.018 15.200 1.00 22.22 22 ALA A CA 7
ATOM 6384 C C . ALA A 1 3 ? 14.447 -13.821 14.255 1.00 51.12 22 ALA A C 7
ATOM 6385 O O . ALA A 1 3 ? 13.400 -14.333 14.653 1.00 4.21 22 ALA A O 7
ATOM 6392 N N . HIS A 1 4 ? 14.872 -13.927 12.999 1.00 33.05 23 HIS A N 7
ATOM 6393 C CA . HIS A 1 4 ? 14.114 -14.668 11.996 1.00 43.42 23 HIS A CA 7
ATOM 6394 C C . HIS A 1 4 ? 14.920 -15.854 11.475 1.00 55.14 23 HIS A C 7
ATOM 6395 O O . HIS A 1 4 ? 16.107 -15.743 11.168 1.00 33.21 23 HIS A O 7
ATOM 6409 N N . PRO A 1 5 ? 14.261 -17.018 11.372 1.00 11.25 24 PRO A N 7
ATOM 6410 C CA . PRO A 1 5 ? 14.897 -18.247 10.888 1.00 11.22 24 PRO A CA 7
ATOM 6411 C C . PRO A 1 5 ? 15.219 -18.186 9.399 1.00 54.14 24 PRO A C 7
ATOM 6412 O O . PRO A 1 5 ? 14.636 -17.391 8.660 1.00 51.01 24 PRO A O 7
ATOM 6423 N N . TYR A 1 6 ? 16.148 -19.029 8.964 1.00 22.15 25 TYR A N 7
ATOM 6424 C CA . TYR A 1 6 ? 16.549 -19.069 7.563 1.00 73.21 25 TYR A CA 7
ATOM 6425 C C . TYR A 1 6 ? 15.411 -19.582 6.686 1.00 70.55 25 TYR A C 7
ATOM 6426 O O . TYR A 1 6 ? 15.262 -19.166 5.536 1.00 1.03 25 TYR A O 7
ATOM 6444 N N . ASP A 1 7 ? 14.610 -20.488 7.236 1.00 44.24 26 ASP A N 7
ATOM 6445 C CA . ASP A 1 7 ? 13.485 -21.058 6.506 1.00 53.41 26 ASP A CA 7
ATOM 6446 C C . ASP A 1 7 ? 12.497 -19.971 6.095 1.00 14.22 26 ASP A C 7
ATOM 6447 O O . ASP A 1 7 ? 11.779 -20.111 5.104 1.00 40.11 26 ASP A O 7
ATOM 6456 N N . ARG A 1 8 ? 12.464 -18.887 6.863 1.00 0.14 27 ARG A N 7
ATOM 6457 C CA . ARG A 1 8 ? 11.563 -17.776 6.581 1.00 20.41 27 ARG A CA 7
ATOM 6458 C C . ARG A 1 8 ? 12.290 -16.662 5.834 1.00 2.44 27 ARG A C 7
ATOM 6459 O O . ARG A 1 8 ? 11.668 -15.852 5.145 1.00 24.33 27 ARG A O 7
ATOM 6480 N N . LEU A 1 9 ? 13.610 -16.626 5.976 1.00 65.25 28 LEU A N 7
ATOM 6481 C CA . LEU A 1 9 ? 14.423 -15.611 5.315 1.00 2.34 28 LEU A CA 7
ATOM 6482 C C . LEU A 1 9 ? 14.878 -16.087 3.939 1.00 31.51 28 LEU A C 7
ATOM 6483 O O . LEU A 1 9 ? 15.339 -17.219 3.784 1.00 40.54 28 LEU A O 7
ATOM 6499 N N . LYS A 1 10 ? 14.746 -15.218 2.944 1.00 10.23 29 LYS A N 7
ATOM 6500 C CA . LYS A 1 10 ? 15.146 -15.546 1.581 1.00 60.31 29 LYS A CA 7
ATOM 6501 C C . LYS A 1 10 ? 16.046 -14.460 1.001 1.00 24.52 29 LYS A C 7
ATOM 6502 O O . LYS A 1 10 ? 16.071 -13.331 1.491 1.00 74.32 29 LYS A O 7
ATOM 6521 N N . THR A 1 11 ? 16.786 -14.809 -0.048 1.00 22.23 30 THR A N 7
ATOM 6522 C CA . THR A 1 11 ? 17.688 -13.864 -0.695 1.00 34.53 30 THR A CA 7
ATOM 6523 C C . THR A 1 11 ? 16.941 -12.616 -1.152 1.00 31.14 30 THR A C 7
ATOM 6524 O O . THR A 1 11 ? 17.434 -11.497 -1.007 1.00 52.31 30 THR A O 7
ATOM 6535 N N . THR A 1 12 ? 15.748 -12.815 -1.703 1.00 14.22 31 THR A N 7
ATOM 6536 C CA . THR A 1 12 ? 14.933 -11.706 -2.182 1.00 14.44 31 THR A CA 7
ATOM 6537 C C . THR A 1 12 ? 13.521 -11.775 -1.612 1.00 53.02 31 THR A C 7
ATOM 6538 O O . THR A 1 12 ? 12.541 -11.565 -2.328 1.00 2.33 31 THR A O 7
ATOM 6549 N N . SER A 1 13 ? 13.422 -12.070 -0.320 1.00 71.42 32 SER A N 7
ATOM 6550 C CA . SER A 1 13 ? 12.128 -12.171 0.344 1.00 2.25 32 SER A CA 7
ATOM 6551 C C . SER A 1 13 ? 11.680 -10.811 0.869 1.00 1.23 32 SER A C 7
ATOM 6552 O O . SER A 1 13 ? 12.503 -9.977 1.253 1.00 74.21 32 SER A O 7
ATOM 6560 N N . THR A 1 14 ? 10.369 -10.591 0.883 1.00 22.11 33 THR A N 7
ATOM 6561 C CA . THR A 1 14 ? 9.810 -9.332 1.359 1.00 10.53 33 THR A CA 7
ATOM 6562 C C . THR A 1 14 ? 9.112 -9.512 2.701 1.00 35.43 33 THR A C 7
ATOM 6563 O O . THR A 1 14 ? 8.405 -8.621 3.170 1.00 51.41 33 THR A O 7
ATOM 6574 N N . ASP A 1 15 ? 9.315 -10.672 3.318 1.00 61.54 34 ASP A N 7
ATOM 6575 C CA . ASP A 1 15 ? 8.707 -10.969 4.608 1.00 33.34 34 ASP A CA 7
ATOM 6576 C C . ASP A 1 15 ? 8.979 -9.850 5.609 1.00 61.44 34 ASP A C 7
ATOM 6577 O O . ASP A 1 15 ? 9.894 -9.043 5.440 1.00 32.13 34 ASP A O 7
ATOM 6586 N N . PRO A 1 16 ? 8.167 -9.799 6.675 1.00 43.53 35 PRO A N 7
ATOM 6587 C CA . PRO A 1 16 ? 8.302 -8.782 7.723 1.00 74.24 35 PRO A CA 7
ATOM 6588 C C . PRO A 1 16 ? 9.557 -8.980 8.566 1.00 1.10 35 PRO A C 7
ATOM 6589 O O . PRO A 1 16 ? 10.091 -10.086 8.652 1.00 71.05 35 PRO A O 7
ATOM 6600 N N . VAL A 1 17 ? 10.023 -7.901 9.187 1.00 33.32 36 VAL A N 7
ATOM 6601 C CA . VAL A 1 17 ? 11.215 -7.957 10.025 1.00 44.24 36 VAL A CA 7
ATOM 6602 C C . VAL A 1 17 ? 11.026 -7.150 11.304 1.00 62.43 36 VAL A C 7
ATOM 6603 O O . VAL A 1 17 ? 10.029 -6.448 11.465 1.00 1.34 36 VAL A O 7
ATOM 6616 N N . SER A 1 18 ? 11.992 -7.255 12.211 1.00 21.54 37 SER A N 7
ATOM 6617 C CA . SER A 1 18 ? 11.930 -6.537 13.480 1.00 62.44 37 SER A CA 7
ATOM 6618 C C . SER A 1 18 ? 12.559 -5.154 13.351 1.00 13.40 37 SER A C 7
ATOM 6619 O O . SER A 1 18 ? 12.819 -4.483 14.349 1.00 5.23 37 SER A O 7
ATOM 6627 N N . ASP A 1 19 ? 12.800 -4.733 12.114 1.00 41.13 38 ASP A N 7
ATOM 6628 C CA . ASP A 1 19 ? 13.397 -3.428 11.853 1.00 61.42 38 ASP A CA 7
ATOM 6629 C C . ASP A 1 19 ? 14.848 -3.392 12.319 1.00 44.22 38 ASP A C 7
ATOM 6630 O O . ASP A 1 19 ? 15.162 -2.816 13.361 1.00 31.13 38 ASP A O 7
ATOM 6639 N N . ILE A 1 20 ? 15.730 -4.011 11.541 1.00 23.02 39 ILE A N 7
ATOM 6640 C CA . ILE A 1 20 ? 17.148 -4.050 11.875 1.00 51.33 39 ILE A CA 7
ATOM 6641 C C . ILE A 1 20 ? 18.005 -3.634 10.683 1.00 23.54 39 ILE A C 7
ATOM 6642 O O . ILE A 1 20 ? 17.489 -3.166 9.668 1.00 21.43 39 ILE A O 7
ATOM 6658 N N . ASP A 1 21 ? 19.315 -3.810 10.815 1.00 73.34 40 ASP A N 7
ATOM 6659 C CA . ASP A 1 21 ? 20.244 -3.457 9.747 1.00 44.34 40 ASP A CA 7
ATOM 6660 C C . ASP A 1 21 ? 19.757 -3.991 8.404 1.00 41.24 40 ASP A C 7
ATOM 6661 O O . ASP A 1 21 ? 19.955 -5.162 8.081 1.00 35.42 40 ASP A O 7
ATOM 6670 N N . VAL A 1 22 ? 19.119 -3.124 7.624 1.00 33.23 41 VAL A N 7
ATOM 6671 C CA . VAL A 1 22 ? 18.603 -3.509 6.315 1.00 4.44 41 VAL A CA 7
ATOM 6672 C C . VAL A 1 22 ? 19.725 -3.996 5.405 1.00 71.03 41 VAL A C 7
ATOM 6673 O O . VAL A 1 22 ? 19.573 -4.986 4.689 1.00 1.22 41 VAL A O 7
ATOM 6686 N N . THR A 1 23 ? 20.853 -3.293 5.436 1.00 23.12 42 THR A N 7
ATOM 6687 C CA . THR A 1 23 ? 22.001 -3.653 4.614 1.00 62.34 42 THR A CA 7
ATOM 6688 C C . THR A 1 23 ? 22.584 -4.995 5.040 1.00 74.23 42 THR A C 7
ATOM 6689 O O . THR A 1 23 ? 23.330 -5.625 4.290 1.00 65.34 42 THR A O 7
ATOM 6700 N N . ARG A 1 24 ? 22.236 -5.429 6.247 1.00 64.43 43 ARG A N 7
ATOM 6701 C CA . ARG A 1 24 ? 22.726 -6.699 6.772 1.00 5.43 43 ARG A CA 7
ATOM 6702 C C . ARG A 1 24 ? 21.567 -7.633 7.103 1.00 30.20 43 ARG A C 7
ATOM 6703 O O . ARG A 1 24 ? 21.532 -8.241 8.173 1.00 20.24 43 ARG A O 7
ATOM 6724 N N . ARG A 1 25 ? 20.619 -7.743 6.177 1.00 23.22 44 ARG A N 7
ATOM 6725 C CA . ARG A 1 25 ? 19.458 -8.603 6.371 1.00 62.12 44 ARG A CA 7
ATOM 6726 C C . ARG A 1 25 ? 19.884 -10.009 6.781 1.00 42.34 44 ARG A C 7
ATOM 6727 O O . ARG A 1 25 ? 19.244 -10.642 7.618 1.00 33.54 44 ARG A O 7
ATOM 6748 N N . GLU A 1 26 ? 20.971 -10.490 6.184 1.00 32.31 45 GLU A N 7
ATOM 6749 C CA . GLU A 1 26 ? 21.482 -11.822 6.487 1.00 75.32 45 GLU A CA 7
ATOM 6750 C C . GLU A 1 26 ? 21.772 -11.967 7.978 1.00 12.23 45 GLU A C 7
ATOM 6751 O O . GLU A 1 26 ? 21.665 -13.058 8.539 1.00 4.51 45 GLU A O 7
ATOM 6763 N N . ALA A 1 27 ? 22.138 -10.859 8.614 1.00 25.31 46 ALA A N 7
ATOM 6764 C CA . ALA A 1 27 ? 22.443 -10.862 10.039 1.00 31.12 46 ALA A CA 7
ATOM 6765 C C . ALA A 1 27 ? 21.183 -11.085 10.869 1.00 23.01 46 ALA A C 7
ATOM 6766 O O . ALA A 1 27 ? 21.258 -11.365 12.066 1.00 22.31 46 ALA A O 7
ATOM 6773 N N . TYR A 1 28 ? 20.028 -10.959 10.227 1.00 33.25 47 TYR A N 7
ATOM 6774 C CA . TYR A 1 28 ? 18.751 -11.144 10.907 1.00 32.02 47 TYR A CA 7
ATOM 6775 C C . TYR A 1 28 ? 18.616 -12.570 11.432 1.00 13.14 47 TYR A C 7
ATOM 6776 O O . TYR A 1 28 ? 17.732 -12.866 12.239 1.00 71.34 47 TYR A O 7
ATOM 6794 N N . LEU A 1 29 ? 19.496 -13.450 10.971 1.00 43.55 48 LEU A N 7
ATOM 6795 C CA . LEU A 1 29 ? 19.478 -14.846 11.393 1.00 53.12 48 LEU A CA 7
ATOM 6796 C C . LEU A 1 29 ? 20.247 -15.031 12.697 1.00 14.30 48 LEU A C 7
ATOM 6797 O O . LEU A 1 29 ? 21.041 -14.175 13.086 1.00 4.05 48 LEU A O 7
ATOM 6813 N N . SER A 1 30 ? 20.007 -16.154 13.365 1.00 31.04 49 SER A N 7
ATOM 6814 C CA . SER A 1 30 ? 20.675 -16.451 14.627 1.00 44.34 49 SER A CA 7
ATOM 6815 C C . SER A 1 30 ? 22.157 -16.738 14.401 1.00 21.25 49 SER A C 7
ATOM 6816 O O . SER A 1 30 ? 22.554 -17.212 13.338 1.00 54.14 49 SER A O 7
ATOM 6824 N N . SER A 1 31 ? 22.970 -16.446 15.412 1.00 71.12 50 SER A N 7
ATOM 6825 C CA . SER A 1 31 ? 24.408 -16.669 15.324 1.00 64.01 50 SER A CA 7
ATOM 6826 C C . SER A 1 31 ? 24.711 -18.096 14.877 1.00 45.41 50 SER A C 7
ATOM 6827 O O . SER A 1 31 ? 25.736 -18.356 14.248 1.00 42.42 50 SER A O 7
ATOM 6835 N N . GLU A 1 32 ? 23.811 -19.017 15.207 1.00 22.12 51 GLU A N 7
ATOM 6836 C CA . GLU A 1 32 ? 23.982 -20.417 14.840 1.00 32.21 51 GLU A CA 7
ATOM 6837 C C . GLU A 1 32 ? 23.655 -20.638 13.366 1.00 43.12 51 GLU A C 7
ATOM 6838 O O . GLU A 1 32 ? 24.494 -21.107 12.598 1.00 2.42 51 GLU A O 7
ATOM 6850 N N . GLU A 1 33 ? 22.429 -20.296 12.980 1.00 61.50 52 GLU A N 7
ATOM 6851 C CA . GLU A 1 33 ? 21.992 -20.458 11.599 1.00 55.13 52 GLU A CA 7
ATOM 6852 C C . GLU A 1 33 ? 22.834 -19.602 10.657 1.00 12.12 52 GLU A C 7
ATOM 6853 O O . GLU A 1 33 ? 23.387 -20.098 9.677 1.00 71.13 52 GLU A O 7
ATOM 6865 N N . PHE A 1 34 ? 22.925 -18.312 10.963 1.00 15.44 53 PHE A N 7
ATOM 6866 C CA . PHE A 1 34 ? 23.696 -17.384 10.145 1.00 42.44 53 PHE A CA 7
ATOM 6867 C C . PHE A 1 34 ? 25.095 -17.930 9.877 1.00 63.22 53 PHE A C 7
ATOM 6868 O O . PHE A 1 34 ? 25.510 -18.072 8.726 1.00 45.10 53 PHE A O 7
ATOM 6885 N N . LYS A 1 35 ? 25.820 -18.236 10.948 1.00 10.33 54 LYS A N 7
ATOM 6886 C CA . LYS A 1 35 ? 27.173 -18.767 10.832 1.00 31.34 54 LYS A CA 7
ATOM 6887 C C . LYS A 1 35 ? 27.158 -20.160 10.210 1.00 43.50 54 LYS A C 7
ATOM 6888 O O . LYS A 1 35 ? 28.148 -20.597 9.624 1.00 22.23 54 LYS A O 7
ATOM 6907 N N . GLU A 1 36 ? 26.030 -20.850 10.341 1.00 42.41 55 GLU A N 7
ATOM 6908 C CA . GLU A 1 36 ? 25.889 -22.193 9.791 1.00 52.21 55 GLU A CA 7
ATOM 6909 C C . GLU A 1 36 ? 25.690 -22.143 8.279 1.00 52.42 55 GLU A C 7
ATOM 6910 O O . GLU A 1 36 ? 25.997 -23.100 7.568 1.00 63.42 55 GLU A O 7
ATOM 6922 N N . LYS A 1 37 ? 25.172 -21.019 7.793 1.00 61.53 56 LYS A N 7
ATOM 6923 C CA . LYS A 1 37 ? 24.932 -20.842 6.365 1.00 32.42 56 LYS A CA 7
ATOM 6924 C C . LYS A 1 37 ? 26.127 -20.177 5.691 1.00 41.14 56 LYS A C 7
ATOM 6925 O O . LYS A 1 37 ? 26.414 -20.431 4.521 1.00 71.33 56 LYS A O 7
ATOM 6944 N N . PHE A 1 38 ? 26.822 -19.324 6.436 1.00 23.24 57 PHE A N 7
ATOM 6945 C CA . PHE A 1 38 ? 27.988 -18.622 5.910 1.00 12.15 57 PHE A CA 7
ATOM 6946 C C . PHE A 1 38 ? 29.279 -19.296 6.365 1.00 32.11 57 PHE A C 7
ATOM 6947 O O . PHE A 1 38 ? 30.334 -19.113 5.759 1.00 10.12 57 PHE A O 7
ATOM 6964 N N . GLY A 1 39 ? 29.186 -20.076 7.438 1.00 65.11 58 GLY A N 7
ATOM 6965 C CA . GLY A 1 39 ? 30.355 -20.765 7.957 1.00 73.32 58 GLY A CA 7
ATOM 6966 C C . GLY A 1 39 ? 31.175 -19.895 8.888 1.00 14.11 58 GLY A C 7
ATOM 6967 O O . GLY A 1 39 ? 32.109 -20.372 9.532 1.00 73.40 58 GLY A O 7
ATOM 6971 N N . MET A 1 40 ? 30.826 -18.614 8.958 1.00 31.12 59 MET A N 7
ATOM 6972 C CA . MET A 1 40 ? 31.538 -17.676 9.817 1.00 2.44 59 MET A CA 7
ATOM 6973 C C . MET A 1 40 ? 30.606 -17.092 10.875 1.00 21.50 59 MET A C 7
ATOM 6974 O O . MET A 1 40 ? 29.441 -16.806 10.601 1.00 34.04 59 MET A O 7
ATOM 6988 N N . THR A 1 41 ? 31.127 -16.919 12.087 1.00 72.24 60 THR A N 7
ATOM 6989 C CA . THR A 1 41 ? 30.341 -16.372 13.186 1.00 51.15 60 THR A CA 7
ATOM 6990 C C . THR A 1 41 ? 29.812 -14.984 12.844 1.00 31.21 60 THR A C 7
ATOM 6991 O O . THR A 1 41 ? 30.217 -14.379 11.852 1.00 44.22 60 THR A O 7
ATOM 7002 N N . LYS A 1 42 ? 28.903 -14.483 13.673 1.00 33.03 61 LYS A N 7
ATOM 7003 C CA . LYS A 1 42 ? 28.317 -13.164 13.462 1.00 4.20 61 LYS A CA 7
ATOM 7004 C C . LYS A 1 42 ? 29.404 -12.101 13.333 1.00 54.13 61 LYS A C 7
ATOM 7005 O O . LYS A 1 42 ? 29.440 -11.353 12.356 1.00 52.11 61 LYS A O 7
ATOM 7024 N N . GLU A 1 43 ? 30.288 -12.043 14.324 1.00 44.53 62 GLU A N 7
ATOM 7025 C CA . GLU A 1 43 ? 31.376 -11.071 14.319 1.00 73.11 62 GLU A CA 7
ATOM 7026 C C . GLU A 1 43 ? 32.478 -11.493 13.352 1.00 44.32 62 GLU A C 7
ATOM 7027 O O . GLU A 1 43 ? 33.009 -10.674 12.602 1.00 42.13 62 GLU A O 7
ATOM 7039 N N . ALA A 1 44 ? 32.818 -12.778 13.375 1.00 13.54 63 ALA A N 7
ATOM 7040 C CA . ALA A 1 44 ? 33.855 -13.310 12.500 1.00 71.11 63 ALA A CA 7
ATOM 7041 C C . ALA A 1 44 ? 33.566 -12.977 11.040 1.00 3.13 63 ALA A C 7
ATOM 7042 O O . ALA A 1 44 ? 34.458 -12.565 10.299 1.00 64.03 63 ALA A O 7
ATOM 7049 N N . PHE A 1 45 ? 32.315 -13.159 10.633 1.00 0.13 64 PHE A N 7
ATOM 7050 C CA . PHE A 1 45 ? 31.909 -12.879 9.261 1.00 74.55 64 PHE A CA 7
ATOM 7051 C C . PHE A 1 45 ? 32.163 -11.417 8.905 1.00 33.35 64 PHE A C 7
ATOM 7052 O O . PHE A 1 45 ? 32.718 -11.112 7.849 1.00 3.14 64 PHE A O 7
ATOM 7069 N N . TYR A 1 46 ? 31.753 -10.519 9.794 1.00 5.12 65 TYR A N 7
ATOM 7070 C CA . TYR A 1 46 ? 31.934 -9.089 9.574 1.00 14.01 65 TYR A CA 7
ATOM 7071 C C . TYR A 1 46 ? 33.392 -8.765 9.263 1.00 71.43 65 TYR A C 7
ATOM 7072 O O . TYR A 1 46 ? 33.692 -7.773 8.600 1.00 45.01 65 TYR A O 7
ATOM 7090 N N . LYS A 1 47 ? 34.294 -9.611 9.748 1.00 44.12 66 LYS A N 7
ATOM 7091 C CA . LYS A 1 47 ? 35.723 -9.419 9.522 1.00 74.31 66 LYS A CA 7
ATOM 7092 C C . LYS A 1 47 ? 36.034 -9.357 8.030 1.00 4.02 66 LYS A C 7
ATOM 7093 O O . LYS A 1 47 ? 37.023 -8.750 7.617 1.00 71.45 66 LYS A O 7
ATOM 7112 N N . LEU A 1 48 ? 35.184 -9.987 7.226 1.00 61.53 67 LEU A N 7
ATOM 7113 C CA . LEU A 1 48 ? 35.368 -10.002 5.779 1.00 21.32 67 LEU A CA 7
ATOM 7114 C C . LEU A 1 48 ? 35.108 -8.622 5.183 1.00 41.14 67 LEU A C 7
ATOM 7115 O O . LEU A 1 48 ? 34.464 -7.767 5.791 1.00 33.42 67 LEU A O 7
ATOM 7131 N N . PRO A 1 49 ? 35.621 -8.398 3.964 1.00 74.32 68 PRO A N 7
ATOM 7132 C CA . PRO A 1 49 ? 35.455 -7.125 3.257 1.00 13.23 68 PRO A CA 7
ATOM 7133 C C . PRO A 1 49 ? 34.017 -6.896 2.803 1.00 32.21 68 PRO A C 7
ATOM 7134 O O . PRO A 1 49 ? 33.190 -7.807 2.844 1.00 1.22 68 PRO A O 7
ATOM 7145 N N . LYS A 1 50 ? 33.725 -5.675 2.368 1.00 5.14 69 LYS A N 7
ATOM 7146 C CA . LYS A 1 50 ? 32.388 -5.326 1.905 1.00 42.22 69 LYS A CA 7
ATOM 7147 C C . LYS A 1 50 ? 32.047 -6.070 0.618 1.00 61.12 69 LYS A C 7
ATOM 7148 O O . LYS A 1 50 ? 30.908 -6.490 0.415 1.00 54.44 69 LYS A O 7
ATOM 7167 N N . TRP A 1 51 ? 33.042 -6.231 -0.247 1.00 70.43 70 TRP A N 7
ATOM 7168 C CA . TRP A 1 51 ? 32.847 -6.927 -1.514 1.00 40.35 70 TRP A CA 7
ATOM 7169 C C . TRP A 1 51 ? 32.533 -8.401 -1.284 1.00 74.24 70 TRP A C 7
ATOM 7170 O O . TRP A 1 51 ? 31.679 -8.977 -1.958 1.00 40.05 70 TRP A O 7
ATOM 7191 N N . LYS A 1 52 ? 33.229 -9.007 -0.329 1.00 32.23 71 LYS A N 7
ATOM 7192 C CA . LYS A 1 52 ? 33.024 -10.415 -0.008 1.00 14.34 71 LYS A CA 7
ATOM 7193 C C . LYS A 1 52 ? 31.765 -10.603 0.834 1.00 32.21 71 LYS A C 7
ATOM 7194 O O . LYS A 1 52 ? 31.029 -11.573 0.656 1.00 54.01 71 LYS A O 7
ATOM 7213 N N . GLN A 1 53 ? 31.524 -9.668 1.748 1.00 61.31 72 GLN A N 7
ATOM 7214 C CA . GLN A 1 53 ? 30.353 -9.733 2.615 1.00 42.31 72 GLN A CA 7
ATOM 7215 C C . GLN A 1 53 ? 29.068 -9.762 1.794 1.00 65.20 72 GLN A C 7
ATOM 7216 O O . GLN A 1 53 ? 28.124 -10.475 2.127 1.00 22.14 72 GLN A O 7
ATOM 7230 N N . ASN A 1 54 ? 29.041 -8.981 0.718 1.00 22.21 73 ASN A N 7
ATOM 7231 C CA . ASN A 1 54 ? 27.872 -8.917 -0.151 1.00 22.44 73 ASN A CA 7
ATOM 7232 C C . ASN A 1 54 ? 27.777 -10.162 -1.027 1.00 73.14 73 ASN A C 7
ATOM 7233 O O . ASN A 1 54 ? 26.687 -10.574 -1.426 1.00 11.34 73 ASN A O 7
ATOM 7244 N N . LYS A 1 55 ? 28.927 -10.758 -1.326 1.00 2.34 74 LYS A N 7
ATOM 7245 C CA . LYS A 1 55 ? 28.976 -11.957 -2.154 1.00 52.21 74 LYS A CA 7
ATOM 7246 C C . LYS A 1 55 ? 28.456 -13.169 -1.388 1.00 11.11 74 LYS A C 7
ATOM 7247 O O . LYS A 1 55 ? 27.560 -13.872 -1.855 1.00 74.40 74 LYS A O 7
ATOM 7266 N N . PHE A 1 56 ? 29.022 -13.406 -0.210 1.00 12.52 75 PHE A N 7
ATOM 7267 C CA . PHE A 1 56 ? 28.614 -14.533 0.621 1.00 3.13 75 PHE A CA 7
ATOM 7268 C C . PHE A 1 56 ? 27.133 -14.438 0.978 1.00 21.14 75 PHE A C 7
ATOM 7269 O O . PHE A 1 56 ? 26.419 -15.442 0.988 1.00 62.01 75 PHE A O 7
ATOM 7286 N N . LYS A 1 57 ? 26.678 -13.225 1.271 1.00 53.11 76 LYS A N 7
ATOM 7287 C CA . LYS A 1 57 ? 25.283 -12.996 1.628 1.00 72.20 76 LYS A CA 7
ATOM 7288 C C . LYS A 1 57 ? 24.348 -13.716 0.660 1.00 45.55 76 LYS A C 7
ATOM 7289 O O . LYS A 1 57 ? 23.581 -14.590 1.059 1.00 32.12 76 LYS A O 7
ATOM 7308 N N . MET A 1 58 ? 24.421 -13.342 -0.614 1.00 4.23 77 MET A N 7
ATOM 7309 C CA . MET A 1 58 ? 23.584 -13.954 -1.638 1.00 74.04 77 MET A CA 7
ATOM 7310 C C . MET A 1 58 ? 23.978 -15.410 -1.864 1.00 71.52 77 MET A C 7
ATOM 7311 O O . MET A 1 58 ? 23.155 -16.229 -2.275 1.00 4.41 77 MET A O 7
ATOM 7325 N N . ALA A 1 59 ? 25.240 -15.726 -1.593 1.00 51.33 78 ALA A N 7
ATOM 7326 C CA . ALA A 1 59 ? 25.742 -17.084 -1.766 1.00 34.33 78 ALA A CA 7
ATOM 7327 C C . ALA A 1 59 ? 24.882 -18.087 -1.006 1.00 71.10 78 ALA A C 7
ATOM 7328 O O . ALA A 1 59 ? 24.582 -19.171 -1.509 1.00 41.44 78 ALA A O 7
ATOM 7335 N N . VAL A 1 60 ? 24.487 -17.722 0.210 1.00 2.54 79 VAL A N 7
ATOM 7336 C CA . VAL A 1 60 ? 23.662 -18.590 1.040 1.00 75.44 79 VAL A CA 7
ATOM 7337 C C . VAL A 1 60 ? 22.187 -18.222 0.921 1.00 35.52 79 VAL A C 7
ATOM 7338 O O . VAL A 1 60 ? 21.365 -18.644 1.735 1.00 72.34 79 VAL A O 7
ATOM 7351 N N . GLN A 1 61 ? 21.858 -17.435 -0.098 1.00 63.44 80 GLN A N 7
ATOM 7352 C CA . GLN A 1 61 ? 20.482 -17.011 -0.323 1.00 75.13 80 GLN A CA 7
ATOM 7353 C C . GLN A 1 61 ? 20.024 -16.047 0.766 1.00 61.01 80 GLN A C 7
ATOM 7354 O O . GLN A 1 61 ? 18.845 -16.008 1.120 1.00 22.35 80 GLN A O 7
ATOM 7368 N N . LEU A 1 62 ? 20.964 -15.270 1.293 1.00 33.43 81 LEU A N 7
ATOM 7369 C CA . LEU A 1 62 ? 20.657 -14.305 2.344 1.00 43.21 81 LEU A CA 7
ATOM 7370 C C . LEU A 1 62 ? 21.136 -12.910 1.957 1.00 10.43 81 LEU A C 7
ATOM 7371 O O . LEU A 1 62 ? 22.300 -12.563 2.156 1.00 21.11 81 LEU A O 7
ATOM 7387 N N . PHE A 1 63 ? 20.229 -12.110 1.405 1.00 31.03 82 PHE A N 7
ATOM 7388 C CA . PHE A 1 63 ? 20.557 -10.750 0.992 1.00 63.32 82 PHE A CA 7
ATOM 7389 C C . PHE A 1 63 ? 19.345 -9.834 1.124 1.00 51.23 82 PHE A C 7
ATOM 7390 O O . PHE A 1 63 ? 18.674 -9.530 0.137 1.00 63.30 82 PHE A O 7
ATOM 7407 N N . LEU A 1 1 ? 18.186 -9.210 20.755 1.00 11.41 20 LEU A N 8
ATOM 7408 C CA . LEU A 1 1 ? 17.293 -8.679 19.731 1.00 42.45 20 LEU A CA 8
ATOM 7409 C C . LEU A 1 1 ? 16.572 -9.805 18.999 1.00 73.35 20 LEU A C 8
ATOM 7410 O O . LEU A 1 1 ? 17.045 -10.940 18.934 1.00 22.43 20 LEU A O 8
ATOM 7426 N N . PRO A 1 2 ? 15.398 -9.487 18.431 1.00 21.50 21 PRO A N 8
ATOM 7427 C CA . PRO A 1 2 ? 14.588 -10.459 17.691 1.00 21.55 21 PRO A CA 8
ATOM 7428 C C . PRO A 1 2 ? 15.229 -10.863 16.369 1.00 44.23 21 PRO A C 8
ATOM 7429 O O . PRO A 1 2 ? 15.718 -10.015 15.621 1.00 31.14 21 PRO A O 8
ATOM 7440 N N . ALA A 1 3 ? 15.225 -12.161 16.085 1.00 3.04 22 ALA A N 8
ATOM 7441 C CA . ALA A 1 3 ? 15.804 -12.676 14.850 1.00 4.33 22 ALA A CA 8
ATOM 7442 C C . ALA A 1 3 ? 14.815 -13.568 14.109 1.00 33.03 22 ALA A C 8
ATOM 7443 O O 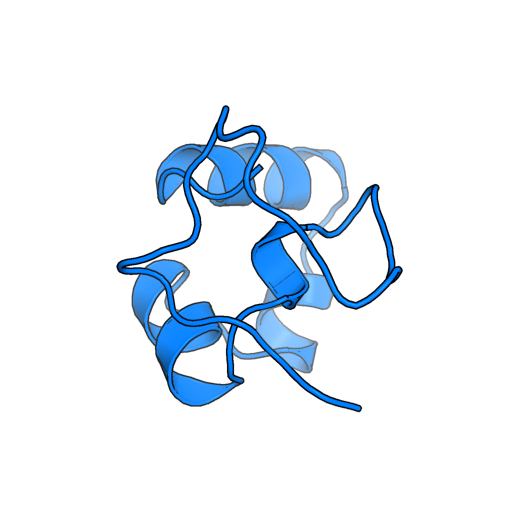. ALA A 1 3 ? 13.838 -14.044 14.689 1.00 23.22 22 ALA A O 8
ATOM 7450 N N . HIS A 1 4 ? 15.073 -13.789 12.824 1.00 35.53 23 HIS A N 8
ATOM 7451 C CA . HIS A 1 4 ? 14.204 -14.625 12.004 1.00 75.12 23 HIS A CA 8
ATOM 7452 C C . HIS A 1 4 ? 14.957 -15.845 11.483 1.00 74.53 23 HIS A C 8
ATOM 7453 O O . HIS A 1 4 ? 16.156 -15.795 11.210 1.00 64.34 23 HIS A O 8
ATOM 7467 N N . PRO A 1 5 ? 14.238 -16.969 11.342 1.00 51.15 24 PRO A N 8
ATOM 7468 C CA . PRO A 1 5 ? 14.818 -18.224 10.853 1.00 41.11 24 PRO A CA 8
ATOM 7469 C C . PRO A 1 5 ? 15.185 -18.155 9.374 1.00 51.10 24 PRO A C 8
ATOM 7470 O O . PRO A 1 5 ? 14.660 -17.325 8.632 1.00 61.23 24 PRO A O 8
ATOM 7481 N N . TYR A 1 6 ? 16.088 -19.033 8.953 1.00 71.35 25 TYR A N 8
ATOM 7482 C CA . TYR A 1 6 ? 16.527 -19.071 7.562 1.00 75.25 25 TYR A CA 8
ATOM 7483 C C . TYR A 1 6 ? 15.392 -19.522 6.645 1.00 24.32 25 TYR A C 8
ATOM 7484 O O . TYR A 1 6 ? 15.289 -19.077 5.502 1.00 2.13 25 TYR A O 8
ATOM 7502 N N . ASP A 1 7 ? 14.546 -20.408 7.156 1.00 34.34 26 ASP A N 8
ATOM 7503 C CA . ASP A 1 7 ? 13.418 -20.920 6.387 1.00 54.41 26 ASP A CA 8
ATOM 7504 C C . ASP A 1 7 ? 12.472 -19.790 5.991 1.00 24.45 26 ASP A C 8
ATOM 7505 O O . ASP A 1 7 ? 11.766 -19.881 4.988 1.00 40.15 26 ASP A O 8
ATOM 7514 N N . ARG A 1 8 ? 12.464 -18.726 6.789 1.00 73.43 27 ARG A N 8
ATOM 7515 C CA . ARG A 1 8 ? 11.603 -17.580 6.524 1.00 31.23 27 ARG A CA 8
ATOM 7516 C C . ARG A 1 8 ? 12.359 -16.498 5.760 1.00 43.05 27 ARG A C 8
ATOM 7517 O O . ARG A 1 8 ? 11.754 -15.633 5.126 1.00 41.42 27 ARG A O 8
ATOM 7538 N N . LEU A 1 9 ? 13.685 -16.552 5.825 1.00 14.41 28 LEU A N 8
ATOM 7539 C CA . LEU A 1 9 ? 14.525 -15.576 5.139 1.00 25.01 28 LEU A CA 8
ATOM 7540 C C . LEU A 1 9 ? 14.912 -16.072 3.749 1.00 11.31 28 LEU A C 8
ATOM 7541 O O . LEU A 1 9 ? 15.319 -17.221 3.580 1.00 43.05 28 LEU A O 8
ATOM 7557 N N . LYS A 1 10 ? 14.785 -15.197 2.758 1.00 52.31 29 LYS A N 8
ATOM 7558 C CA . LYS A 1 10 ? 15.125 -15.543 1.383 1.00 55.32 29 LYS A CA 8
ATOM 7559 C C . LYS A 1 10 ? 16.036 -14.487 0.766 1.00 3.31 29 LYS A C 8
ATOM 7560 O O . LYS A 1 10 ? 15.992 -13.315 1.143 1.00 64.45 29 LYS A O 8
ATOM 7579 N N . THR A 1 11 ? 16.864 -14.910 -0.186 1.00 12.54 30 THR A N 8
ATOM 7580 C CA . THR A 1 11 ? 17.786 -14.001 -0.855 1.00 23.21 30 THR A CA 8
ATOM 7581 C C . THR A 1 11 ? 17.069 -12.745 -1.335 1.00 55.31 30 THR A C 8
ATOM 7582 O O . THR A 1 11 ? 17.592 -11.635 -1.220 1.00 35.31 30 THR A O 8
ATOM 7593 N N . THR A 1 12 ? 15.867 -12.925 -1.875 1.00 43.44 31 THR A N 8
ATOM 7594 C CA . THR A 1 12 ? 15.078 -11.805 -2.373 1.00 50.32 31 THR A CA 8
ATOM 7595 C C . THR A 1 12 ? 13.673 -11.817 -1.783 1.00 70.21 31 THR A C 8
ATOM 7596 O O . THR A 1 12 ? 12.689 -11.600 -2.491 1.00 42.34 31 THR A O 8
ATOM 7607 N N . SER A 1 13 ? 13.585 -12.072 -0.482 1.00 14.44 32 SER A N 8
ATOM 7608 C CA . SER A 1 13 ? 12.298 -12.115 0.203 1.00 2.22 32 SER A CA 8
ATOM 7609 C C . SER A 1 13 ? 11.848 -10.713 0.603 1.00 54.54 32 SER A C 8
ATOM 7610 O O . SER A 1 13 ? 12.668 -9.818 0.806 1.00 4.33 32 SER A O 8
ATOM 7618 N N . THR A 1 14 ? 10.536 -10.528 0.713 1.00 40.32 33 THR A N 8
ATOM 7619 C CA . THR A 1 14 ? 9.974 -9.236 1.085 1.00 0.14 33 THR A CA 8
ATOM 7620 C C . THR A 1 14 ? 9.197 -9.331 2.394 1.00 21.20 33 THR A C 8
ATOM 7621 O O . THR A 1 14 ? 8.560 -8.367 2.820 1.00 74.44 33 THR A O 8
ATOM 7632 N N . ASP A 1 15 ? 9.256 -10.497 3.027 1.00 32.22 34 ASP A N 8
ATOM 7633 C CA . ASP A 1 15 ? 8.558 -10.718 4.290 1.00 43.24 34 ASP A CA 8
ATOM 7634 C C . ASP A 1 15 ? 8.898 -9.623 5.297 1.00 44.33 34 ASP A C 8
ATOM 7635 O O . ASP A 1 15 ? 9.895 -8.912 5.165 1.00 72.33 34 ASP A O 8
ATOM 7644 N N . PRO A 1 16 ? 8.051 -9.482 6.326 1.00 15.44 35 PRO A N 8
ATOM 7645 C CA . PRO A 1 16 ? 8.241 -8.476 7.375 1.00 33.00 35 PRO A CA 8
ATOM 7646 C C . PRO A 1 16 ? 9.433 -8.791 8.273 1.00 50.44 35 PRO A C 8
ATOM 7647 O O . PRO A 1 16 ? 9.892 -9.931 8.333 1.00 22.30 35 PRO A O 8
ATOM 7658 N N . VAL A 1 17 ? 9.930 -7.773 8.968 1.00 12.33 36 VAL A N 8
ATOM 7659 C CA . VAL A 1 17 ? 11.067 -7.941 9.863 1.00 24.41 36 VAL A CA 8
ATOM 7660 C C . VAL A 1 17 ? 10.856 -7.185 11.170 1.00 74.15 36 VAL A C 8
ATOM 7661 O O . VAL A 1 17 ? 9.884 -6.445 11.320 1.00 42.22 36 VAL A O 8
ATOM 7674 N N . SER A 1 18 ? 11.772 -7.377 12.114 1.00 41.34 37 SER A N 8
ATOM 7675 C CA . SER A 1 18 ? 11.685 -6.715 13.410 1.00 63.23 37 SER A CA 8
ATOM 7676 C C . SER A 1 18 ? 12.328 -5.333 13.359 1.00 41.31 37 SER A C 8
ATOM 7677 O O . SER A 1 18 ? 12.565 -4.707 14.392 1.00 12.11 37 SER A O 8
ATOM 7685 N N . ASP A 1 19 ? 12.607 -4.862 12.148 1.00 2.15 38 ASP A N 8
ATOM 7686 C CA . ASP A 1 19 ? 13.222 -3.553 11.960 1.00 71.22 38 ASP A CA 8
ATOM 7687 C C . ASP A 1 19 ? 14.668 -3.556 12.449 1.00 34.03 38 ASP A C 8
ATOM 7688 O O . ASP A 1 19 ? 14.972 -3.025 13.517 1.00 24.21 38 ASP A O 8
ATOM 7697 N N . ILE A 1 20 ? 15.551 -4.157 11.660 1.00 25.45 39 ILE A N 8
ATOM 7698 C CA . ILE A 1 20 ? 16.964 -4.230 12.013 1.00 5.53 39 ILE A CA 8
ATOM 7699 C C . ILE A 1 20 ? 17.845 -3.810 10.842 1.00 2.42 39 ILE A C 8
ATOM 7700 O O . ILE A 1 20 ? 17.352 -3.320 9.825 1.00 3.21 39 ILE A O 8
ATOM 7716 N N . ASP A 1 21 ? 19.150 -4.007 10.991 1.00 45.53 40 ASP A N 8
ATOM 7717 C CA . ASP A 1 21 ? 20.101 -3.650 9.943 1.00 22.42 40 ASP A CA 8
ATOM 7718 C C . ASP A 1 21 ? 19.625 -4.152 8.584 1.00 63.15 40 ASP A C 8
ATOM 7719 O O . ASP A 1 21 ? 19.816 -5.318 8.238 1.00 34.31 40 ASP A O 8
ATOM 7728 N N . VAL A 1 22 ? 19.003 -3.263 7.816 1.00 44.15 41 VAL A N 8
ATOM 7729 C CA . VAL A 1 22 ? 18.499 -3.614 6.494 1.00 63.22 41 VAL A CA 8
ATOM 7730 C C . VAL A 1 22 ? 19.629 -4.075 5.580 1.00 50.12 41 VAL A C 8
ATOM 7731 O O . VAL A 1 22 ? 19.490 -5.054 4.846 1.00 20.53 41 VAL A O 8
ATOM 7744 N N . THR A 1 23 ? 20.749 -3.361 5.627 1.00 41.54 42 THR A N 8
ATOM 7745 C CA . THR A 1 23 ? 21.904 -3.695 4.803 1.00 51.23 42 THR A CA 8
ATOM 7746 C C . THR A 1 23 ? 22.490 -5.045 5.199 1.00 12.04 42 THR A C 8
ATOM 7747 O O . THR A 1 23 ? 23.250 -5.648 4.441 1.00 21.52 42 THR A O 8
ATOM 7758 N N . ARG A 1 24 ? 22.133 -5.514 6.390 1.00 14.30 43 ARG A N 8
ATOM 7759 C CA . ARG A 1 24 ? 22.624 -6.792 6.887 1.00 30.21 43 ARG A CA 8
ATOM 7760 C C . ARG A 1 24 ? 21.465 -7.730 7.216 1.00 44.04 43 ARG A C 8
ATOM 7761 O O . ARG A 1 24 ? 21.433 -8.341 8.284 1.00 10.35 43 ARG A O 8
ATOM 7782 N N . ARG A 1 25 ? 20.517 -7.836 6.292 1.00 72.53 44 ARG A N 8
ATOM 7783 C CA . ARG A 1 25 ? 19.356 -8.698 6.484 1.00 41.11 44 ARG A CA 8
ATOM 7784 C C . ARG A 1 25 ? 19.784 -10.105 6.889 1.00 65.10 44 ARG A C 8
ATOM 7785 O O . ARG A 1 25 ? 19.146 -10.741 7.726 1.00 34.20 44 ARG A O 8
ATOM 7806 N N . GLU A 1 26 ? 20.869 -10.584 6.287 1.00 2.21 45 GLU A N 8
ATOM 7807 C CA . GLU A 1 26 ? 21.381 -11.917 6.585 1.00 11.33 45 GLU A CA 8
ATOM 7808 C C . GLU A 1 26 ? 21.674 -12.067 8.074 1.00 22.25 45 GLU A C 8
ATOM 7809 O O . GLU A 1 26 ? 21.572 -13.160 8.632 1.00 43.14 45 GLU A O 8
ATOM 7821 N N . ALA A 1 27 ? 22.040 -10.961 8.715 1.00 42.35 46 ALA A N 8
ATOM 7822 C CA . ALA A 1 27 ? 22.347 -10.968 10.139 1.00 73.33 46 ALA A CA 8
ATOM 7823 C C . ALA A 1 27 ? 21.091 -11.207 10.970 1.00 4.11 46 ALA A C 8
ATOM 7824 O O . ALA A 1 27 ? 21.171 -11.496 12.164 1.00 1.14 46 ALA A O 8
ATOM 7831 N N . TYR A 1 28 ? 19.933 -11.085 10.331 1.00 12.44 47 TYR A N 8
ATOM 7832 C CA . TYR A 1 28 ? 18.660 -11.284 11.013 1.00 34.41 47 TYR A CA 8
ATOM 7833 C C . TYR A 1 28 ? 18.536 -12.715 11.530 1.00 44.31 47 TYR A C 8
ATOM 7834 O O . TYR A 1 28 ? 17.658 -13.023 12.337 1.00 2.43 47 TYR A O 8
ATOM 7852 N N . LEU A 1 29 ? 19.423 -13.585 11.060 1.00 1.41 48 LEU A N 8
ATOM 7853 C CA . LEU A 1 29 ? 19.417 -14.983 11.474 1.00 22.41 48 LEU A CA 8
ATOM 7854 C C . LEU A 1 29 ? 20.186 -15.169 12.777 1.00 22.23 48 LEU A C 8
ATOM 7855 O O . LEU A 1 29 ? 20.985 -14.316 13.166 1.00 60.30 48 LEU A O 8
ATOM 7871 N N . SER A 1 30 ? 19.942 -16.290 13.448 1.00 1.24 49 SER A N 8
ATOM 7872 C CA . SER A 1 30 ? 20.610 -16.587 14.709 1.00 2.05 49 SER A CA 8
ATOM 7873 C C . SER A 1 30 ? 22.095 -16.860 14.487 1.00 51.21 49 SER A C 8
ATOM 7874 O O . SER A 1 30 ? 22.500 -17.318 13.418 1.00 53.32 49 SER A O 8
ATOM 7882 N N . SER A 1 31 ? 22.902 -16.575 15.504 1.00 22.22 50 SER A N 8
ATOM 7883 C CA . SER A 1 31 ? 24.343 -16.785 15.419 1.00 74.33 50 SER A CA 8
ATOM 7884 C C . SER A 1 31 ? 24.658 -18.206 14.959 1.00 2.45 50 SER A C 8
ATOM 7885 O O . SER A 1 31 ? 25.687 -18.451 14.331 1.00 71.23 50 SER A O 8
ATOM 7893 N N . GLU A 1 32 ? 23.764 -19.137 15.279 1.00 52.20 51 GLU A N 8
ATOM 7894 C CA . GLU A 1 32 ? 23.948 -20.533 14.901 1.00 50.43 51 GLU A CA 8
ATOM 7895 C C . GLU A 1 32 ? 23.629 -20.742 13.423 1.00 74.21 51 GLU A C 8
ATOM 7896 O O . GLU A 1 32 ? 24.474 -21.199 12.655 1.00 73.12 51 GLU A O 8
ATOM 7908 N N . GLU A 1 33 ? 22.404 -20.403 13.034 1.00 71.44 52 GLU A N 8
ATOM 7909 C CA . GLU A 1 33 ? 21.973 -20.555 11.648 1.00 1.14 52 GLU A CA 8
ATOM 7910 C C . GLU A 1 33 ? 22.815 -19.687 10.719 1.00 4.41 52 GLU A C 8
ATOM 7911 O O . GLU A 1 33 ? 23.376 -20.171 9.736 1.00 32.01 52 GLU A O 8
ATOM 7923 N N . PHE A 1 34 ? 22.899 -18.398 11.037 1.00 32.32 53 PHE A N 8
ATOM 7924 C CA . PHE A 1 34 ? 23.670 -17.460 10.230 1.00 5.15 53 PHE A CA 8
ATOM 7925 C C . PHE A 1 34 ? 25.075 -17.996 9.968 1.00 60.34 53 PHE A C 8
ATOM 7926 O O . PHE A 1 34 ? 25.496 -18.128 8.818 1.00 24.41 53 PHE A O 8
ATOM 7943 N N . LYS A 1 35 ? 25.795 -18.302 11.041 1.00 24.43 54 LYS A N 8
ATOM 7944 C CA . LYS A 1 35 ? 27.151 -18.825 10.929 1.00 4.10 54 LYS A CA 8
ATOM 7945 C C . LYS A 1 35 ? 27.151 -20.212 10.293 1.00 54.21 54 LYS A C 8
ATOM 7946 O O . LYS A 1 35 ? 28.147 -20.637 9.710 1.00 22.02 54 LYS A O 8
ATOM 7965 N N . GLU A 1 36 ? 26.026 -20.910 10.410 1.00 15.31 55 GLU A N 8
ATOM 7966 C CA . GLU A 1 36 ? 25.896 -22.248 9.845 1.00 45.12 55 GLU A CA 8
ATOM 7967 C C . GLU A 1 36 ? 25.722 -22.185 8.330 1.00 13.23 55 GLU A C 8
ATOM 7968 O O . GLU A 1 36 ? 26.059 -23.128 7.614 1.00 3.15 55 GLU A O 8
ATOM 7980 N N . LYS A 1 37 ? 25.190 -21.066 7.848 1.00 30.42 56 LYS A N 8
ATOM 7981 C CA . LYS A 1 37 ? 24.969 -20.878 6.419 1.00 1.13 56 LYS A CA 8
ATOM 7982 C C . LYS A 1 37 ? 26.167 -20.193 5.770 1.00 44.23 56 LYS A C 8
ATOM 7983 O O . LYS A 1 37 ? 26.477 -20.437 4.604 1.00 24.30 56 LYS A O 8
ATOM 8002 N N . PHE A 1 38 ? 26.838 -19.336 6.533 1.00 40.15 57 PHE A N 8
ATOM 8003 C CA . PHE A 1 38 ? 28.003 -18.616 6.031 1.00 74.11 57 PHE A CA 8
ATOM 8004 C C . PHE A 1 38 ? 29.295 -19.267 6.518 1.00 52.45 57 PHE A C 8
ATOM 8005 O O . PHE A 1 38 ? 30.383 -18.945 6.040 1.00 52.20 57 PHE A O 8
ATOM 8022 N N . GLY A 1 39 ? 29.167 -20.184 7.471 1.00 34.11 58 GLY A N 8
ATOM 8023 C CA . GLY A 1 39 ? 30.331 -20.864 8.006 1.00 32.54 58 GLY A CA 8
ATOM 8024 C C . GLY A 1 39 ? 31.208 -19.948 8.835 1.00 24.21 58 GLY A C 8
ATOM 8025 O O . GLY A 1 39 ? 32.312 -20.323 9.228 1.00 63.31 58 GLY A O 8
ATOM 8029 N N . MET A 1 40 ? 30.718 -18.741 9.100 1.00 21.33 59 MET A N 8
ATOM 8030 C CA . MET A 1 40 ? 31.466 -17.768 9.886 1.00 23.34 59 MET A CA 8
ATOM 8031 C C . MET A 1 40 ? 30.571 -17.110 10.931 1.00 11.05 59 MET A C 8
ATOM 8032 O O . MET A 1 40 ? 29.411 -16.793 10.660 1.00 21.43 59 MET A O 8
ATOM 8046 N N . THR A 1 41 ? 31.115 -16.905 12.127 1.00 53.22 60 THR A N 8
ATOM 8047 C CA . THR A 1 41 ? 30.365 -16.285 13.212 1.00 72.12 60 THR A CA 8
ATOM 8048 C C . THR A 1 41 ? 30.053 -14.826 12.902 1.00 2.41 60 THR A C 8
ATOM 8049 O O . THR A 1 41 ? 30.338 -14.338 11.808 1.00 50.43 60 THR A O 8
ATOM 8060 N N . LYS A 1 42 ? 29.467 -14.132 13.872 1.00 43.35 61 LYS A N 8
ATOM 8061 C CA . LYS A 1 42 ? 29.118 -12.725 13.703 1.00 22.33 61 LYS A CA 8
ATOM 8062 C C . LYS A 1 42 ? 30.369 -11.872 13.523 1.00 62.42 61 LYS A C 8
ATOM 8063 O O . LYS A 1 42 ? 30.468 -11.092 12.577 1.00 50.33 61 LYS A O 8
ATOM 8082 N N . GLU A 1 43 ? 31.323 -12.027 14.436 1.00 61.31 62 GLU A N 8
ATOM 8083 C CA . GLU A 1 43 ? 32.568 -11.270 14.376 1.00 73.45 62 GLU A CA 8
ATOM 8084 C C . GLU A 1 43 ? 33.467 -11.791 13.258 1.00 43.32 62 GLU A C 8
ATOM 8085 O O . GLU A 1 43 ? 34.242 -11.038 12.669 1.00 5.14 62 GLU A O 8
ATOM 8097 N N . ALA A 1 44 ? 33.358 -13.084 12.972 1.00 34.32 63 ALA A N 8
ATOM 8098 C CA . ALA A 1 44 ? 34.159 -13.705 11.925 1.00 31.53 63 ALA A CA 8
ATOM 8099 C C . ALA A 1 44 ? 33.696 -13.260 10.542 1.00 33.41 63 ALA A C 8
ATOM 8100 O O . ALA A 1 44 ? 34.498 -12.815 9.721 1.00 23.32 63 ALA A O 8
ATOM 8107 N N . PHE A 1 45 ? 32.397 -13.383 10.291 1.00 73.44 64 PHE A N 8
ATOM 8108 C CA . PHE A 1 45 ? 31.827 -12.995 9.006 1.00 51.34 64 PHE A CA 8
ATOM 8109 C C . PHE A 1 45 ? 32.012 -11.501 8.758 1.00 54.51 64 PHE A C 8
ATOM 8110 O O . PHE A 1 45 ? 32.586 -11.094 7.748 1.00 1.43 64 PHE A O 8
ATOM 8127 N N . TYR A 1 46 ? 31.519 -10.688 9.686 1.00 23.02 65 TYR A N 8
ATOM 8128 C CA . TYR A 1 46 ? 31.626 -9.239 9.569 1.00 72.01 65 TYR A CA 8
ATOM 8129 C C . TYR A 1 46 ? 33.072 -8.818 9.324 1.00 11.22 65 TYR A C 8
ATOM 8130 O O . TYR A 1 46 ? 33.335 -7.776 8.724 1.00 53.54 65 TYR A O 8
ATOM 8148 N N . LYS A 1 47 ? 34.007 -9.637 9.793 1.00 44.30 66 LYS A N 8
ATOM 8149 C CA . LYS A 1 47 ? 35.428 -9.353 9.625 1.00 51.23 66 LYS A CA 8
ATOM 8150 C C . LYS A 1 47 ? 35.784 -9.213 8.148 1.00 35.32 66 LYS A C 8
ATOM 8151 O O . LYS A 1 47 ? 36.734 -8.516 7.792 1.00 42.02 66 LYS A O 8
ATOM 8170 N N . LEU A 1 48 ? 35.015 -9.879 7.294 1.00 14.53 67 LEU A N 8
ATOM 8171 C CA . LEU A 1 48 ? 35.248 -9.828 5.855 1.00 32.21 67 LEU A CA 8
ATOM 8172 C C . LEU A 1 48 ? 34.904 -8.451 5.296 1.00 51.12 67 LEU A C 8
ATOM 8173 O O . LEU A 1 48 ? 34.187 -7.664 5.915 1.00 42.15 67 LEU A O 8
ATOM 8189 N N . PRO A 1 49 ? 35.423 -8.152 4.096 1.00 21.13 68 PRO A N 8
ATOM 8190 C CA . PRO A 1 49 ? 35.183 -6.872 3.426 1.00 51.32 68 PRO A CA 8
ATOM 8191 C C . PRO A 1 49 ? 33.742 -6.730 2.946 1.00 40.54 68 PRO A C 8
ATOM 8192 O O . PRO A 1 49 ? 32.961 -7.679 3.006 1.00 34.02 68 PRO A O 8
ATOM 8203 N N . LYS A 1 50 ? 33.396 -5.539 2.469 1.00 1.42 69 LYS A N 8
ATOM 8204 C CA . LYS A 1 50 ? 32.050 -5.273 1.977 1.00 53.44 69 LYS A CA 8
ATOM 8205 C C . LYS A 1 50 ? 31.761 -6.083 0.717 1.00 30.40 69 LYS A C 8
ATOM 8206 O O . LYS A 1 50 ? 30.721 -6.735 0.612 1.00 5.30 69 LYS A O 8
ATOM 8225 N N . TRP A 1 51 ? 32.686 -6.040 -0.234 1.00 43.43 70 TRP A N 8
ATOM 8226 C CA . TRP A 1 51 ? 32.531 -6.772 -1.486 1.00 32.00 70 TRP A CA 8
ATOM 8227 C C . TRP A 1 51 ? 32.312 -8.258 -1.224 1.00 13.25 70 TRP A C 8
ATOM 8228 O O . TRP A 1 51 ? 31.475 -8.895 -1.864 1.00 15.11 70 TRP A O 8
ATOM 8249 N N . LYS A 1 52 ? 33.068 -8.806 -0.278 1.00 52.52 71 LYS A N 8
ATOM 8250 C CA . LYS A 1 52 ? 32.955 -10.217 0.070 1.00 2.13 71 LYS A CA 8
ATOM 8251 C C . LYS A 1 52 ? 31.717 -10.469 0.924 1.00 45.05 71 LYS A C 8
ATOM 8252 O O . LYS A 1 52 ? 31.074 -11.512 0.807 1.00 31.50 71 LYS A O 8
ATOM 8271 N N . GLN A 1 53 ? 31.389 -9.508 1.781 1.00 31.32 72 GLN A N 8
ATOM 8272 C CA . GLN A 1 53 ? 30.227 -9.627 2.653 1.00 22.41 72 GLN A CA 8
ATOM 8273 C C . GLN A 1 53 ? 28.942 -9.725 1.838 1.00 12.22 72 GLN A C 8
ATOM 8274 O O . GLN A 1 53 ? 28.033 -10.480 2.182 1.00 2.40 72 GLN A O 8
ATOM 8288 N N . ASN A 1 54 ? 28.874 -8.957 0.755 1.00 13.35 73 ASN A N 8
ATOM 8289 C CA . ASN A 1 54 ? 27.698 -8.957 -0.108 1.00 44.33 73 ASN A CA 8
ATOM 8290 C C . ASN A 1 54 ? 27.658 -10.215 -0.970 1.00 54.32 73 ASN A C 8
ATOM 8291 O O . ASN A 1 54 ? 26.586 -10.669 -1.375 1.00 23.23 73 ASN A O 8
ATOM 8302 N N . LYS A 1 55 ? 28.830 -10.775 -1.248 1.00 53.00 74 LYS A N 8
ATOM 8303 C CA . LYS A 1 55 ? 28.930 -11.982 -2.059 1.00 53.35 74 LYS A CA 8
ATOM 8304 C C . LYS A 1 55 ? 28.427 -13.199 -1.289 1.00 43.55 74 LYS A C 8
ATOM 8305 O O . LYS A 1 55 ? 27.564 -13.936 -1.767 1.00 2.43 74 LYS A O 8
ATOM 8324 N N . PHE A 1 56 ? 28.972 -13.402 -0.094 1.00 75.53 75 PHE A N 8
ATOM 8325 C CA . PHE A 1 56 ? 28.578 -14.530 0.743 1.00 55.20 75 PHE A CA 8
ATOM 8326 C C . PHE A 1 56 ? 27.096 -14.453 1.097 1.00 52.32 75 PHE A C 8
ATOM 8327 O O . PHE A 1 56 ? 26.392 -15.463 1.098 1.00 21.43 75 PHE A O 8
ATOM 8344 N N . LYS A 1 57 ? 26.627 -13.247 1.398 1.00 1.23 76 LYS A N 8
ATOM 8345 C CA . LYS A 1 57 ? 25.229 -13.035 1.754 1.00 42.45 76 LYS A CA 8
ATOM 8346 C C . LYS A 1 57 ? 24.304 -13.756 0.778 1.00 1.14 76 LYS A C 8
ATOM 8347 O O . LYS A 1 57 ? 23.537 -14.634 1.171 1.00 72.51 76 LYS A O 8
ATOM 8366 N N . MET A 1 58 ? 24.385 -13.380 -0.494 1.00 34.12 77 MET A N 8
ATOM 8367 C CA . MET A 1 58 ? 23.556 -13.994 -1.525 1.00 73.41 77 MET A CA 8
ATOM 8368 C C . MET A 1 58 ? 23.967 -15.444 -1.761 1.00 42.12 77 MET A C 8
ATOM 8369 O O . MET A 1 58 ? 23.156 -16.269 -2.179 1.00 71.30 77 MET A O 8
ATOM 8383 N N . ALA A 1 59 ? 25.233 -15.747 -1.490 1.00 2.02 78 ALA A N 8
ATOM 8384 C CA . ALA A 1 59 ? 25.751 -17.098 -1.671 1.00 53.03 78 ALA A CA 8
ATOM 8385 C C . ALA A 1 59 ? 24.899 -18.118 -0.924 1.00 55.32 78 ALA A C 8
ATOM 8386 O O . ALA A 1 59 ? 24.612 -19.199 -1.439 1.00 22.03 78 ALA A O 8
ATOM 8393 N N . VAL A 1 60 ? 24.496 -17.767 0.293 1.00 11.00 79 VAL A N 8
ATOM 8394 C CA . VAL A 1 60 ? 23.676 -18.652 1.112 1.00 54.12 79 VAL A CA 8
ATOM 8395 C C . VAL A 1 60 ? 22.195 -18.312 0.974 1.00 24.22 79 VAL A C 8
ATOM 8396 O O . VAL A 1 60 ? 21.371 -18.757 1.773 1.00 2.02 79 VAL A O 8
ATOM 8409 N N . GLN A 1 61 ? 21.867 -17.523 -0.043 1.00 21.52 80 GLN A N 8
ATOM 8410 C CA . GLN A 1 61 ? 20.486 -17.124 -0.284 1.00 51.03 80 GLN A CA 8
ATOM 8411 C C . GLN A 1 61 ? 19.997 -16.171 0.801 1.00 13.31 80 GLN A C 8
ATOM 8412 O O . GLN A 1 61 ? 18.812 -16.152 1.139 1.00 51.41 80 GLN A O 8
ATOM 8426 N N . LEU A 1 62 ? 20.916 -15.380 1.345 1.00 71.23 81 LEU A N 8
ATOM 8427 C CA . LEU A 1 62 ? 20.579 -14.423 2.393 1.00 74.14 81 LEU A CA 8
ATOM 8428 C C . LEU A 1 62 ? 21.008 -13.013 2.002 1.00 61.53 81 LEU A C 8
ATOM 8429 O O . LEU A 1 62 ? 22.159 -12.624 2.205 1.00 71.51 81 LEU A O 8
ATOM 8445 N N . PHE A 1 63 ? 20.076 -12.251 1.441 1.00 2.32 82 PHE A N 8
ATOM 8446 C CA . PHE A 1 63 ? 20.358 -10.882 1.022 1.00 52.33 82 PHE A CA 8
ATOM 8447 C C . PHE A 1 63 ? 19.094 -10.029 1.066 1.00 12.53 82 PHE A C 8
ATOM 8448 O O . PHE A 1 63 ? 18.894 -9.246 1.994 1.00 3.33 82 PHE A O 8
ATOM 8465 N N . LEU A 1 1 ? 15.504 -8.955 21.177 1.00 62.11 20 LEU A N 9
ATOM 8466 C CA . LEU A 1 1 ? 14.406 -8.937 20.218 1.00 20.41 20 LEU A CA 9
ATOM 8467 C C . LEU A 1 1 ? 14.304 -10.270 19.481 1.00 2.34 20 LEU A C 9
ATOM 8468 O O . LEU A 1 1 ? 15.251 -11.055 19.435 1.00 61.13 20 LEU A O 9
ATOM 8484 N N . PRO A 1 2 ? 13.129 -10.531 18.890 1.00 60.33 21 PRO A N 9
ATOM 8485 C CA . PRO A 1 2 ? 12.877 -11.766 18.142 1.00 54.41 21 PRO A CA 9
ATOM 8486 C C . PRO A 1 2 ? 13.659 -11.822 16.834 1.00 1.12 21 PRO A C 9
ATOM 8487 O O . PRO A 1 2 ? 13.846 -10.805 16.168 1.00 70.24 21 PRO A O 9
ATOM 8498 N N . ALA A 1 3 ? 14.115 -13.018 16.473 1.00 41.50 22 ALA A N 9
ATOM 8499 C CA . ALA A 1 3 ? 14.875 -13.207 15.243 1.00 13.40 22 ALA A CA 9
ATOM 8500 C C . ALA A 1 3 ? 14.049 -13.946 14.196 1.00 51.54 22 ALA A C 9
ATOM 8501 O O . ALA A 1 3 ? 12.929 -14.379 14.467 1.00 75.52 22 ALA A O 9
ATOM 8508 N N . HIS A 1 4 ? 14.609 -14.085 12.999 1.00 22.43 23 HIS A N 9
ATOM 8509 C CA . HIS A 1 4 ? 13.924 -14.773 11.909 1.00 13.20 23 HIS A CA 9
ATOM 8510 C C . HIS A 1 4 ? 14.760 -15.941 11.393 1.00 51.42 23 HIS A C 9
ATOM 8511 O O . HIS A 1 4 ? 15.945 -15.802 11.093 1.00 13.44 23 HIS A O 9
ATOM 8525 N N . PRO A 1 5 ? 14.128 -17.119 11.288 1.00 10.30 24 PRO A N 9
ATOM 8526 C CA . PRO A 1 5 ? 14.793 -18.334 10.808 1.00 25.33 24 PRO A CA 9
ATOM 8527 C C . PRO A 1 5 ? 15.123 -18.265 9.321 1.00 33.50 24 PRO A C 9
ATOM 8528 O O . PRO A 1 5 ? 14.524 -17.488 8.577 1.00 43.00 24 PRO A O 9
ATOM 8539 N N . TYR A 1 6 ? 16.078 -19.083 8.894 1.00 61.52 25 TYR A N 9
ATOM 8540 C CA . TYR A 1 6 ? 16.488 -19.114 7.495 1.00 64.33 25 TYR A CA 9
ATOM 8541 C C . TYR A 1 6 ? 15.368 -19.652 6.610 1.00 72.42 25 TYR A C 9
ATOM 8542 O O . TYR A 1 6 ? 15.217 -19.239 5.460 1.00 73.01 25 TYR A O 9
ATOM 8560 N N . ASP A 1 7 ? 14.585 -20.577 7.155 1.00 42.32 26 ASP A N 9
ATOM 8561 C CA . ASP A 1 7 ? 13.476 -21.171 6.418 1.00 10.12 26 ASP A CA 9
ATOM 8562 C C . ASP A 1 7 ? 12.473 -20.104 5.991 1.00 21.42 26 ASP A C 9
ATOM 8563 O O . ASP A 1 7 ? 11.768 -20.264 4.994 1.00 62.10 26 ASP A O 9
ATOM 8572 N N . ARG A 1 8 ? 12.414 -19.017 6.752 1.00 43.53 27 ARG A N 9
ATOM 8573 C CA . ARG A 1 8 ? 11.496 -17.924 6.453 1.00 74.03 27 ARG A CA 9
ATOM 8574 C C . ARG A 1 8 ? 12.216 -16.792 5.726 1.00 61.01 27 ARG A C 9
ATOM 8575 O O . ARG A 1 8 ? 11.596 -16.011 5.002 1.00 22.30 27 ARG A O 9
ATOM 8596 N N . LEU A 1 9 ? 13.527 -16.708 5.923 1.00 34.02 28 LEU A N 9
ATOM 8597 C CA . LEU A 1 9 ? 14.331 -15.671 5.287 1.00 23.24 28 LEU A CA 9
ATOM 8598 C C . LEU A 1 9 ? 14.829 -16.130 3.920 1.00 60.21 28 LEU A C 9
ATOM 8599 O O . LEU A 1 9 ? 15.313 -17.252 3.767 1.00 53.12 28 LEU A O 9
ATOM 8615 N N . LYS A 1 10 ? 14.708 -15.255 2.928 1.00 40.54 29 LYS A N 9
ATOM 8616 C CA . LYS A 1 10 ? 15.148 -15.567 1.574 1.00 42.14 29 LYS A CA 9
ATOM 8617 C C . LYS A 1 10 ? 16.048 -14.463 1.026 1.00 72.45 29 LYS A C 9
ATOM 8618 O O . LYS A 1 10 ? 16.075 -13.351 1.552 1.00 5.15 29 LYS A O 9
ATOM 8637 N N . THR A 1 11 ? 16.783 -14.779 -0.036 1.00 41.13 30 THR A N 9
ATOM 8638 C CA . THR A 1 11 ? 17.683 -13.815 -0.656 1.00 25.35 30 THR A CA 9
ATOM 8639 C C . THR A 1 11 ? 16.930 -12.568 -1.106 1.00 72.34 30 THR A C 9
ATOM 8640 O O . THR A 1 11 ? 17.409 -11.446 -0.940 1.00 0.22 30 THR A O 9
ATOM 8651 N N . THR A 1 12 ? 15.747 -12.773 -1.677 1.00 41.42 31 THR A N 9
ATOM 8652 C CA . THR A 1 12 ? 14.926 -11.665 -2.152 1.00 2.41 31 THR A CA 9
ATOM 8653 C C . THR A 1 12 ? 13.508 -11.756 -1.600 1.00 41.15 31 THR A C 9
ATOM 8654 O O . THR A 1 12 ? 12.535 -11.545 -2.326 1.00 22.55 31 THR A O 9
ATOM 8665 N N . SER A 1 13 ? 13.397 -12.069 -0.314 1.00 40.11 32 SER A N 9
ATOM 8666 C CA . SER A 1 13 ? 12.096 -12.190 0.334 1.00 24.33 32 SER A CA 9
ATOM 8667 C C . SER A 1 13 ? 11.635 -10.844 0.883 1.00 45.13 32 SER A C 9
ATOM 8668 O O . SER A 1 13 ? 12.449 -10.016 1.297 1.00 13.00 32 SER A O 9
ATOM 8676 N N . THR A 1 14 ? 10.323 -10.630 0.884 1.00 44.11 33 THR A N 9
ATOM 8677 C CA . THR A 1 14 ? 9.752 -9.384 1.380 1.00 25.22 33 THR A CA 9
ATOM 8678 C C . THR A 1 14 ? 9.045 -9.597 2.714 1.00 45.22 33 THR A C 9
ATOM 8679 O O . THR A 1 14 ? 8.312 -8.727 3.183 1.00 71.01 33 THR A O 9
ATOM 8690 N N . ASP A 1 15 ? 9.271 -10.757 3.319 1.00 22.11 34 ASP A N 9
ATOM 8691 C CA . ASP A 1 15 ? 8.657 -11.083 4.601 1.00 4.11 34 ASP A CA 9
ATOM 8692 C C . ASP A 1 15 ? 8.896 -9.970 5.617 1.00 45.01 34 ASP A C 9
ATOM 8693 O O . ASP A 1 15 ? 9.790 -9.137 5.463 1.00 60.15 34 ASP A O 9
ATOM 8702 N N . PRO A 1 16 ? 8.079 -9.953 6.680 1.00 45.34 35 PRO A N 9
ATOM 8703 C CA . PRO A 1 16 ? 8.181 -8.946 7.742 1.00 63.41 35 PRO A CA 9
ATOM 8704 C C . PRO A 1 16 ? 9.438 -9.123 8.587 1.00 44.42 35 PRO A C 9
ATOM 8705 O O . PRO A 1 16 ? 9.983 -10.222 8.685 1.00 10.42 35 PRO A O 9
ATOM 8716 N N . VAL A 1 17 ? 9.893 -8.032 9.197 1.00 71.12 36 VAL A N 9
ATOM 8717 C CA . VAL A 1 17 ? 11.085 -8.067 10.036 1.00 40.33 36 VAL A CA 9
ATOM 8718 C C . VAL A 1 17 ? 10.886 -7.247 11.307 1.00 61.32 36 VAL A C 9
ATOM 8719 O O . VAL A 1 17 ? 9.883 -6.551 11.457 1.00 14.40 36 VAL A O 9
ATOM 8732 N N . SER A 1 18 ? 11.850 -7.334 12.218 1.00 63.33 37 SER A N 9
ATOM 8733 C CA . SER A 1 18 ? 11.780 -6.604 13.477 1.00 41.50 37 SER A CA 9
ATOM 8734 C C . SER A 1 18 ? 12.391 -5.212 13.333 1.00 55.03 37 SER A C 9
ATOM 8735 O O . SER A 1 18 ? 12.636 -4.524 14.323 1.00 74.11 37 SER A O 9
ATOM 8743 N N . ASP A 1 19 ? 12.632 -4.805 12.091 1.00 31.53 38 ASP A N 9
ATOM 8744 C CA . ASP A 1 19 ? 13.213 -3.497 11.815 1.00 41.43 38 ASP A CA 9
ATOM 8745 C C . ASP A 1 19 ? 14.658 -3.430 12.299 1.00 50.24 38 ASP A C 9
ATOM 8746 O O . ASP A 1 19 ? 14.943 -2.871 13.358 1.00 51.01 38 ASP A O 9
ATOM 8755 N N . ILE A 1 20 ? 15.565 -4.005 11.516 1.00 4.44 39 ILE A N 9
ATOM 8756 C CA . ILE A 1 20 ? 16.980 -4.011 11.864 1.00 10.21 39 ILE A CA 9
ATOM 8757 C C . ILE A 1 20 ? 17.842 -3.606 10.674 1.00 41.25 39 ILE A C 9
ATOM 8758 O O . ILE A 1 20 ? 17.329 -3.162 9.645 1.00 11.35 39 ILE A O 9
ATOM 8774 N N . ASP A 1 21 ? 19.152 -3.762 10.818 1.00 22.01 40 ASP A N 9
ATOM 8775 C CA . ASP A 1 21 ? 20.086 -3.415 9.752 1.00 13.00 40 ASP A CA 9
ATOM 8776 C C . ASP A 1 21 ? 19.613 -3.971 8.413 1.00 63.51 40 ASP A C 9
ATOM 8777 O O . ASP A 1 21 ? 19.825 -5.144 8.106 1.00 14.44 40 ASP A O 9
ATOM 8786 N N . VAL A 1 22 ? 18.970 -3.121 7.620 1.00 63.44 41 VAL A N 9
ATOM 8787 C CA . VAL A 1 22 ? 18.467 -3.527 6.312 1.00 12.51 41 VAL A CA 9
ATOM 8788 C C . VAL A 1 22 ? 19.599 -4.011 5.413 1.00 14.30 41 VAL A C 9
ATOM 8789 O O . VAL A 1 22 ? 19.459 -5.003 4.697 1.00 14.31 4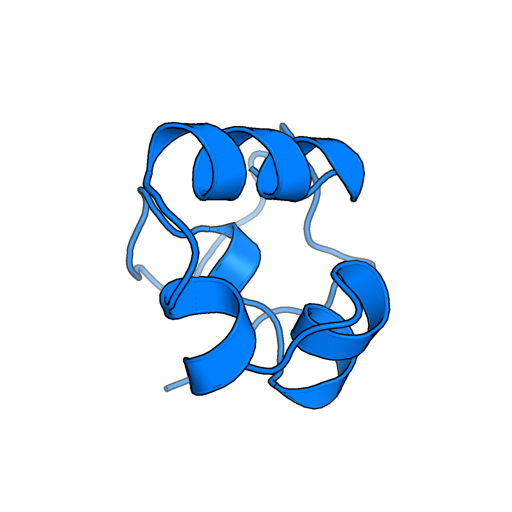1 VAL A O 9
ATOM 8802 N N . THR A 1 23 ? 20.723 -3.302 5.454 1.00 71.44 42 THR A N 9
ATOM 8803 C CA . THR A 1 23 ? 21.880 -3.658 4.643 1.00 33.41 42 THR A CA 9
ATOM 8804 C C . THR A 1 23 ? 22.473 -4.992 5.084 1.00 41.55 42 THR A C 9
ATOM 8805 O O . THR A 1 23 ? 23.230 -5.621 4.345 1.00 43.32 42 THR A O 9
ATOM 8816 N N . ARG A 1 24 ? 22.122 -5.417 6.293 1.00 33.43 43 ARG A N 9
ATOM 8817 C CA . ARG A 1 24 ? 22.619 -6.677 6.833 1.00 23.14 43 ARG A CA 9
ATOM 8818 C C . ARG A 1 24 ? 21.467 -7.626 7.150 1.00 4.35 43 ARG A C 9
ATOM 8819 O O . ARG A 1 24 ? 21.430 -8.237 8.219 1.00 70.03 43 ARG A O 9
ATOM 8840 N N . ARG A 1 25 ? 20.530 -7.743 6.215 1.00 14.25 44 ARG A N 9
ATOM 8841 C CA . ARG A 1 25 ? 19.376 -8.616 6.397 1.00 22.14 44 ARG A CA 9
ATOM 8842 C C . ARG A 1 25 ? 19.815 -10.019 6.808 1.00 12.10 44 ARG A C 9
ATOM 8843 O O . ARG A 1 25 ? 19.172 -10.662 7.637 1.00 51.34 44 ARG A O 9
ATOM 8864 N N . GLU A 1 26 ? 20.912 -10.486 6.220 1.00 33.13 45 GLU A N 9
ATOM 8865 C CA . GLU A 1 26 ? 21.434 -11.813 6.525 1.00 51.14 45 GLU A CA 9
ATOM 8866 C C . GLU A 1 26 ? 21.706 -11.961 8.020 1.00 52.02 45 GLU A C 9
ATOM 8867 O O . GLU A 1 26 ? 21.607 -13.056 8.573 1.00 3.30 45 GLU A O 9
ATOM 8879 N N . ALA A 1 27 ? 22.048 -10.851 8.665 1.00 13.42 46 ALA A N 9
ATOM 8880 C CA . ALA A 1 27 ? 22.332 -10.857 10.096 1.00 62.13 46 ALA A CA 9
ATOM 8881 C C . ALA A 1 27 ? 21.064 -11.097 10.906 1.00 52.33 46 ALA A C 9
ATOM 8882 O O . ALA A 1 27 ? 21.125 -11.395 12.099 1.00 73.41 46 ALA A O 9
ATOM 8889 N N . TYR A 1 28 ? 19.915 -10.965 10.252 1.00 71.41 47 TYR A N 9
ATOM 8890 C CA . TYR A 1 28 ? 18.631 -11.165 10.914 1.00 53.34 47 TYR A CA 9
ATOM 8891 C C . TYR A 1 28 ? 18.501 -12.595 11.430 1.00 43.35 47 TYR A C 9
ATOM 8892 O O . TYR A 1 28 ? 17.613 -12.902 12.227 1.00 21.04 47 TYR A O 9
ATOM 8910 N N . LEU A 1 29 ? 19.392 -13.466 10.970 1.00 70.13 48 LEU A N 9
ATOM 8911 C CA . LEU A 1 29 ? 19.379 -14.865 11.385 1.00 62.13 48 LEU A CA 9
ATOM 8912 C C . LEU A 1 29 ? 20.140 -15.052 12.693 1.00 11.44 48 LEU A C 9
ATOM 8913 O O . LEU A 1 29 ? 20.940 -14.202 13.084 1.00 51.31 48 LEU A O 9
ATOM 8929 N N . SER A 1 30 ? 19.886 -16.171 13.364 1.00 43.51 49 SER A N 9
ATOM 8930 C CA . SER A 1 30 ? 20.545 -16.469 14.630 1.00 1.51 49 SER A CA 9
ATOM 8931 C C . SER A 1 30 ? 22.030 -16.749 14.417 1.00 75.43 49 SER A C 9
ATOM 8932 O O . SER A 1 30 ? 22.439 -17.212 13.351 1.00 55.33 49 SER A O 9
ATOM 8940 N N . SER A 1 31 ? 22.832 -16.467 15.438 1.00 20.24 50 SER A N 9
ATOM 8941 C CA . SER A 1 31 ? 24.272 -16.686 15.362 1.00 3.32 50 SER A CA 9
ATOM 8942 C C . SER A 1 31 ? 24.582 -18.108 14.907 1.00 23.30 50 SER A C 9
ATOM 8943 O O . SER A 1 31 ? 25.613 -18.360 14.284 1.00 3.32 50 SER A O 9
ATOM 8951 N N . GLU A 1 32 ? 23.682 -19.034 15.223 1.00 4.22 51 GLU A N 9
ATOM 8952 C CA . GLU A 1 32 ? 23.860 -20.431 14.847 1.00 24.45 51 GLU A CA 9
ATOM 8953 C C . GLU A 1 32 ? 23.550 -20.641 13.368 1.00 50.23 51 GLU A C 9
ATOM 8954 O O . GLU A 1 32 ? 24.400 -21.095 12.603 1.00 2.54 51 GLU A O 9
ATOM 8966 N N . GLU A 1 33 ? 22.325 -20.306 12.973 1.00 34.01 52 GLU A N 9
ATOM 8967 C CA . GLU A 1 33 ? 21.902 -20.460 11.586 1.00 2.01 52 GLU A CA 9
ATOM 8968 C C . GLU A 1 33 ? 22.757 -19.600 10.659 1.00 74.23 52 GLU A C 9
ATOM 8969 O O . GLU A 1 33 ? 23.316 -20.092 9.679 1.00 70.55 52 GLU A O 9
ATOM 8981 N N . PHE A 1 34 ? 22.853 -18.314 10.976 1.00 2.12 53 PHE A N 9
ATOM 8982 C CA . PHE A 1 34 ? 23.638 -17.384 10.171 1.00 21.52 53 PHE A CA 9
ATOM 8983 C C . PHE A 1 34 ? 25.037 -17.935 9.914 1.00 23.34 53 PHE A C 9
ATOM 8984 O O . PHE A 1 34 ? 25.464 -18.072 8.768 1.00 55.24 53 PHE A O 9
ATOM 9001 N N . LYS A 1 35 ? 25.749 -18.251 10.991 1.00 23.22 54 LYS A N 9
ATOM 9002 C CA . LYS A 1 35 ? 27.101 -18.788 10.886 1.00 43.44 54 LYS A CA 9
ATOM 9003 C C . LYS A 1 35 ? 27.088 -20.174 10.250 1.00 42.24 54 LYS A C 9
ATOM 9004 O O . LYS A 1 35 ? 28.086 -20.615 9.681 1.00 13.32 54 LYS A O 9
ATOM 9023 N N . GLU A 1 36 ? 25.949 -20.855 10.348 1.00 4.40 55 GLU A N 9
ATOM 9024 C CA . GLU A 1 36 ? 25.808 -22.190 9.781 1.00 34.13 55 GLU A CA 9
ATOM 9025 C C . GLU A 1 36 ? 25.652 -22.124 8.264 1.00 24.25 55 GLU A C 9
ATOM 9026 O O . GLU A 1 36 ? 25.991 -23.069 7.552 1.00 20.50 55 GLU A O 9
ATOM 9038 N N . LYS A 1 37 ? 25.138 -21.001 7.777 1.00 50.41 56 LYS A N 9
ATOM 9039 C CA . LYS A 1 37 ? 24.938 -20.808 6.345 1.00 24.02 56 LYS A CA 9
ATOM 9040 C C . LYS A 1 37 ? 26.151 -20.135 5.712 1.00 51.03 56 LYS A C 9
ATOM 9041 O O . LYS A 1 37 ? 26.475 -20.381 4.551 1.00 72.43 56 LYS A O 9
ATOM 9060 N N . PHE A 1 38 ? 26.820 -19.283 6.483 1.00 33.33 57 PHE A N 9
ATOM 9061 C CA . PHE A 1 38 ? 27.998 -18.575 5.998 1.00 62.14 57 PHE A CA 9
ATOM 9062 C C . PHE A 1 38 ? 29.277 -19.241 6.496 1.00 63.51 57 PHE A C 9
ATOM 9063 O O . PHE A 1 38 ? 30.373 -18.931 6.031 1.00 43.24 57 PHE A O 9
ATOM 9080 N N . GLY A 1 39 ? 29.128 -20.159 7.447 1.00 71.15 58 GLY A N 9
ATOM 9081 C CA . GLY A 1 39 ? 30.279 -20.855 7.993 1.00 43.15 58 GLY A CA 9
ATOM 9082 C C . GLY A 1 39 ? 31.160 -19.948 8.830 1.00 62.33 58 GLY A C 9
ATOM 9083 O O . GLY A 1 39 ? 32.258 -20.336 9.229 1.00 43.22 58 GLY A O 9
ATOM 9087 N N . MET A 1 40 ? 30.680 -18.738 9.094 1.00 11.12 59 MET A N 9
ATOM 9088 C CA . MET A 1 40 ? 31.433 -17.774 9.888 1.00 42.45 59 MET A CA 9
ATOM 9089 C C . MET A 1 40 ? 30.534 -17.100 10.920 1.00 42.21 59 MET A C 9
ATOM 9090 O O . MET A 1 40 ? 29.381 -16.774 10.637 1.00 12.31 59 MET A O 9
ATOM 9104 N N . THR A 1 41 ? 31.070 -16.894 12.119 1.00 13.41 60 THR A N 9
ATOM 9105 C CA . THR A 1 41 ? 30.316 -16.260 13.194 1.00 0.05 60 THR A CA 9
ATOM 9106 C C . THR A 1 41 ? 30.019 -14.801 12.871 1.00 11.14 60 THR A C 9
ATOM 9107 O O . THR A 1 41 ? 30.321 -14.322 11.777 1.00 54.40 60 THR A O 9
ATOM 9118 N N . LYS A 1 42 ? 29.426 -14.097 13.829 1.00 61.11 61 LYS A N 9
ATOM 9119 C CA . LYS A 1 42 ? 29.089 -12.689 13.648 1.00 35.41 61 LYS A CA 9
ATOM 9120 C C . LYS A 1 42 ? 30.347 -11.846 13.473 1.00 33.42 61 LYS A C 9
ATOM 9121 O O . LYS A 1 42 ? 30.462 -11.076 12.521 1.00 53.22 61 LYS A O 9
ATOM 9140 N N . GLU A 1 43 ? 31.289 -11.999 14.399 1.00 24.50 62 GLU A N 9
ATOM 9141 C CA . GLU A 1 43 ? 32.540 -11.251 14.345 1.00 34.51 62 GLU A CA 9
ATOM 9142 C C . GLU A 1 43 ? 33.451 -11.793 13.247 1.00 44.42 62 GLU A C 9
ATOM 9143 O O . GLU A 1 43 ? 34.237 -11.052 12.657 1.00 1.34 62 GLU A O 9
ATOM 9155 N N . ALA A 1 44 ? 33.338 -13.089 12.977 1.00 4.24 63 ALA A N 9
ATOM 9156 C CA . ALA A 1 44 ? 34.149 -13.728 11.950 1.00 72.50 63 ALA A CA 9
ATOM 9157 C C . ALA A 1 44 ? 33.709 -13.297 10.555 1.00 64.44 63 ALA A C 9
ATOM 9158 O O . ALA A 1 44 ? 34.528 -12.875 9.738 1.00 72.30 63 ALA A O 9
ATOM 9165 N N . PHE A 1 45 ? 32.412 -13.404 10.289 1.00 74.40 64 PHE A N 9
ATOM 9166 C CA . PHE A 1 45 ? 31.863 -13.027 8.992 1.00 41.10 64 PHE A CA 9
ATOM 9167 C C . PHE A 1 45 ? 32.085 -11.542 8.719 1.00 23.42 64 PHE A C 9
ATOM 9168 O O . PHE A 1 45 ? 32.678 -11.167 7.707 1.00 30.11 64 PHE A O 9
ATOM 9185 N N . TYR A 1 46 ? 31.606 -10.701 9.629 1.00 62.21 65 TYR A N 9
ATOM 9186 C CA . TYR A 1 46 ? 31.749 -9.257 9.486 1.00 14.15 65 TYR A CA 9
ATOM 9187 C C . TYR A 1 46 ? 33.211 -8.871 9.287 1.00 30.32 65 TYR A C 9
ATOM 9188 O O . TYR A 1 46 ? 33.518 -7.830 8.705 1.00 73.23 65 TYR A O 9
ATOM 9206 N N . LYS A 1 47 ? 34.111 -9.720 9.773 1.00 64.24 66 LYS A N 9
ATOM 9207 C CA . LYS A 1 47 ? 35.543 -9.472 9.647 1.00 11.35 66 LYS A CA 9
ATOM 9208 C C . LYS A 1 47 ? 35.944 -9.324 8.183 1.00 42.44 66 LYS A C 9
ATOM 9209 O O . LYS A 1 47 ? 36.863 -8.574 7.854 1.00 65.21 66 LYS A O 9
ATOM 9228 N N . LEU A 1 48 ? 35.247 -10.041 7.309 1.00 60.32 67 LEU A N 9
ATOM 9229 C CA . LEU A 1 48 ? 35.529 -9.989 5.878 1.00 13.34 67 LEU A CA 9
ATOM 9230 C C . LEU A 1 48 ? 35.206 -8.610 5.310 1.00 35.33 67 LEU A C 9
ATOM 9231 O O . LEU A 1 48 ? 34.510 -7.805 5.929 1.00 45.24 67 LEU A O 9
ATOM 9247 N N . PRO A 1 49 ? 35.720 -8.333 4.103 1.00 75.11 68 PRO A N 9
ATOM 9248 C CA . PRO A 1 49 ? 35.496 -7.053 3.422 1.00 13.15 68 PRO A CA 9
ATOM 9249 C C . PRO A 1 49 ? 34.054 -6.889 2.955 1.00 73.01 68 PRO A C 9
ATOM 9250 O O . PRO A 1 49 ? 33.263 -7.832 3.005 1.00 42.02 68 PRO A O 9
ATOM 9261 N N . LYS A 1 50 ? 33.718 -5.688 2.500 1.00 42.02 69 LYS A N 9
ATOM 9262 C CA . LYS A 1 50 ? 32.371 -5.400 2.021 1.00 44.23 69 LYS A CA 9
ATOM 9263 C C . LYS A 1 50 ? 32.067 -6.185 0.749 1.00 52.35 69 LYS A C 9
ATOM 9264 O O . LYS A 1 50 ? 31.020 -6.824 0.639 1.00 64.00 69 LYS A O 9
ATOM 9283 N N . TRP A 1 51 ? 32.986 -6.133 -0.207 1.00 23.34 70 TRP A N 9
ATOM 9284 C CA . TRP A 1 51 ? 32.816 -6.840 -1.471 1.00 33.15 70 TRP A CA 9
ATOM 9285 C C . TRP A 1 51 ? 32.559 -8.325 -1.233 1.00 25.45 70 TRP A C 9
ATOM 9286 O O . TRP A 1 51 ? 31.703 -8.929 -1.878 1.00 62.41 70 TRP A O 9
ATOM 9307 N N . LYS A 1 52 ? 33.308 -8.908 -0.303 1.00 63.23 71 LYS A N 9
ATOM 9308 C CA . LYS A 1 52 ? 33.162 -10.322 0.022 1.00 60.45 71 LYS A CA 9
ATOM 9309 C C . LYS A 1 52 ? 31.925 -10.558 0.882 1.00 61.23 71 LYS A C 9
ATOM 9310 O O . LYS A 1 52 ? 31.261 -11.587 0.761 1.00 21.42 71 LYS A O 9
ATOM 9329 N N . GLN A 1 53 ? 31.621 -9.597 1.748 1.00 52.54 72 GLN A N 9
ATOM 9330 C CA . GLN A 1 53 ? 30.462 -9.701 2.627 1.00 52.35 72 GLN A CA 9
ATOM 9331 C C . GLN A 1 53 ? 29.169 -9.759 1.820 1.00 12.10 72 GLN A C 9
ATOM 9332 O O . GLN A 1 53 ? 28.264 -10.531 2.134 1.00 10.53 72 GLN A O 9
ATOM 9346 N N . ASN A 1 54 ? 29.090 -8.938 0.778 1.00 24.20 73 ASN A N 9
ATOM 9347 C CA . ASN A 1 54 ? 27.907 -8.895 -0.075 1.00 31.32 73 ASN A CA 9
ATOM 9348 C C . ASN A 1 54 ? 27.820 -10.144 -0.947 1.00 22.34 73 ASN A C 9
ATOM 9349 O O . ASN A 1 54 ? 26.733 -10.566 -1.340 1.00 73.11 73 ASN A O 9
ATOM 9360 N N . LYS A 1 55 ? 28.975 -10.732 -1.246 1.00 12.10 74 LYS A N 9
ATOM 9361 C CA . LYS A 1 55 ? 29.031 -11.933 -2.070 1.00 34.14 74 LYS A CA 9
ATOM 9362 C C . LYS A 1 55 ? 28.510 -13.144 -1.302 1.00 31.40 74 LYS A C 9
ATOM 9363 O O . LYS A 1 55 ? 27.628 -13.860 -1.777 1.00 1.15 74 LYS A O 9
ATOM 9382 N N . PHE A 1 56 ? 29.059 -13.366 -0.113 1.00 31.44 75 PHE A N 9
ATOM 9383 C CA . PHE A 1 56 ? 28.650 -14.490 0.720 1.00 34.12 75 PHE A CA 9
ATOM 9384 C C . PHE A 1 56 ? 27.165 -14.401 1.063 1.00 20.32 75 PHE A C 9
ATOM 9385 O O . PHE A 1 56 ? 26.453 -15.406 1.059 1.00 64.11 75 PHE A O 9
ATOM 9402 N N . LYS A 1 57 ? 26.704 -13.191 1.359 1.00 51.14 76 LYS A N 9
ATOM 9403 C CA . LYS A 1 57 ? 25.305 -12.968 1.703 1.00 64.24 76 LYS A CA 9
ATOM 9404 C C . LYS A 1 57 ? 24.382 -13.679 0.719 1.00 72.31 76 LYS A C 9
ATOM 9405 O O . LYS A 1 57 ? 23.613 -14.561 1.101 1.00 44.33 76 LYS A O 9
ATOM 9424 N N . MET A 1 58 ? 24.466 -13.293 -0.551 1.00 11.14 77 MET A N 9
ATOM 9425 C CA . MET A 1 58 ? 23.640 -13.898 -1.590 1.00 12.45 77 MET A CA 9
ATOM 9426 C C . MET A 1 58 ? 24.035 -15.353 -1.820 1.00 24.13 77 MET A C 9
ATOM 9427 O O . MET A 1 58 ? 23.218 -16.168 -2.245 1.00 71.25 77 MET A O 9
ATOM 9441 N N . ALA A 1 59 ? 25.295 -15.671 -1.538 1.00 20.15 78 ALA A N 9
ATOM 9442 C CA . ALA A 1 59 ? 25.798 -17.028 -1.714 1.00 1.32 78 ALA A CA 9
ATOM 9443 C C . ALA A 1 59 ? 24.928 -18.036 -0.970 1.00 64.25 78 ALA A C 9
ATOM 9444 O O . ALA A 1 59 ? 24.635 -19.116 -1.485 1.00 12.23 78 ALA A O 9
ATOM 9451 N N . VAL A 1 60 ? 24.518 -17.677 0.242 1.00 31.32 79 VAL A N 9
ATOM 9452 C CA . VAL A 1 60 ? 23.681 -18.551 1.056 1.00 4.35 79 VAL A CA 9
ATOM 9453 C C . VAL A 1 60 ? 22.208 -18.181 0.922 1.00 32.54 79 VAL A C 9
ATOM 9454 O O . VAL A 1 60 ? 21.377 -18.610 1.721 1.00 13.12 79 VAL A O 9
ATOM 9467 N N . GLN A 1 61 ? 21.894 -17.384 -0.093 1.00 1.11 80 GLN A N 9
ATOM 9468 C CA . GLN A 1 61 ? 20.520 -16.956 -0.331 1.00 23.14 80 GLN A CA 9
ATOM 9469 C C . GLN A 1 61 ? 20.053 -15.995 0.757 1.00 12.44 80 GLN A C 9
ATOM 9470 O O . GLN A 1 61 ? 18.870 -15.955 1.099 1.00 41.23 80 GLN A O 9
ATOM 9484 N N . LEU A 1 62 ? 20.989 -15.223 1.300 1.00 33.01 81 LEU A N 9
ATOM 9485 C CA . LEU A 1 62 ? 20.673 -14.263 2.351 1.00 45.32 81 LEU A CA 9
ATOM 9486 C C . LEU A 1 62 ? 21.156 -12.866 1.974 1.00 4.44 81 LEU A C 9
ATOM 9487 O O . LEU A 1 62 ? 22.319 -12.522 2.185 1.00 23.43 81 LEU A O 9
ATOM 9503 N N . PHE A 1 63 ? 20.255 -12.063 1.418 1.00 4.41 82 PHE A N 9
ATOM 9504 C CA . PHE A 1 63 ? 20.590 -10.702 1.013 1.00 34.12 82 PHE A CA 9
ATOM 9505 C C . PHE A 1 63 ? 19.380 -9.782 1.148 1.00 72.21 82 PHE A C 9
ATOM 9506 O O . PHE A 1 63 ? 18.741 -9.431 0.157 1.00 72.51 82 PHE A O 9
ATOM 9523 N N . LEU A 1 1 ? 15.813 -7.797 20.409 1.00 2.42 20 LEU A N 10
ATOM 9524 C CA . LEU A 1 1 ? 14.639 -8.198 19.641 1.00 22.52 20 LEU A CA 10
ATOM 9525 C C . LEU A 1 1 ? 14.799 -9.616 19.102 1.00 52.12 20 LEU A C 10
ATOM 9526 O O . LEU A 1 1 ? 15.905 -10.147 19.000 1.00 4.33 20 LEU A O 10
ATOM 9542 N N . PRO A 1 2 ? 13.669 -10.245 18.745 1.00 4.54 21 PRO A N 10
ATOM 9543 C CA . PRO A 1 2 ? 13.659 -11.608 18.208 1.00 53.13 21 PRO A CA 10
ATOM 9544 C C . PRO A 1 2 ? 14.258 -11.684 16.808 1.00 52.25 21 PRO A C 10
ATOM 9545 O O . PRO A 1 2 ? 14.221 -10.712 16.053 1.00 61.05 21 PRO A O 10
ATOM 9556 N N . ALA A 1 3 ? 14.810 -12.844 16.467 1.00 62.44 22 ALA A N 10
ATOM 9557 C CA . ALA A 1 3 ? 15.415 -13.047 15.157 1.00 24.02 22 ALA A CA 10
ATOM 9558 C C . ALA A 1 3 ? 14.495 -13.851 14.245 1.00 33.01 22 ALA A C 10
ATOM 9559 O O . ALA A 1 3 ? 13.450 -14.341 14.677 1.00 42.40 22 ALA A O 10
ATOM 9566 N N . HIS A 1 4 ? 14.888 -13.984 12.982 1.00 4.44 23 HIS A N 10
ATOM 9567 C CA . HIS A 1 4 ? 14.098 -14.729 12.009 1.00 32.31 23 HIS A CA 10
ATOM 9568 C C . HIS A 1 4 ? 14.877 -15.930 11.482 1.00 34.03 23 HIS A C 10
ATOM 9569 O O . HIS A 1 4 ? 16.074 -15.851 11.205 1.00 40.42 23 HIS A O 10
ATOM 9583 N N . PRO A 1 5 ? 14.184 -17.069 11.340 1.00 25.52 24 PRO A N 10
ATOM 9584 C CA . PRO A 1 5 ? 14.792 -18.309 10.846 1.00 53.13 24 PRO A CA 10
ATOM 9585 C C . PRO A 1 5 ? 15.150 -18.228 9.366 1.00 10.20 24 PRO A C 10
ATOM 9586 O O . PRO A 1 5 ? 14.594 -17.416 8.626 1.00 61.32 24 PRO A O 10
ATOM 9597 N N . TYR A 1 6 ? 16.082 -19.074 8.940 1.00 63.32 25 TYR A N 10
ATOM 9598 C CA . TYR A 1 6 ? 16.515 -19.096 7.549 1.00 65.33 25 TYR A CA 10
ATOM 9599 C C . TYR A 1 6 ? 15.395 -19.585 6.637 1.00 50.44 25 TYR A C 10
ATOM 9600 O O . TYR A 1 6 ? 15.280 -19.153 5.489 1.00 71.25 25 TYR A O 10
ATOM 9618 N N . ASP A 1 7 ? 14.569 -20.488 7.155 1.00 5.53 26 ASP A N 10
ATOM 9619 C CA . ASP A 1 7 ? 13.455 -21.034 6.390 1.00 64.55 26 ASP A CA 10
ATOM 9620 C C . ASP A 1 7 ? 12.487 -19.930 5.975 1.00 63.04 26 ASP A C 10
ATOM 9621 O O . ASP A 1 7 ? 11.792 -20.048 4.966 1.00 73.15 26 ASP A O 10
ATOM 9630 N N . ARG A 1 8 ? 12.448 -18.860 6.760 1.00 1.21 27 ARG A N 10
ATOM 9631 C CA . ARG A 1 8 ? 11.564 -17.735 6.476 1.00 71.52 27 ARG A CA 10
ATOM 9632 C C . ARG A 1 8 ? 12.307 -16.636 5.722 1.00 20.35 27 ARG A C 10
ATOM 9633 O O . ARG A 1 8 ? 11.696 -15.824 5.026 1.00 71.01 27 ARG A O 10
ATOM 9654 N N . LEU A 1 9 ? 13.626 -16.616 5.868 1.00 43.50 28 LEU A N 10
ATOM 9655 C CA . LEU A 1 9 ? 14.454 -15.614 5.202 1.00 24.43 28 LEU A CA 10
ATOM 9656 C C . LEU A 1 9 ? 14.890 -16.099 3.824 1.00 61.15 28 LEU A C 10
ATOM 9657 O O . LEU A 1 9 ? 15.330 -17.238 3.664 1.00 51.32 28 LEU A O 10
ATOM 9673 N N . LYS A 1 10 ? 14.766 -15.226 2.829 1.00 11.14 29 LYS A N 10
ATOM 9674 C CA . LYS A 1 10 ? 15.150 -15.562 1.463 1.00 42.21 29 LYS A CA 10
ATOM 9675 C C . LYS A 1 10 ? 16.060 -14.488 0.874 1.00 75.23 29 LYS A C 10
ATOM 9676 O O . LYS A 1 10 ? 16.041 -13.336 1.309 1.00 74.34 29 LYS A O 10
ATOM 9695 N N . THR A 1 11 ? 16.856 -14.872 -0.119 1.00 71.31 30 THR A N 10
ATOM 9696 C CA . THR A 1 11 ? 17.772 -13.943 -0.768 1.00 33.53 30 THR A CA 10
ATOM 9697 C C . THR A 1 11 ? 17.048 -12.677 -1.212 1.00 23.12 30 THR A C 10
ATOM 9698 O O . THR A 1 11 ? 17.566 -11.569 -1.068 1.00 64.10 30 THR A O 10
ATOM 9709 N N . THR A 1 12 ? 15.845 -12.848 -1.752 1.00 72.31 31 THR A N 10
ATOM 9710 C CA . THR A 1 12 ? 15.050 -11.719 -2.218 1.00 33.10 31 THR A CA 10
ATOM 9711 C C . THR A 1 12 ? 13.641 -11.761 -1.636 1.00 21.02 31 THR A C 10
ATOM 9712 O O . THR A 1 12 ? 12.660 -11.529 -2.341 1.00 43.44 31 THR A O 10
ATOM 9723 N N . SER A 1 13 ? 13.549 -12.060 -0.343 1.00 54.15 32 SER A N 10
ATOM 9724 C CA . SER A 1 13 ? 12.260 -12.135 0.333 1.00 33.52 32 SER A CA 10
ATOM 9725 C C . SER A 1 13 ? 11.819 -10.758 0.819 1.00 4.31 32 SER A C 10
ATOM 9726 O O . SER A 1 13 ? 12.648 -9.904 1.137 1.00 25.13 32 SER A O 10
ATOM 9734 N N . THR A 1 14 ? 10.508 -10.547 0.875 1.00 63.33 33 THR A N 10
ATOM 9735 C CA . THR A 1 14 ? 9.956 -9.274 1.322 1.00 61.45 33 THR A CA 10
ATOM 9736 C C . THR A 1 14 ? 9.224 -9.428 2.649 1.00 12.24 33 THR A C 10
ATOM 9737 O O . THR A 1 14 ? 8.547 -8.507 3.106 1.00 54.25 33 THR A O 10
ATOM 9748 N N . ASP A 1 15 ? 9.365 -10.596 3.266 1.00 61.02 34 ASP A N 10
ATOM 9749 C CA . ASP A 1 15 ? 8.718 -10.869 4.544 1.00 23.14 34 ASP A CA 10
ATOM 9750 C C . ASP A 1 15 ? 9.018 -9.764 5.552 1.00 70.03 34 ASP A C 10
ATOM 9751 O O . ASP A 1 15 ? 9.964 -8.992 5.400 1.00 44.43 34 ASP A O 10
ATOM 9760 N N . PRO A 1 16 ? 8.192 -9.683 6.605 1.00 33.40 35 PRO A N 10
ATOM 9761 C CA . PRO A 1 16 ? 8.348 -8.676 7.658 1.00 14.22 35 PRO A CA 10
ATOM 9762 C C . PRO A 1 16 ? 9.581 -8.923 8.520 1.00 63.31 35 PRO A C 10
ATOM 9763 O O . PRO A 1 16 ? 10.084 -10.044 8.594 1.00 71.41 35 PRO A O 10
ATOM 9774 N N . VAL A 1 17 ? 10.064 -7.870 9.171 1.00 50.11 36 VAL A N 10
ATOM 9775 C CA . VAL A 1 17 ? 11.238 -7.973 10.029 1.00 21.13 36 VAL A CA 10
ATOM 9776 C C . VAL A 1 17 ? 11.046 -7.186 11.321 1.00 72.23 36 VAL A C 10
ATOM 9777 O O . VAL A 1 17 ? 10.057 -6.470 11.482 1.00 42.01 36 VAL A O 10
ATOM 9790 N N . SER A 1 18 ? 11.997 -7.324 12.239 1.00 74.04 37 SER A N 10
ATOM 9791 C CA . SER A 1 18 ? 11.932 -6.629 13.518 1.00 15.01 37 SER A CA 10
ATOM 9792 C C . SER A 1 18 ? 12.551 -5.238 13.414 1.00 70.52 37 SER A C 10
ATOM 9793 O O . SER A 1 18 ? 12.801 -4.580 14.424 1.00 60.10 37 SER A O 10
ATOM 9801 N N . ASP A 1 19 ? 12.796 -4.798 12.184 1.00 33.45 38 ASP A N 10
ATOM 9802 C CA . ASP A 1 19 ? 13.386 -3.486 11.945 1.00 34.32 38 ASP A CA 10
ATOM 9803 C C . ASP A 1 19 ? 14.836 -3.448 12.416 1.00 15.33 38 ASP A C 10
ATOM 9804 O O . ASP A 1 19 ? 15.140 -2.905 13.478 1.00 20.34 38 ASP A O 10
ATOM 9813 N N . ILE A 1 20 ? 15.726 -4.028 11.619 1.00 71.42 39 ILE A N 10
ATOM 9814 C CA . ILE A 1 20 ? 17.145 -4.061 11.954 1.00 10.21 39 ILE A CA 10
ATOM 9815 C C . ILE A 1 20 ? 18.002 -3.666 10.756 1.00 74.42 39 ILE A C 10
ATOM 9816 O O . ILE A 1 20 ? 17.488 -3.201 9.738 1.00 33.12 39 ILE A O 10
ATOM 9832 N N . ASP A 1 21 ? 19.310 -3.859 10.883 1.00 43.42 40 ASP A N 10
ATOM 9833 C CA . ASP A 1 21 ? 20.239 -3.525 9.809 1.00 64.52 40 ASP A CA 10
ATOM 9834 C C . ASP A 1 21 ? 19.732 -4.049 8.469 1.00 34.10 40 ASP A C 10
ATOM 9835 O O . ASP A 1 21 ? 19.907 -5.222 8.143 1.00 52.15 40 ASP A O 10
ATOM 9844 N N . VAL A 1 22 ? 19.100 -3.170 7.698 1.00 53.45 41 VAL A N 10
ATOM 9845 C CA . VAL A 1 22 ? 18.566 -3.543 6.393 1.00 12.14 41 VAL A CA 10
ATOM 9846 C C . VAL A 1 22 ? 19.674 -4.024 5.463 1.00 2.22 41 VAL A C 10
ATOM 9847 O O . VAL A 1 22 ? 19.512 -5.010 4.743 1.00 53.31 41 VAL A O 10
ATOM 9860 N N . THR A 1 23 ? 20.803 -3.321 5.483 1.00 72.42 42 THR A N 10
ATOM 9861 C CA . THR A 1 23 ? 21.938 -3.676 4.642 1.00 45.02 42 THR A CA 10
ATOM 9862 C C . THR A 1 23 ? 22.526 -5.022 5.049 1.00 3.32 42 THR A C 10
ATOM 9863 O O . THR A 1 23 ? 23.270 -5.641 4.289 1.00 24.54 42 THR A O 10
ATOM 9874 N N . ARG A 1 24 ? 22.186 -5.470 6.254 1.00 21.02 43 ARG A N 10
ATOM 9875 C CA . ARG A 1 24 ? 22.682 -6.744 6.762 1.00 31.34 43 ARG A CA 10
ATOM 9876 C C . ARG A 1 24 ? 21.525 -7.675 7.114 1.00 4.04 43 ARG A C 10
ATOM 9877 O O . ARG A 1 24 ? 21.507 -8.282 8.185 1.00 20.14 43 ARG A O 10
ATOM 9898 N N . ARG A 1 25 ? 20.561 -7.782 6.205 1.00 32.22 44 ARG A N 10
ATOM 9899 C CA . ARG A 1 25 ? 19.401 -8.638 6.420 1.00 33.23 44 ARG A CA 10
ATOM 9900 C C . ARG A 1 25 ? 19.830 -10.044 6.829 1.00 54.21 44 ARG A C 10
ATOM 9901 O O . ARG A 1 25 ? 19.195 -10.675 7.674 1.00 3.13 44 ARG A O 10
ATOM 9922 N N . GLU A 1 26 ? 20.909 -10.528 6.223 1.00 11.21 45 GLU A N 10
ATOM 9923 C CA . GLU A 1 26 ? 21.421 -11.859 6.524 1.00 71.24 45 GLU A CA 10
ATOM 9924 C C . GLU A 1 26 ? 21.723 -12.002 8.012 1.00 20.35 45 GLU A C 10
ATOM 9925 O O . GLU A 1 26 ? 21.614 -13.091 8.577 1.00 70.34 45 GLU A O 10
ATOM 9937 N N . ALA A 1 27 ? 22.102 -10.896 8.643 1.00 72.33 46 ALA A N 10
ATOM 9938 C CA . ALA A 1 27 ? 22.418 -10.897 10.065 1.00 3.03 46 ALA A CA 10
ATOM 9939 C C . ALA A 1 27 ? 21.167 -11.130 10.905 1.00 15.23 46 ALA A C 10
ATOM 9940 O O . ALA A 1 27 ? 21.253 -11.420 12.099 1.00 43.22 46 ALA A O 10
ATOM 9947 N N . TYR A 1 28 ? 20.004 -11.000 10.275 1.00 5.52 47 TYR A N 10
ATOM 9948 C CA . TYR A 1 28 ? 18.735 -11.192 10.967 1.00 53.34 47 TYR A CA 10
ATOM 9949 C C . TYR A 1 28 ? 18.609 -12.621 11.486 1.00 53.33 47 TYR A C 10
ATOM 9950 O O . TYR A 1 28 ? 17.737 -12.923 12.302 1.00 51.12 47 TYR A O 10
ATOM 9968 N N . LEU A 1 29 ? 19.485 -13.497 11.007 1.00 43.02 48 LEU A N 10
ATOM 9969 C CA . LEU A 1 29 ? 19.474 -14.895 11.423 1.00 50.34 48 LEU A CA 10
ATOM 9970 C C . LEU A 1 29 ? 20.266 -15.087 12.712 1.00 51.32 48 LEU A C 10
ATOM 9971 O O . LEU A 1 29 ? 21.141 -14.284 13.039 1.00 33.33 48 LEU A O 10
ATOM 9987 N N . SER A 1 30 ? 19.955 -16.155 13.438 1.00 64.30 49 SER A N 10
ATOM 9988 C CA . SER A 1 30 ? 20.637 -16.451 14.693 1.00 31.02 49 SER A CA 10
ATOM 9989 C C . SER A 1 30 ? 22.117 -16.735 14.454 1.00 72.52 49 SER A C 10
ATOM 9990 O O . SER A 1 30 ? 22.505 -17.199 13.382 1.00 72.41 49 SER A O 10
ATOM 9998 N N . SER A 1 31 ? 22.938 -16.453 15.460 1.00 34.20 50 SER A N 10
ATOM 9999 C CA . SER A 1 31 ? 24.375 -16.675 15.359 1.00 11.23 50 SER A CA 10
ATOM 10000 C C . SER A 1 31 ? 24.675 -18.102 14.911 1.00 11.52 50 SER A C 10
ATOM 10001 O O . SER A 1 31 ? 25.694 -18.362 14.273 1.00 21.23 50 SER A O 10
ATOM 10009 N N . GLU A 1 32 ? 23.778 -19.023 15.251 1.00 44.13 51 GLU A N 10
ATOM 10010 C CA . GLU A 1 32 ? 23.947 -20.425 14.885 1.00 13.52 51 GLU A CA 10
ATOM 10011 C C . GLU A 1 32 ? 23.621 -20.645 13.410 1.00 41.31 51 GLU A C 10
ATOM 10012 O O . GLU A 1 32 ? 24.458 -21.118 12.643 1.00 61.20 51 GLU A O 10
ATOM 10024 N N . GLU A 1 33 ? 22.398 -20.297 13.022 1.00 12.14 52 GLU A N 10
ATOM 10025 C CA . GLU A 1 33 ? 21.961 -20.458 11.640 1.00 32.34 52 GLU A CA 10
ATOM 10026 C C . GLU A 1 33 ? 22.813 -19.613 10.699 1.00 74.31 52 GLU A C 10
ATOM 10027 O O . GLU A 1 33 ? 23.361 -20.118 9.718 1.00 52.42 52 GLU A O 10
ATOM 10039 N N . PHE A 1 34 ? 22.919 -18.324 11.002 1.00 3.22 53 PHE A N 10
ATOM 10040 C CA . PHE A 1 34 ? 23.704 -17.407 10.183 1.00 32.24 53 PHE A CA 10
ATOM 10041 C C . PHE A 1 34 ? 25.100 -17.967 9.925 1.00 10.55 53 PHE A C 10
ATOM 10042 O O . PHE A 1 34 ? 25.517 -18.122 8.777 1.00 64.20 53 PHE A O 10
ATOM 10059 N N . LYS A 1 35 ? 25.818 -18.267 11.002 1.00 4.31 54 LYS A N 10
ATOM 10060 C CA . LYS A 1 35 ? 27.168 -18.809 10.896 1.00 73.13 54 LYS A CA 10
ATOM 10061 C C . LYS A 1 35 ? 27.146 -20.203 10.277 1.00 52.41 54 LYS A C 10
ATOM 10062 O O . LYS A 1 35 ? 28.139 -20.654 9.707 1.00 2.34 54 LYS A O 10
ATOM 10081 N N . GLU A 1 36 ? 26.007 -20.880 10.391 1.00 14.32 55 GLU A N 10
ATOM 10082 C CA . GLU A 1 36 ? 25.857 -22.221 9.842 1.00 64.33 55 GLU A CA 10
ATOM 10083 C C . GLU A 1 36 ? 25.680 -22.173 8.327 1.00 35.11 55 GLU A C 10
ATOM 10084 O O . GLU A 1 36 ? 25.998 -23.130 7.621 1.00 21.41 55 GLU A O 10
ATOM 10096 N N . LYS A 1 37 ? 25.168 -21.050 7.834 1.00 71.45 56 LYS A N 10
ATOM 10097 C CA . LYS A 1 37 ? 24.947 -20.874 6.402 1.00 4.24 56 LYS A CA 10
ATOM 10098 C C . LYS A 1 37 ? 26.146 -20.195 5.747 1.00 13.53 56 LYS A C 10
ATOM 10099 O O . LYS A 1 37 ? 26.452 -20.443 4.580 1.00 33.15 56 LYS A O 10
ATOM 10118 N N . PHE A 1 38 ? 26.821 -19.336 6.505 1.00 63.54 57 PHE A N 10
ATOM 10119 C CA . PHE A 1 38 ? 27.986 -18.621 5.997 1.00 3.33 57 PHE A CA 10
ATOM 10120 C C . PHE A 1 38 ? 29.278 -19.282 6.469 1.00 22.51 57 PHE A C 10
ATOM 10121 O O . PHE A 1 38 ? 30.351 -19.034 5.921 1.00 53.41 57 PHE A O 10
ATOM 10138 N N . GLY A 1 39 ? 29.166 -20.126 7.490 1.00 13.43 58 GLY A N 10
ATOM 10139 C CA . GLY A 1 39 ? 30.331 -20.809 8.020 1.00 12.11 58 GLY A CA 10
ATOM 10140 C C . GLY A 1 39 ? 31.092 -19.965 9.023 1.00 44.22 58 GLY A C 10
ATOM 10141 O O . GLY A 1 39 ? 32.017 -20.448 9.676 1.00 45.51 58 GLY A O 10
ATOM 10145 N N . MET A 1 40 ? 30.703 -18.699 9.146 1.00 61.33 59 MET A N 10
ATOM 10146 C CA . MET A 1 40 ? 31.356 -17.787 10.076 1.00 3.33 59 MET A CA 10
ATOM 10147 C C . MET A 1 40 ? 30.326 -16.999 10.879 1.00 34.43 59 MET A C 10
ATOM 10148 O O . MET A 1 40 ? 29.296 -16.583 10.348 1.00 54.33 59 MET A O 10
ATOM 10162 N N . THR A 1 41 ? 30.608 -16.798 12.163 1.00 71.52 60 THR A N 10
ATOM 10163 C CA . THR A 1 41 ? 29.706 -16.063 13.039 1.00 73.22 60 THR A CA 10
ATOM 10164 C C . THR A 1 41 ? 29.625 -14.595 12.638 1.00 55.25 60 THR A C 10
ATOM 10165 O O . THR A 1 41 ? 30.174 -14.189 11.613 1.00 41.02 60 THR A O 10
ATOM 10176 N N . LYS A 1 42 ? 28.937 -13.801 13.451 1.00 40.44 61 LYS A N 10
ATOM 10177 C CA . LYS A 1 42 ? 28.786 -12.375 13.183 1.00 61.15 61 LYS A CA 10
ATOM 10178 C C . LYS A 1 42 ? 30.146 -11.689 13.109 1.00 40.22 61 LYS A C 10
ATOM 10179 O O . LYS A 1 42 ? 30.470 -11.039 12.115 1.00 73.34 61 LYS A O 10
ATOM 10198 N N . GLU A 1 43 ? 30.938 -11.838 14.166 1.00 43.24 62 GLU A N 10
ATOM 10199 C CA . GLU A 1 43 ? 32.263 -11.232 14.218 1.00 22.40 62 GLU A CA 10
ATOM 10200 C C . GLU A 1 43 ? 33.145 -11.752 13.087 1.00 11.23 62 GLU A C 10
ATOM 10201 O O . GLU A 1 43 ? 33.704 -10.975 12.315 1.00 62.02 62 GLU A O 10
ATOM 10213 N N . ALA A 1 44 ? 33.263 -13.073 12.996 1.00 2.42 63 ALA A N 10
ATOM 10214 C CA . ALA A 1 44 ? 34.075 -13.697 11.959 1.00 32.10 63 ALA A CA 10
ATOM 10215 C C . ALA A 1 44 ? 33.657 -13.220 10.573 1.00 60.11 63 ALA A C 10
ATOM 10216 O O . ALA A 1 44 ? 34.482 -12.743 9.795 1.00 51.55 63 ALA A O 10
ATOM 10223 N N . PHE A 1 45 ? 32.370 -13.353 10.270 1.00 10.21 64 PHE A N 10
ATOM 10224 C CA . PHE A 1 45 ? 31.842 -12.937 8.976 1.00 61.21 64 PHE A CA 10
ATOM 10225 C C . PHE A 1 45 ? 32.078 -11.448 8.746 1.00 40.54 64 PHE A C 10
ATOM 10226 O O . PHE A 1 45 ? 32.682 -11.050 7.749 1.00 41.43 64 PHE A O 10
ATOM 10243 N N . TYR A 1 46 ? 31.597 -10.628 9.674 1.00 70.12 65 TYR A N 10
ATOM 10244 C CA . TYR A 1 46 ? 31.753 -9.181 9.572 1.00 75.44 65 TYR A CA 10
ATOM 10245 C C . TYR A 1 46 ? 33.210 -8.807 9.327 1.00 40.25 65 TYR A C 10
ATOM 10246 O O . TYR A 1 46 ? 33.506 -7.774 8.723 1.00 62.22 65 TYR A O 10
ATOM 10264 N N . LYS A 1 47 ? 34.119 -9.653 9.798 1.00 43.31 66 LYS A N 10
ATOM 10265 C CA . LYS A 1 47 ? 35.548 -9.414 9.629 1.00 10.13 66 LYS A CA 10
ATOM 10266 C C . LYS A 1 47 ? 35.908 -9.283 8.152 1.00 14.25 66 LYS A C 10
ATOM 10267 O O . LYS A 1 47 ? 36.853 -8.579 7.793 1.00 13.12 66 LYS A O 10
ATOM 10286 N N . LEU A 1 48 ? 35.147 -9.962 7.301 1.00 71.02 67 LEU A N 10
ATOM 10287 C CA . LEU A 1 48 ? 35.385 -9.919 5.862 1.00 52.41 67 LEU A CA 10
ATOM 10288 C C . LEU A 1 48 ? 35.050 -8.543 5.295 1.00 2.24 67 LEU A C 10
ATOM 10289 O O . LEU A 1 48 ? 34.340 -7.747 5.911 1.00 62.33 67 LEU A O 10
ATOM 10305 N N . PRO A 1 49 ? 35.570 -8.254 4.094 1.00 64.44 68 PRO A N 10
ATOM 10306 C CA . PRO A 1 49 ? 35.338 -6.976 3.416 1.00 40.24 68 PRO A CA 10
ATOM 10307 C C . PRO A 1 49 ? 33.898 -6.827 2.937 1.00 41.35 68 PRO A C 10
ATOM 10308 O O . PRO A 1 49 ? 33.114 -7.775 2.989 1.00 24.04 68 PRO A O 10
ATOM 10319 N N . LYS A 1 50 ? 33.557 -5.632 2.468 1.00 13.14 69 LYS A N 10
ATOM 10320 C CA . LYS A 1 50 ? 32.211 -5.358 1.977 1.00 21.43 69 LYS A CA 10
ATOM 10321 C C . LYS A 1 50 ? 31.916 -6.166 0.717 1.00 44.53 69 LYS A C 10
ATOM 10322 O O . LYS A 1 50 ? 30.875 -6.813 0.613 1.00 21.24 69 LYS A O 10
ATOM 10341 N N . TRP A 1 51 ? 32.842 -6.124 -0.236 1.00 13.33 70 TRP A N 10
ATOM 10342 C CA . TRP A 1 51 ? 32.681 -6.854 -1.489 1.00 34.14 70 TRP A CA 10
ATOM 10343 C C . TRP A 1 51 ? 32.446 -8.337 -1.228 1.00 11.10 70 TRP A C 10
ATOM 10344 O O . TRP A 1 51 ? 31.601 -8.964 -1.867 1.00 63.43 70 TRP A O 10
ATOM 10365 N N . LYS A 1 52 ? 33.197 -8.894 -0.284 1.00 10.21 71 LYS A N 10
ATOM 10366 C CA . LYS A 1 52 ? 33.070 -10.304 0.062 1.00 25.43 71 LYS A CA 10
ATOM 10367 C C . LYS A 1 52 ? 31.832 -10.545 0.919 1.00 35.33 71 LYS A C 10
ATOM 10368 O O . LYS A 1 52 ? 31.189 -11.589 0.817 1.00 73.30 71 LYS A O 10
ATOM 10387 N N . GLN A 1 53 ? 31.501 -9.570 1.761 1.00 71.25 72 GLN A N 10
ATOM 10388 C CA . GLN A 1 53 ? 30.339 -9.677 2.634 1.00 34.22 72 GLN A CA 10
ATOM 10389 C C . GLN A 1 53 ? 29.051 -9.753 1.819 1.00 63.32 72 GLN A C 10
ATOM 10390 O O . GLN A 1 53 ? 28.133 -10.497 2.161 1.00 34.24 72 GLN A O 10
ATOM 10404 N N . ASN A 1 54 ? 28.993 -8.980 0.741 1.00 53.43 73 ASN A N 10
ATOM 10405 C CA . ASN A 1 54 ? 27.817 -8.959 -0.123 1.00 64.44 73 ASN A CA 10
ATOM 10406 C C . ASN A 1 54 ? 27.758 -10.213 -0.991 1.00 64.20 73 ASN A C 10
ATOM 10407 O O . ASN A 1 54 ? 26.681 -10.652 -1.396 1.00 4.14 73 ASN A O 10
ATOM 10418 N N . LYS A 1 55 ? 28.922 -10.788 -1.271 1.00 44.35 74 LYS A N 10
ATOM 10419 C CA . LYS A 1 55 ? 29.006 -11.992 -2.089 1.00 14.10 74 LYS A CA 10
ATOM 10420 C C . LYS A 1 55 ? 28.487 -13.206 -1.324 1.00 14.13 74 LYS A C 10
ATOM 10421 O O . LYS A 1 55 ? 27.611 -13.927 -1.804 1.00 52.20 74 LYS A O 10
ATOM 10440 N N . PHE A 1 56 ? 29.029 -13.424 -0.131 1.00 64.42 75 PHE A N 10
ATOM 10441 C CA . PHE A 1 56 ? 28.621 -14.550 0.701 1.00 50.32 75 PHE A CA 10
ATOM 10442 C C . PHE A 1 56 ? 27.138 -14.457 1.051 1.00 5.22 75 PHE A C 10
ATOM 10443 O O . PHE A 1 56 ? 26.425 -15.461 1.057 1.00 51.45 75 PHE A O 10
ATOM 10460 N N . LYS A 1 57 ? 26.682 -13.244 1.345 1.00 31.45 76 LYS A N 10
ATOM 10461 C CA . LYS A 1 57 ? 25.284 -13.017 1.697 1.00 63.32 76 LYS A CA 10
ATOM 10462 C C . LYS A 1 57 ? 24.355 -13.735 0.724 1.00 70.14 76 LYS A C 10
ATOM 10463 O O . LYS A 1 57 ? 23.583 -14.609 1.119 1.00 61.11 76 LYS A O 10
ATOM 10482 N N . MET A 1 58 ? 24.435 -13.362 -0.549 1.00 43.52 77 MET A N 10
ATOM 10483 C CA . MET A 1 58 ? 23.603 -13.973 -1.578 1.00 20.12 77 MET A CA 10
ATOM 10484 C C . MET A 1 58 ? 24.001 -15.428 -1.807 1.00 33.13 77 MET A C 10
ATOM 10485 O O . MET A 1 58 ? 23.182 -16.247 -2.223 1.00 32.15 77 MET A O 10
ATOM 10499 N N . ALA A 1 59 ? 25.262 -15.742 -1.532 1.00 52.23 78 ALA A N 10
ATOM 10500 C CA . ALA A 1 59 ? 25.767 -17.098 -1.707 1.00 10.14 78 ALA A CA 10
ATOM 10501 C C . ALA A 1 59 ? 24.905 -18.105 -0.954 1.00 61.23 78 ALA A C 10
ATOM 10502 O O . ALA A 1 59 ? 24.606 -19.185 -1.465 1.00 31.33 78 ALA A O 10
ATOM 10509 N N . VAL A 1 60 ? 24.509 -17.746 0.263 1.00 74.21 79 VAL A N 10
ATOM 10510 C CA . VAL A 1 60 ? 23.680 -18.620 1.086 1.00 52.51 79 VAL A CA 10
ATOM 10511 C C . VAL A 1 60 ? 22.204 -18.260 0.955 1.00 65.14 79 VAL A C 10
ATOM 10512 O O . VAL A 1 60 ? 21.380 -18.681 1.766 1.00 54.22 79 VAL A O 10
ATOM 10525 N N . GLN A 1 61 ? 21.880 -17.481 -0.072 1.00 74.32 80 GLN A N 10
ATOM 10526 C CA . GLN A 1 61 ? 20.503 -17.065 -0.309 1.00 72.42 80 GLN A CA 10
ATOM 10527 C C . GLN A 1 61 ? 20.029 -16.106 0.778 1.00 0.12 80 GLN A C 10
ATOM 10528 O O . GLN A 1 61 ? 18.850 -16.089 1.135 1.00 32.11 80 GLN A O 10
ATOM 10542 N N . LEU A 1 62 ? 20.954 -15.309 1.301 1.00 72.31 81 LEU A N 10
ATOM 10543 C CA . LEU A 1 62 ? 20.631 -14.346 2.348 1.00 22.14 81 LEU A CA 10
ATOM 10544 C C . LEU A 1 62 ? 21.088 -12.944 1.959 1.00 13.03 81 LEU A C 10
ATOM 10545 O O . LEU A 1 62 ? 22.246 -12.578 2.161 1.00 33.31 81 LEU A O 10
ATOM 10561 N N . PHE A 1 63 ? 20.170 -12.162 1.401 1.00 13.02 82 PHE A N 10
ATOM 10562 C CA . PHE A 1 63 ? 20.477 -10.799 0.985 1.00 63.03 82 PHE A CA 10
ATOM 10563 C C . PHE A 1 63 ? 19.237 -9.913 1.062 1.00 22.20 82 PHE A C 10
ATOM 10564 O O . PHE A 1 63 ? 18.690 -9.504 0.039 1.00 70.14 82 PHE A O 10
#

Secondary structure (DSSP, 8-state):
-----TTT--TT------S--GGGGGGGS-HHHHHHHHSS-HHHHHHS-HHHHHHHHHHTT--

B-factor: mean 37.74, std 22.84, range [0.02, 75.51]

InterPro domains:
  IPR003128 Villin headpiece [PF02209] (939-974)
  IPR003128 Villin headpiece [PS51089] (909-974)
  IPR003128 Villin headpiece [SM00153] (939-974)
  IPR007122 Villin/Gelsolin [PR00597] (323-344)
  IPR007122 Villin/Gelsolin [PR00597] (411-427)
  IPR007122 Villin/Gelsolin [PR00597] (436-454)
  IPR007122 Villin/Gelsolin [PR00597] (469-489)
  IPR007122 Villin/Gelsolin [PR00597] (532-552)
  IPR007122 Villin/Gelsolin [PR00597] (592-611)
  IPR007122 Villin/Gelsolin [PR00597] (644-666)
  IPR007122 Villin/Gelsolin [PR00597] (673-692)
  IPR007122 Villin/Gelsolin [PTHR11977] (6-958)
  IPR007122 Villin/Gelsolin [SM00262] (19-117)
  IPR007122 Villin/Gelsolin [SM00262] (139-234)
  IPR007122 Villin/Gelsolin [SM00262] (254-344)
  IPR007122 Villin/Gelsolin [SM00262] (392-489)
  IPR007122 Villin/Gelsolin [SM00262] (519-606)
  IPR007122 Villin/Gelsolin [SM00262] (623-719)
  IPR007123 Gelsolin-like domain [PF00626] (29-111)
  IPR007123 Gelsolin-like domain [PF00626] (149-217)

Nearest PDB structures (foldseek):
  5vnt-assembly1_A  TM=1.002E+00  e=1.743E-11  Arabidopsis thaliana
  3mya-assembly2_B  TM=8.374E-01  e=1.093E-04  Gallus gallus
  2rjx-assembly2_B  TM=8.397E-01  e=1.169E-04  Gallus gallus
  2rjw-assembly2_B  TM=8.349E-01  e=2.151E-04  Gallus gallus
  1qzp-assembly1_A  TM=7.436E-01  e=6.814E-03  Homo sapiens

Radius of gyration: 10.55 Å; Cα contacts (8 Å, |Δi|>4): 71; chains: 1; bounding box: 27×19×22 Å

Organism: Arabidopsis thaliana (NCBI:txid3702)

GO terms:
  GO:0051015 actin filament binding (F, IDA)
  GO:0003729 mRNA binding (F, IDA)
  GO:0005884 actin filament (C, IDA)
  GO:0030042 actin filament depolymerization (P, IDA)
  GO:0051014 actin filament severing (P, IDA)
  GO:0051764 actin crosslink formation (P, IDA)
  GO:0005886 plasma membrane (C, HDA)
  GO:0048767 root hair elongation (P, IMP)
  GO:0099636 cytoplasmic streaming (P, IMP)
  GO:0007015 actin filament organization (P, IMP)

Sequence (63 aa):
LPAHPYDRLKTTSTDPVSDIDVTRREAYLSSEEFKEKFGMTKEAFYKLPKWKQNKFKMAVQLFLPAHPYDRLKTTSTDPVSDIDVTRREAYLSSEEFKEKFGMTKEAFYKLPKWKQNKFKMAVQLFLPAHPYDRLKTTSTDPVSDIDVTRREAYLSSEEFKEKFGMTKEAFYKLPKWKQNKFKMAVQLFLPAHPYDRLKTTSTDPVSDIDVTRREAYLSSEEFKEKFGMTKEAFYKLPKWKQNKFKMAVQLFLPAHPYDRLKTTSTDPVSDIDVTRREAYLSSEEFKEKFGMTKEAFYKLPKWKQNKFKMAVQLFLPAHPYDRLKTTSTDPVSDIDVTRREAYLSSEEFKEKFGMTKEAFYKLPKWKQNKFKMAVQLFLPAHPYDRLKTTSTDPVSDIDVTRREAYLSSEEFKEKFGMTKEAFYKLPKWKQNKFKMAVQLFLPAHPYDRLKTTSTDPVSDIDVTRREAYLSSEEFKEKFGMTKEAFYKLPKWKQNKFKMAVQLFLPAHPYDRLKTTSTDPVSDIDVTRREAYLSSEEFKEKFGMTKEAFYKLPKWKQNKFKMAVQLFLPAHPYDRLKTTSTDPVSDIDVTRREAYLSSEEFKEKFGMTKEAFYKLPKWKQNKFKMAVQLF